Protein AF-A0A087TVG8-F1 (afdb_monomer)

Sequence (631 aa):
MSLPWILTDHILNTKDSSMMECVLYPLDLYNDSAYYALTKFKKQFLYDEVEAEVNLCFDQFVYQLSEQIFTYYKHLAGSILLDKRFRAECASYGTCFHYPPANRYETLLKQRHVQLLGRSIDLNRLIAQRVNAALQKSLDLAISRFEAGDITGVCELEGLISVSKLTHKLLGKYITLDDFDAMFREANHNVLAPYGRICLHVFWELNFDFLPNYCYNAATNRFVKIKDITFTQPVARDKPPAAQPHFFWGTKALNVANSTIYGMYSGFVGAPHFRSICRLLGYQGIAVVMEELLKIVKSLIQGTLLQYTTTLMNVMPKLCKLPLYEYGSPGVLHYYQAQLTDIVQYSDVKTEMFQGFREVGNAILFCLLIEQNLSQEEVCDLLHAAPFQNILPRPYCKDGEKPETKLKRLEAKYAPLQVVQNVERLGTPKQAAIAREGDLLTKERLCCGLSIFEIILTRIKSYLDEPVWSGTPPMNGVMNVDECTEFHRLWSALQFVYCIPVGENEFTVEQLFGEGLNWAGCTMIMLLGQQRRFEALDFCYHILRVQRIDGKDEVVKGIPLKRMVDRIRRFQVLNSQIFAILNKYLKSSDTDNLPVEHVRCFQPPVHQSLAAVSGPQSATTIYMRPDGISK

pLDDT: mean 91.21, std 12.1, range [29.89, 98.38]

InterPro domains:
  IPR008081 Cytoplasmic FMR1-interacting [PF05994] (1-585)
  IPR008081 Cytoplasmic FMR1-interacting [PIRSF008153] (1-611)
  IPR008081 Cytoplasmic FMR1-interacting [PR01698] (43-65)
  IPR008081 Cytoplasmic FMR1-interacting [PR01698] (103-133)
  IPR008081 Cytoplasmic FMR1-interacting [PR01698] (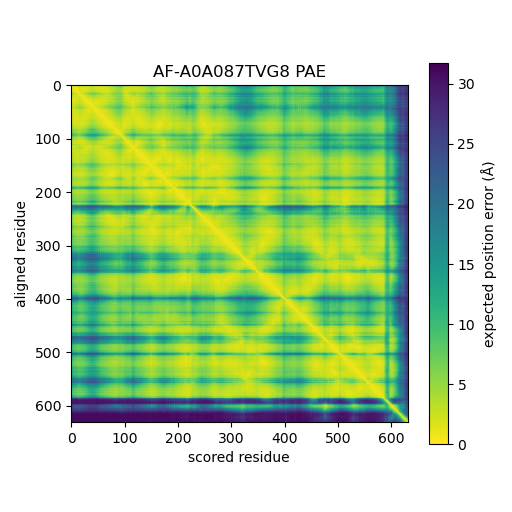440-464)
  IPR008081 Cytoplasmic FMR1-interacting [PR01698] (486-502)
  IPR008081 Cytoplasmic FMR1-interacting [PR01698] (561-575)
  IPR008081 Cytoplasmic FMR1-interacting [PTHR12195] (1-611)

Nearest PDB structures (foldseek):
  3p8c-assembly1_A  TM=9.925E-01  e=2.277E-63  Homo sapiens
  4n78-assembly1_A  TM=9.918E-01  e=7.871E-63  Homo sapiens
  7usc-assembly1_A  TM=9.877E-01  e=1.172E-60  Homo sapiens
  7use-assembly1_A  TM=9.854E-01  e=8.531E-60  Homo sapiens
  7usd-assembly1_A  TM=9.865E-01  e=1.542E-58  Homo sapiens

Organism: Stegodyphus mimosarum (NCBI:txid407821)

Structure (mmCIF, N/CA/C/O backbone):
data_AF-A0A087TVG8-F1
#
_entry.id   AF-A0A087TVG8-F1
#
loop_
_atom_site.group_PDB
_atom_site.id
_atom_site.type_symbol
_atom_site.label_atom_id
_atom_site.label_alt_id
_atom_site.label_comp_id
_atom_site.label_asym_id
_atom_site.label_entity_id
_atom_site.label_seq_id
_atom_site.pdbx_PDB_ins_code
_atom_site.Cartn_x
_atom_site.Cartn_y
_atom_site.Cartn_z
_atom_site.occupancy
_atom_site.B_iso_or_equiv
_atom_site.auth_seq_id
_atom_site.auth_comp_id
_atom_site.auth_asym_id
_atom_site.auth_atom_id
_atom_site.pdbx_PDB_model_num
ATOM 1 N N . MET A 1 1 ? -5.980 -6.421 57.410 1.00 74.69 1 MET A N 1
ATOM 2 C CA . MET A 1 1 ? -6.602 -7.153 56.286 1.00 74.69 1 MET A CA 1
ATOM 3 C C . MET A 1 1 ? -8.067 -6.764 56.256 1.00 74.69 1 MET A C 1
ATOM 5 O O . MET A 1 1 ? -8.724 -6.952 57.271 1.00 74.69 1 MET A O 1
ATOM 9 N N . SER A 1 2 ? -8.538 -6.169 55.161 1.00 91.88 2 SER A N 1
ATOM 10 C CA . SER A 1 2 ? -9.896 -5.628 55.050 1.00 91.88 2 SER A CA 1
ATOM 11 C C . SER A 1 2 ? -10.831 -6.609 54.351 1.00 91.88 2 SER A C 1
ATOM 13 O O . SER A 1 2 ? -10.563 -7.021 53.223 1.00 91.88 2 SER A O 1
ATOM 15 N N . LEU A 1 3 ? -11.918 -6.997 55.019 1.00 94.50 3 LEU A N 1
ATOM 16 C CA . LEU A 1 3 ? -12.878 -7.960 54.480 1.00 94.50 3 LEU A CA 1
ATOM 17 C C . LEU A 1 3 ? -13.617 -7.439 53.227 1.00 94.50 3 LEU A C 1
ATOM 19 O O . LEU A 1 3 ? -13.661 -8.194 52.254 1.00 94.50 3 LEU A O 1
ATOM 23 N N . PRO A 1 4 ? -14.142 -6.192 53.187 1.00 94.81 4 PRO A N 1
ATOM 24 C CA . PRO A 1 4 ? -14.751 -5.640 51.973 1.00 94.81 4 PRO A CA 1
ATOM 25 C C . PRO A 1 4 ? -13.838 -5.723 50.743 1.00 94.81 4 PRO A C 1
ATOM 27 O O . PRO A 1 4 ? -14.268 -6.167 49.673 1.00 94.81 4 PRO A O 1
ATOM 30 N N . TRP A 1 5 ? -12.555 -5.379 50.902 1.00 96.50 5 TRP A N 1
ATOM 31 C CA . TRP A 1 5 ? -11.596 -5.467 49.804 1.00 96.50 5 TRP A CA 1
ATOM 32 C C . TRP A 1 5 ? -11.280 -6.908 49.411 1.00 96.50 5 TRP A C 1
ATOM 34 O O . TRP A 1 5 ? -11.304 -7.214 48.227 1.00 96.50 5 TRP A O 1
ATOM 44 N N . ILE A 1 6 ? -11.062 -7.816 50.373 1.00 96.50 6 ILE A N 1
ATOM 45 C CA . ILE A 1 6 ? -10.788 -9.237 50.086 1.00 96.50 6 ILE A CA 1
ATOM 46 C C . ILE A 1 6 ? -11.886 -9.847 49.205 1.00 96.50 6 ILE A C 1
ATOM 48 O O . ILE A 1 6 ? -11.586 -10.559 48.250 1.00 96.50 6 ILE A O 1
ATOM 52 N N . LEU A 1 7 ? -13.155 -9.560 49.507 1.00 96.06 7 LEU A N 1
ATOM 53 C CA . LEU A 1 7 ? -14.290 -10.067 48.734 1.00 96.06 7 LEU A CA 1
ATOM 54 C C . LEU A 1 7 ? -14.361 -9.442 47.332 1.00 96.06 7 LEU A C 1
ATOM 56 O O . LEU A 1 7 ? -14.601 -10.150 46.355 1.00 96.06 7 LEU A O 1
ATOM 60 N N . THR A 1 8 ? -14.127 -8.131 47.231 1.00 95.19 8 THR A N 1
ATOM 61 C CA . THR A 1 8 ? -14.138 -7.396 45.955 1.00 95.19 8 THR A CA 1
ATOM 62 C C . THR A 1 8 ? -13.003 -7.859 45.037 1.00 95.19 8 THR A C 1
ATOM 64 O O . THR A 1 8 ? -13.235 -8.252 43.893 1.00 95.19 8 THR A O 1
ATOM 67 N N . ASP A 1 9 ? -11.777 -7.866 45.555 1.00 95.31 9 ASP A N 1
ATOM 68 C CA . ASP A 1 9 ? -10.554 -8.248 44.847 1.00 95.31 9 ASP A CA 1
ATOM 69 C C . ASP A 1 9 ? -10.583 -9.723 44.424 1.00 95.31 9 ASP A C 1
ATOM 71 O O . ASP A 1 9 ? -10.122 -10.069 43.338 1.00 95.31 9 ASP A O 1
ATOM 75 N N . HIS A 1 10 ? -11.221 -10.603 45.205 1.00 95.56 10 HIS A N 1
ATOM 76 C CA . HIS A 1 10 ? -11.425 -11.992 44.795 1.00 95.56 10 HIS A CA 1
ATOM 77 C C . HIS A 1 10 ? -12.229 -12.105 43.489 1.00 95.56 10 HIS A C 1
ATOM 79 O O . HIS A 1 10 ? -11.856 -12.883 42.607 1.00 95.56 10 HIS A O 1
ATOM 85 N N . ILE A 1 11 ? -13.297 -11.316 43.321 1.00 94.94 11 ILE A N 1
ATOM 86 C CA . ILE A 1 11 ? -14.113 -11.323 42.093 1.00 94.94 11 ILE A CA 1
ATOM 87 C C . ILE A 1 11 ? -13.312 -10.767 40.905 1.00 94.94 11 ILE A C 1
ATOM 89 O O . ILE A 1 11 ? -13.358 -11.334 39.809 1.00 94.94 11 ILE A O 1
ATOM 93 N N . LEU A 1 12 ? -12.538 -9.697 41.116 1.00 94.00 12 LEU A N 1
ATOM 94 C CA . LEU A 1 12 ? -11.691 -9.100 40.076 1.00 94.00 12 LEU A CA 1
ATOM 95 C C . LEU A 1 12 ? -10.558 -10.042 39.634 1.00 94.00 12 LEU A C 1
ATOM 97 O O . LEU A 1 12 ? -10.314 -10.207 38.439 1.00 94.00 12 LEU A O 1
ATOM 101 N N . ASN A 1 13 ? -9.910 -10.725 40.579 1.00 94.25 13 ASN A N 1
ATOM 102 C CA . ASN A 1 13 ? -8.807 -11.641 40.289 1.00 94.25 13 ASN A CA 1
ATOM 103 C C . ASN A 1 13 ? -9.271 -12.939 39.623 1.00 94.25 13 ASN A C 1
ATOM 105 O O . ASN A 1 13 ? -8.642 -13.406 38.670 1.00 94.25 13 ASN A O 1
ATOM 109 N N . THR A 1 14 ? -10.376 -13.524 40.096 1.00 92.81 14 THR A N 1
ATOM 110 C CA . THR A 1 14 ? -10.932 -14.762 39.521 1.00 92.81 14 THR A CA 1
ATOM 111 C C . THR A 1 14 ? -11.630 -14.530 38.187 1.00 92.81 14 THR A C 1
ATOM 113 O O . 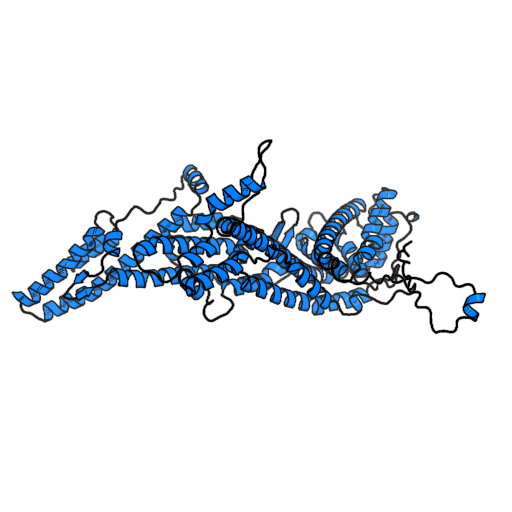THR A 1 14 ? -11.685 -15.441 37.361 1.00 92.81 14 THR A O 1
ATOM 116 N N . LYS A 1 15 ? -12.128 -13.308 37.948 1.00 93.69 15 LYS A N 1
ATOM 117 C CA . LYS A 1 15 ? -12.858 -12.921 36.732 1.00 93.69 15 LYS A CA 1
ATOM 118 C C . LYS A 1 15 ? -14.119 -13.756 36.510 1.00 93.69 15 LYS A C 1
ATOM 120 O O . LYS A 1 15 ? -14.550 -13.924 35.367 1.00 93.69 15 LYS A O 1
ATOM 125 N N . ASP A 1 16 ? -14.708 -14.275 37.586 1.00 91.31 16 ASP A N 1
ATOM 126 C CA . ASP A 1 16 ? -15.861 -15.163 37.510 1.00 91.31 16 ASP A CA 1
ATOM 127 C C . ASP A 1 16 ? -17.088 -14.436 36.933 1.00 91.31 16 ASP A C 1
ATOM 129 O O . ASP A 1 16 ? -17.601 -13.463 37.490 1.00 91.31 16 ASP A O 1
ATOM 133 N N . SER A 1 17 ? -17.575 -14.942 35.800 1.00 91.44 17 SER A N 1
ATOM 134 C CA . SER A 1 17 ? -18.757 -14.436 35.096 1.00 91.44 17 SER A CA 1
ATOM 135 C C . SER A 1 17 ? -20.045 -14.471 35.925 1.00 91.44 17 SER A C 1
ATOM 137 O O . SER A 1 17 ? -20.947 -13.654 35.702 1.00 91.44 17 SER A O 1
ATOM 139 N N . SER A 1 18 ? -20.145 -15.408 36.874 1.00 92.75 18 SER A N 1
ATOM 140 C CA . SER A 1 18 ? -21.318 -15.550 37.732 1.00 92.75 18 SER A CA 1
ATOM 141 C C . SER A 1 18 ? -21.384 -14.421 38.763 1.00 92.75 18 SER A C 1
ATOM 143 O O . SER A 1 18 ? -22.464 -13.868 38.979 1.00 92.75 18 SER A O 1
ATOM 145 N N . MET A 1 19 ? -20.222 -14.007 39.281 1.00 93.31 19 MET A N 1
ATOM 146 C CA . MET A 1 19 ? -20.064 -13.016 40.350 1.00 93.31 19 MET A CA 1
ATOM 147 C C . MET A 1 19 ? -19.805 -11.588 39.860 1.00 93.31 19 MET A C 1
ATOM 149 O O . MET A 1 19 ? -19.923 -10.653 40.647 1.00 93.31 19 MET A O 1
ATOM 153 N N . MET A 1 20 ? -19.472 -11.385 38.580 1.00 94.50 20 MET A N 1
ATOM 154 C CA . MET A 1 20 ? -19.102 -10.063 38.052 1.00 94.50 20 MET A CA 1
ATOM 155 C C . MET A 1 20 ? -20.188 -8.995 38.262 1.00 94.50 20 MET A C 1
ATOM 157 O O . MET A 1 20 ? -19.880 -7.856 38.598 1.00 94.50 20 MET A O 1
ATOM 161 N N . GLU A 1 21 ? -21.467 -9.356 38.135 1.00 93.75 21 GLU A N 1
ATOM 162 C CA . GLU A 1 21 ? -22.579 -8.424 38.395 1.00 93.75 21 GLU A CA 1
ATOM 163 C C . GLU A 1 21 ? -22.693 -8.037 39.874 1.00 93.75 21 GLU A C 1
ATOM 165 O O . GLU A 1 21 ? -23.246 -6.989 40.199 1.00 93.75 21 GLU A O 1
ATOM 170 N N . CYS A 1 22 ? -22.153 -8.869 40.764 1.00 93.44 22 CYS A N 1
ATOM 171 C CA . CYS A 1 22 ? -22.250 -8.701 42.203 1.00 93.44 22 CYS A CA 1
ATOM 172 C C . CYS A 1 22 ? -21.092 -7.896 42.800 1.00 93.44 22 CYS A C 1
ATOM 174 O O . CYS A 1 22 ? -21.135 -7.597 43.988 1.00 93.44 22 CYS A O 1
ATOM 176 N N . VAL A 1 23 ? -20.065 -7.534 42.023 1.00 94.50 23 VAL A N 1
ATOM 177 C CA . VAL A 1 23 ? -18.818 -6.941 42.549 1.00 94.50 23 VAL A CA 1
ATOM 178 C C . VAL A 1 23 ? -19.016 -5.605 43.281 1.00 94.50 23 VAL A C 1
ATOM 180 O O . VAL A 1 23 ? -18.202 -5.233 44.120 1.00 94.50 23 VAL A O 1
ATOM 183 N N . LEU A 1 24 ? -20.115 -4.894 43.010 1.00 94.94 24 LEU A N 1
ATOM 184 C CA . LEU A 1 24 ? -20.446 -3.643 43.696 1.00 94.94 24 LEU A CA 1
ATOM 185 C C . LEU A 1 24 ? -21.068 -3.864 45.084 1.00 94.94 24 LEU A C 1
ATOM 187 O O . LEU A 1 24 ? -20.985 -2.966 45.914 1.00 94.94 24 LEU A O 1
ATOM 191 N N . TYR A 1 25 ? -21.644 -5.039 45.372 1.00 95.19 25 TYR A N 1
ATOM 192 C CA . TYR A 1 25 ? -22.240 -5.309 46.687 1.00 95.19 25 TYR A CA 1
ATOM 193 C C . TYR A 1 25 ? -21.190 -5.439 47.803 1.00 95.19 25 TYR A C 1
ATOM 195 O O . TYR A 1 25 ? -21.382 -4.835 48.853 1.00 95.19 25 TYR A O 1
ATOM 203 N N . PRO A 1 26 ? -20.053 -6.144 47.620 1.00 94.88 26 PRO A N 1
ATOM 204 C CA . PRO A 1 26 ? -18.975 -6.116 48.607 1.00 94.88 26 PRO A CA 1
ATOM 205 C C . PRO A 1 26 ? -18.378 -4.720 48.830 1.00 94.88 26 PRO A C 1
ATOM 207 O O . PRO A 1 26 ? -17.987 -4.406 49.950 1.00 94.88 26 PRO A O 1
ATOM 210 N N . LEU A 1 27 ? -18.342 -3.870 47.796 1.00 93.44 27 LEU A N 1
ATOM 211 C CA . LEU A 1 27 ? -17.919 -2.470 47.924 1.00 93.44 27 LEU A CA 1
ATOM 212 C C . LEU A 1 27 ? -18.901 -1.636 48.759 1.00 93.44 27 LEU A C 1
ATOM 214 O O . LEU A 1 27 ? -18.479 -0.727 49.470 1.00 93.44 27 LEU A O 1
ATOM 218 N N . ASP A 1 28 ? -20.192 -1.959 48.722 1.00 96.19 28 ASP A N 1
ATOM 219 C CA . ASP A 1 28 ? -21.224 -1.276 49.507 1.00 96.19 28 ASP A CA 1
ATOM 220 C C . ASP A 1 28 ? -21.044 -1.476 51.027 1.00 96.19 28 ASP A C 1
ATOM 222 O O . ASP A 1 28 ? -21.447 -0.631 51.818 1.00 96.19 28 ASP A O 1
ATOM 226 N N . LEU A 1 29 ? -20.318 -2.517 51.463 1.00 96.88 29 LEU A N 1
ATOM 227 C CA . LEU A 1 29 ? -19.981 -2.736 52.882 1.00 96.88 29 LEU A CA 1
ATOM 228 C C . LEU A 1 29 ? -19.174 -1.579 53.499 1.00 96.88 29 LEU A C 1
ATOM 230 O O . LEU A 1 29 ? -19.169 -1.390 54.722 1.00 96.88 29 LEU A O 1
ATOM 234 N N . TYR A 1 30 ? -18.497 -0.782 52.669 1.00 97.06 30 TYR A N 1
ATOM 235 C CA . TYR A 1 30 ? -17.857 0.446 53.123 1.00 97.06 30 TYR A CA 1
ATOM 236 C C . TYR A 1 30 ? -18.874 1.526 53.509 1.00 97.06 30 TYR A C 1
ATOM 238 O O . TYR A 1 30 ? -18.627 2.257 54.469 1.00 97.06 30 TYR A O 1
ATOM 246 N N . ASN A 1 31 ? -20.027 1.603 52.832 1.00 96.88 31 ASN A N 1
ATOM 247 C CA . ASN A 1 31 ? -21.111 2.512 53.210 1.00 96.88 31 ASN A CA 1
ATOM 248 C C . ASN A 1 31 ? -21.665 2.159 54.589 1.00 96.88 31 ASN A C 1
ATOM 250 O O . ASN A 1 31 ? -21.802 3.047 55.432 1.00 96.88 31 ASN A O 1
ATOM 254 N N . ASP A 1 32 ? -21.898 0.872 54.846 1.00 97.12 32 ASP A N 1
ATOM 255 C CA . ASP A 1 32 ? -22.352 0.382 56.151 1.00 97.12 32 ASP A CA 1
ATOM 256 C C . ASP A 1 32 ? -21.350 0.731 57.257 1.00 97.12 32 ASP A C 1
ATOM 258 O O . ASP A 1 32 ? -21.716 1.289 58.296 1.00 97.12 32 ASP A O 1
ATOM 262 N N . SER A 1 33 ? -20.065 0.458 57.008 1.00 96.50 33 SER A N 1
ATOM 263 C CA . SER A 1 33 ? -18.980 0.730 57.956 1.00 96.50 33 SER A CA 1
ATOM 264 C C . SER A 1 33 ? -18.858 2.224 58.268 1.00 96.50 33 SER A C 1
ATOM 266 O O . SER A 1 33 ? -18.779 2.613 59.436 1.00 96.50 33 SER A O 1
ATOM 268 N N . ALA A 1 34 ? -18.915 3.077 57.243 1.00 96.56 34 ALA A N 1
ATOM 269 C CA . ALA A 1 34 ? -18.854 4.524 57.401 1.00 96.56 34 ALA A CA 1
ATOM 270 C C . ALA A 1 34 ? -20.084 5.087 58.126 1.00 96.56 34 ALA A C 1
ATOM 272 O O . ALA A 1 34 ? -19.950 5.895 59.049 1.00 96.56 34 ALA A O 1
ATOM 273 N N . TYR A 1 35 ? -21.286 4.629 57.763 1.00 97.06 35 TYR A N 1
ATOM 274 C CA . TYR A 1 35 ? -22.519 5.024 58.438 1.00 97.06 35 TYR A CA 1
ATOM 275 C C . TYR A 1 35 ? -22.479 4.651 59.923 1.00 97.06 35 TYR A C 1
ATOM 277 O O . TYR A 1 35 ? -22.846 5.459 60.784 1.00 97.06 35 TYR A O 1
ATOM 285 N N . TYR A 1 36 ? -21.988 3.454 60.249 1.00 97.38 36 TYR A N 1
ATOM 286 C CA . TYR A 1 36 ? -21.857 2.991 61.627 1.00 97.38 36 TYR A CA 1
ATOM 287 C C . TYR A 1 36 ? -20.805 3.796 62.407 1.00 97.38 36 TYR A C 1
ATOM 289 O O . TYR A 1 36 ? -21.060 4.208 63.545 1.00 97.38 36 TYR A O 1
ATOM 297 N N . ALA A 1 37 ? -19.654 4.088 61.789 1.00 96.88 37 ALA A N 1
ATOM 298 C CA . ALA A 1 37 ? -18.605 4.923 62.374 1.00 96.88 37 ALA A CA 1
ATOM 299 C C . ALA A 1 37 ? -19.121 6.324 62.748 1.00 96.88 37 ALA A C 1
ATOM 301 O O . ALA A 1 37 ? -18.869 6.801 63.860 1.00 96.88 37 ALA A O 1
ATOM 302 N N . LEU A 1 38 ? -19.913 6.946 61.868 1.00 96.19 38 LEU A N 1
ATOM 303 C CA . LEU A 1 38 ? -20.462 8.288 62.072 1.00 96.19 38 LEU A CA 1
ATOM 304 C C . LEU A 1 38 ? -21.645 8.318 63.051 1.00 96.19 38 LEU A C 1
ATOM 306 O O . LEU A 1 38 ? -21.705 9.190 63.917 1.00 96.19 38 LEU A O 1
ATOM 310 N N . THR A 1 39 ? -22.592 7.382 62.943 1.00 96.62 39 THR A N 1
ATOM 311 C CA . THR A 1 39 ? -23.867 7.463 63.683 1.00 96.62 39 THR A CA 1
ATOM 312 C C . THR A 1 39 ? -23.876 6.692 65.001 1.00 96.62 39 THR A C 1
ATOM 314 O O . THR A 1 39 ? -24.495 7.146 65.969 1.00 96.62 39 THR A O 1
ATOM 317 N N . LYS A 1 40 ? -23.196 5.538 65.062 1.00 96.81 40 LYS A N 1
ATOM 318 C CA . LYS A 1 40 ? -23.171 4.660 66.242 1.00 96.81 40 LYS A CA 1
ATOM 319 C C . LYS A 1 40 ? -21.918 4.876 67.076 1.00 96.81 40 LYS A C 1
ATOM 321 O O . LYS A 1 40 ? -22.041 5.203 68.253 1.00 96.81 40 LYS A O 1
ATOM 326 N N . PHE A 1 41 ? -20.732 4.743 66.479 1.00 97.06 41 PHE A N 1
ATOM 327 C CA . PHE A 1 41 ? -19.478 4.964 67.206 1.00 97.06 41 PHE A CA 1
ATOM 328 C C . PHE A 1 41 ? -19.198 6.447 67.461 1.00 97.06 41 PHE A C 1
ATOM 330 O O . PHE A 1 41 ? -18.612 6.783 68.492 1.00 97.06 41 PHE A O 1
ATOM 337 N N . LYS A 1 42 ? -19.645 7.330 66.555 1.00 95.44 42 LYS A N 1
ATOM 338 C CA . LYS A 1 42 ? -19.420 8.783 66.605 1.00 95.44 42 LYS A CA 1
ATOM 339 C C . LYS A 1 42 ? -17.931 9.122 66.747 1.00 95.44 42 LYS A C 1
ATOM 341 O O . LYS A 1 42 ? -17.547 9.953 67.572 1.00 95.44 42 LYS A O 1
ATOM 346 N N . LYS A 1 43 ? -17.080 8.429 65.983 1.00 96.50 43 LYS A N 1
ATOM 347 C CA . LYS A 1 43 ? -15.621 8.624 65.972 1.00 96.50 43 LYS A CA 1
ATOM 348 C C . LYS A 1 43 ? -15.167 9.049 64.584 1.00 96.50 43 LYS A C 1
ATOM 350 O O . LYS A 1 43 ? -15.344 8.301 63.631 1.00 96.50 43 LYS A O 1
ATOM 355 N N . GLN A 1 44 ? -14.553 10.227 64.505 1.00 95.25 44 GLN A N 1
ATOM 356 C CA . GLN A 1 44 ? -14.062 10.783 63.247 1.00 95.25 44 GLN A CA 1
ATOM 357 C C . GLN A 1 44 ? -12.920 9.945 62.662 1.00 95.25 44 GLN A C 1
ATOM 359 O O . GLN A 1 44 ? -13.026 9.520 61.523 1.00 95.25 44 GLN A O 1
ATOM 364 N N . PHE A 1 45 ? -11.913 9.591 63.470 1.00 96.56 45 PHE A N 1
ATOM 365 C CA . PHE A 1 45 ? -10.755 8.826 62.988 1.00 96.56 45 PHE A CA 1
ATOM 366 C C . PHE A 1 45 ? -11.129 7.473 62.348 1.00 96.56 45 PHE A C 1
ATOM 368 O O . PHE A 1 45 ? -10.467 7.042 61.415 1.00 96.56 45 PHE A O 1
ATOM 375 N N . LEU A 1 46 ? -12.213 6.821 62.800 1.00 96.38 46 LEU A N 1
ATOM 376 C CA . LEU A 1 46 ? -12.706 5.583 62.178 1.00 96.38 46 LEU A CA 1
ATOM 377 C C . LEU A 1 46 ? -13.275 5.835 60.778 1.00 96.38 46 LEU A C 1
ATOM 379 O O . LEU A 1 46 ? -13.093 5.016 59.885 1.00 96.38 46 LEU A O 1
ATOM 383 N N . TYR A 1 47 ? -13.981 6.952 60.588 1.00 97.12 47 TYR A N 1
ATOM 384 C CA . TYR A 1 47 ? -14.449 7.349 59.264 1.00 97.12 47 TYR A CA 1
ATOM 385 C C . TYR A 1 47 ? -13.270 7.749 58.367 1.00 97.12 47 TYR A C 1
ATOM 387 O O . TYR A 1 47 ? -13.240 7.334 57.213 1.00 97.12 47 TYR A O 1
ATOM 395 N N . ASP A 1 48 ? -12.286 8.479 58.903 1.00 96.88 48 ASP A N 1
ATOM 396 C CA . ASP A 1 48 ? -11.089 8.889 58.160 1.00 96.88 48 ASP A CA 1
ATOM 397 C C . ASP A 1 48 ? -10.303 7.665 57.642 1.00 96.88 48 ASP A C 1
ATOM 399 O O . ASP A 1 48 ? -9.876 7.643 56.488 1.00 96.88 48 ASP A O 1
ATOM 403 N N . GLU A 1 49 ? -10.167 6.610 58.456 1.00 96.81 49 GLU A N 1
ATOM 404 C CA . GLU A 1 49 ? -9.555 5.338 58.043 1.00 96.81 49 GLU A CA 1
ATOM 405 C C . GLU A 1 49 ? -10.368 4.620 56.952 1.00 96.81 49 GLU A C 1
ATOM 407 O O . GLU A 1 49 ? -9.795 4.187 55.950 1.00 96.81 49 GLU A O 1
ATOM 412 N N . VAL A 1 50 ? -11.698 4.531 57.100 1.00 96.38 50 VAL A N 1
ATOM 413 C CA . VAL A 1 50 ? -12.584 3.921 56.087 1.00 96.38 50 VAL A CA 1
ATOM 414 C C . VAL A 1 50 ? -12.513 4.683 54.763 1.00 96.38 50 VAL A C 1
ATOM 416 O O . VAL A 1 50 ? -12.420 4.073 53.699 1.00 96.38 50 VAL A O 1
ATOM 419 N N . GLU A 1 51 ? -12.537 6.012 54.808 1.00 96.50 51 GLU A N 1
ATOM 420 C CA . GLU A 1 51 ? -12.451 6.864 53.625 1.00 96.50 51 GLU A CA 1
ATOM 421 C C . GLU A 1 51 ? -11.101 6.728 52.911 1.00 96.50 51 GLU A C 1
ATOM 423 O O . GLU A 1 51 ? -11.062 6.590 51.684 1.00 96.50 51 GLU A O 1
ATOM 428 N N . ALA A 1 52 ? -10.000 6.715 53.666 1.00 96.50 52 ALA A N 1
ATOM 429 C CA . ALA A 1 52 ? -8.668 6.492 53.116 1.00 96.50 52 ALA A CA 1
ATOM 430 C C . ALA A 1 52 ? -8.553 5.114 52.442 1.00 96.50 52 ALA A C 1
ATOM 432 O O . ALA A 1 52 ? -7.980 5.000 51.355 1.00 96.50 52 ALA A O 1
ATOM 433 N N . GLU A 1 53 ? -9.133 4.078 53.049 1.00 96.69 53 GLU A N 1
ATOM 434 C CA . GLU A 1 53 ? -9.127 2.729 52.490 1.00 96.69 53 GLU A CA 1
ATOM 435 C C . GLU A 1 53 ? -9.967 2.628 51.209 1.00 96.69 53 GLU A C 1
ATOM 437 O O . GLU A 1 53 ? -9.501 2.065 50.215 1.00 96.69 53 GLU A O 1
ATOM 442 N N . VAL A 1 54 ? -11.168 3.219 51.197 1.00 96.25 54 VAL A N 1
ATOM 443 C CA . VAL A 1 54 ? -12.033 3.261 50.009 1.00 96.25 54 VAL A CA 1
ATOM 444 C C . VAL A 1 54 ? -11.349 3.967 48.851 1.00 96.25 54 VAL A C 1
ATOM 446 O O . VAL A 1 54 ? -11.420 3.460 47.737 1.00 96.25 54 VAL A O 1
ATOM 449 N N . ASN A 1 55 ? -10.664 5.089 49.083 1.00 95.44 55 ASN A N 1
ATOM 450 C CA . ASN A 1 55 ? -9.950 5.790 48.013 1.00 95.44 55 ASN A CA 1
ATOM 451 C C . ASN A 1 55 ? -8.924 4.874 47.327 1.00 95.44 55 ASN A C 1
ATOM 453 O O . ASN A 1 55 ? -8.927 4.753 46.102 1.00 95.44 55 ASN A O 1
ATOM 457 N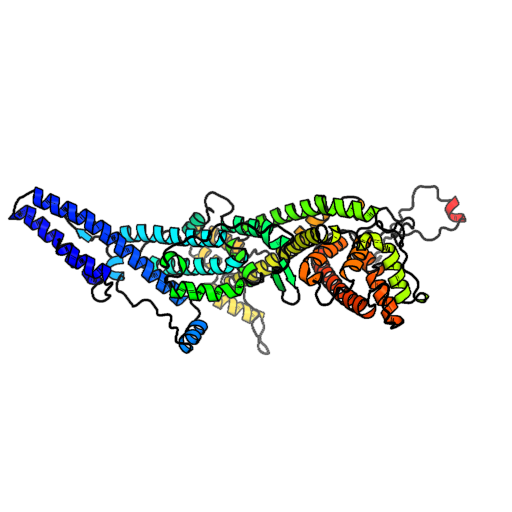 N . LEU A 1 56 ? -8.101 4.164 48.106 1.00 96.06 56 LEU A N 1
ATOM 458 C CA . LEU A 1 56 ? -7.106 3.238 47.561 1.00 96.06 56 LEU A CA 1
ATOM 459 C C . LEU A 1 56 ? -7.755 2.048 46.835 1.00 96.06 56 LEU A C 1
ATOM 461 O O . LEU A 1 56 ? -7.359 1.699 45.721 1.00 96.06 56 LEU A O 1
ATOM 465 N N . CYS A 1 57 ? -8.747 1.418 47.466 1.00 95.88 57 CYS A N 1
ATOM 466 C CA . CYS A 1 57 ? -9.412 0.230 46.933 1.00 95.88 57 CYS A CA 1
ATOM 467 C C . CYS A 1 57 ? -10.226 0.549 45.675 1.00 95.88 57 CYS A C 1
ATOM 469 O O . CYS A 1 57 ? -10.225 -0.221 44.717 1.00 95.88 57 CYS A O 1
ATOM 471 N N . PHE A 1 58 ? -10.895 1.701 45.640 1.00 95.94 58 PHE A N 1
ATOM 472 C CA . PHE A 1 58 ? -11.687 2.121 44.492 1.00 95.94 58 PHE A CA 1
ATOM 473 C C . PHE A 1 58 ? -10.803 2.445 43.282 1.00 95.94 58 PHE A C 1
ATOM 475 O O . PHE A 1 58 ? -11.121 2.032 42.166 1.00 95.94 58 PHE A O 1
ATOM 482 N N . ASP A 1 59 ? -9.648 3.086 43.484 1.00 95.38 59 ASP A N 1
ATOM 483 C CA . ASP A 1 59 ? -8.680 3.309 42.404 1.00 95.38 59 ASP A CA 1
ATOM 484 C C . ASP A 1 59 ? -8.174 1.990 41.800 1.00 95.38 59 ASP A C 1
ATOM 486 O O . ASP A 1 59 ? -8.104 1.849 40.571 1.00 95.38 59 ASP A O 1
ATOM 490 N N . GLN A 1 60 ? -7.873 1.002 42.650 1.00 95.25 60 GLN A N 1
ATOM 491 C CA . GLN A 1 60 ? -7.485 -0.344 42.216 1.00 95.25 60 GLN A CA 1
ATOM 492 C C . GLN A 1 60 ? -8.632 -1.070 41.504 1.00 95.25 60 GLN A C 1
ATOM 494 O O . GLN A 1 60 ? -8.410 -1.657 40.443 1.00 95.25 60 GLN A O 1
ATOM 499 N N . PHE A 1 61 ? -9.857 -0.978 42.028 1.00 96.56 61 PHE A N 1
ATOM 500 C CA . PHE A 1 61 ? -11.062 -1.541 41.420 1.00 96.56 61 PHE A CA 1
ATOM 501 C C . PHE A 1 61 ? -11.254 -1.022 39.993 1.00 96.56 61 PHE A C 1
ATOM 503 O O . PHE A 1 61 ? -11.361 -1.810 39.051 1.00 96.56 61 PHE A O 1
ATOM 510 N N . VAL A 1 62 ? -11.231 0.301 39.803 1.00 96.50 62 VAL A N 1
ATOM 511 C CA . VAL A 1 62 ? -11.412 0.916 38.482 1.00 96.50 62 VAL A CA 1
ATOM 512 C C . VAL A 1 62 ? -10.265 0.535 37.540 1.00 96.50 62 VAL A C 1
ATOM 514 O O . VAL A 1 62 ? -10.518 0.271 36.361 1.00 96.50 62 VAL A O 1
ATOM 517 N N . TYR A 1 63 ? -9.018 0.477 38.027 1.00 96.00 63 TYR A N 1
ATOM 518 C CA . TYR A 1 63 ? -7.862 0.037 37.236 1.00 96.00 63 TYR A CA 1
ATOM 519 C C . TYR A 1 63 ? -8.042 -1.403 36.728 1.00 96.00 63 TYR A C 1
ATOM 521 O O . TYR A 1 63 ? -8.052 -1.624 35.513 1.00 96.00 63 TYR A O 1
ATOM 529 N N . GLN A 1 64 ? -8.235 -2.362 37.639 1.00 95.88 64 GLN A N 1
ATOM 530 C CA . GLN A 1 64 ? -8.309 -3.786 37.306 1.00 95.88 64 GLN A CA 1
ATOM 531 C C . GLN A 1 64 ? -9.525 -4.093 36.424 1.00 95.88 64 GLN A C 1
ATOM 533 O O . GLN A 1 64 ? -9.395 -4.778 35.407 1.00 95.88 64 GLN A O 1
ATOM 538 N N . LEU A 1 65 ? -10.691 -3.529 36.761 1.00 96.44 65 LEU A N 1
ATOM 539 C CA . LEU A 1 65 ? -11.918 -3.726 35.993 1.00 96.44 65 LEU A CA 1
ATOM 540 C C . LEU A 1 65 ? -11.772 -3.195 34.560 1.00 96.44 65 LEU A C 1
ATOM 542 O O . LEU A 1 65 ? -12.145 -3.880 33.607 1.00 96.44 65 LEU A O 1
ATOM 546 N N . SER A 1 66 ? -11.197 -2.002 34.384 1.00 96.81 66 SER A N 1
ATOM 547 C CA . SER A 1 66 ? -11.016 -1.408 33.051 1.00 96.81 66 SER A CA 1
ATOM 548 C C . SER A 1 66 ? -10.031 -2.205 32.193 1.00 96.81 66 SER A C 1
ATOM 550 O O . SER A 1 66 ? -10.306 -2.455 31.017 1.00 96.81 66 SER A O 1
ATOM 552 N N . GLU A 1 67 ? -8.908 -2.650 32.770 1.00 95.56 67 GLU A N 1
ATOM 553 C CA . GLU A 1 67 ? -7.921 -3.488 32.074 1.00 95.56 67 GLU A CA 1
ATOM 554 C C . GLU A 1 67 ? -8.531 -4.831 31.647 1.00 95.56 67 GLU A C 1
ATOM 556 O O . GLU A 1 67 ? -8.345 -5.289 30.513 1.00 95.56 67 GLU A O 1
ATOM 561 N N . GLN A 1 68 ? -9.309 -5.450 32.535 1.00 95.38 68 GLN A N 1
ATOM 562 C CA . GLN A 1 68 ? -10.006 -6.703 32.282 1.00 95.38 68 GLN A CA 1
ATOM 563 C C . GLN A 1 68 ? -11.064 -6.566 31.179 1.00 95.38 68 GLN A C 1
ATOM 565 O O . GLN A 1 68 ? -11.119 -7.415 30.284 1.00 95.38 68 GLN A O 1
ATOM 570 N N . ILE A 1 69 ? -11.862 -5.494 31.199 1.00 96.94 69 ILE A N 1
ATOM 571 C CA . ILE A 1 69 ? -12.855 -5.186 30.160 1.00 96.94 69 ILE A CA 1
ATOM 572 C C . ILE A 1 69 ? -12.165 -4.989 28.808 1.00 96.94 69 ILE A C 1
ATOM 574 O O . ILE A 1 69 ? -12.545 -5.631 27.825 1.00 96.94 69 ILE A O 1
ATOM 578 N N . PHE A 1 70 ? -11.126 -4.151 28.747 1.00 97.50 70 PHE A N 1
ATOM 579 C CA . PHE A 1 70 ? -10.384 -3.912 27.508 1.00 97.50 70 PHE A CA 1
ATOM 580 C C . PHE A 1 70 ? -9.777 -5.209 26.956 1.00 97.50 70 PHE A C 1
ATOM 582 O O . PHE A 1 70 ? -9.967 -5.539 25.784 1.00 97.50 70 PHE A O 1
ATOM 589 N N . THR A 1 71 ? -9.124 -5.995 27.817 1.00 97.12 71 THR A N 1
ATOM 590 C CA . THR A 1 71 ? -8.529 -7.289 27.454 1.00 97.12 71 THR A CA 1
ATOM 591 C C . THR A 1 71 ? -9.572 -8.261 26.901 1.00 97.12 71 THR A C 1
ATOM 593 O O . THR A 1 71 ? -9.329 -8.904 25.877 1.00 97.12 71 THR A O 1
ATOM 596 N N . TYR A 1 72 ? -10.744 -8.348 27.536 1.00 97.19 72 TYR A N 1
ATOM 597 C CA . TYR A 1 72 ? -11.841 -9.208 27.094 1.00 97.19 72 TYR A CA 1
ATOM 598 C C . TYR A 1 72 ? -12.330 -8.836 25.689 1.00 97.19 72 TYR A C 1
ATOM 600 O O . TYR A 1 72 ? -12.374 -9.692 24.803 1.00 97.19 72 TYR A O 1
ATOM 608 N N . TYR A 1 73 ? -12.647 -7.558 25.453 1.00 97.75 73 TYR A N 1
ATOM 609 C CA . TYR A 1 73 ? -13.161 -7.116 24.154 1.00 97.75 73 TYR A CA 1
ATOM 610 C C . TYR A 1 73 ? -12.098 -7.150 23.051 1.00 97.75 73 TYR A C 1
ATOM 612 O O . TYR A 1 73 ? -12.433 -7.458 21.905 1.00 97.75 73 TYR A O 1
ATOM 620 N N . LYS A 1 74 ? -10.817 -6.937 23.382 1.00 97.69 74 LYS A N 1
ATOM 621 C CA . LYS A 1 74 ? -9.713 -7.122 22.432 1.00 97.69 74 LYS A CA 1
ATOM 622 C C . LYS A 1 74 ? -9.538 -8.591 22.041 1.00 97.69 74 LYS A C 1
ATOM 624 O O . LYS A 1 74 ? -9.428 -8.897 20.854 1.00 97.69 74 LYS A O 1
ATOM 629 N N . HIS A 1 75 ? -9.546 -9.515 23.009 1.00 97.50 75 HIS A N 1
ATOM 630 C CA . HIS A 1 75 ? -9.507 -10.961 22.739 1.00 97.50 75 HIS A CA 1
ATOM 631 C C . HIS A 1 75 ? -10.723 -11.390 21.909 1.00 97.50 75 HIS A C 1
ATOM 633 O O . HIS A 1 75 ? -10.575 -12.158 20.956 1.00 97.50 75 HIS A O 1
ATOM 639 N N . LEU A 1 76 ? -11.910 -10.852 22.197 1.00 97.50 76 LEU A N 1
ATOM 640 C CA . LEU A 1 76 ? -13.112 -11.114 21.410 1.00 97.50 76 LEU A CA 1
ATOM 641 C C . LEU A 1 76 ? -12.955 -10.635 19.960 1.00 97.50 76 LEU A C 1
ATOM 643 O O . LEU A 1 76 ? -13.188 -11.418 19.040 1.00 97.50 76 LEU A O 1
ATOM 647 N N . ALA A 1 77 ? -12.502 -9.397 19.744 1.00 97.81 77 ALA A N 1
ATOM 648 C CA . ALA A 1 77 ? -12.279 -8.836 18.412 1.00 97.81 77 ALA A CA 1
ATOM 649 C C . ALA A 1 77 ? -11.240 -9.637 17.609 1.00 97.81 77 ALA A C 1
ATOM 651 O O . ALA A 1 77 ? -11.521 -10.057 16.485 1.00 97.81 77 ALA A O 1
ATOM 652 N N . GLY A 1 78 ? -10.079 -9.926 18.207 1.00 97.06 78 GLY A N 1
ATOM 653 C CA . GLY A 1 78 ? -9.053 -10.770 17.588 1.00 97.06 78 GLY A CA 1
ATOM 654 C C . GLY A 1 78 ? -9.567 -12.181 17.295 1.00 97.06 78 GLY A C 1
ATOM 655 O O . GLY A 1 78 ? -9.212 -12.787 16.286 1.00 97.06 78 GLY A O 1
ATOM 656 N N . SER A 1 79 ? -10.483 -12.692 18.124 1.00 96.69 79 SER A N 1
ATOM 657 C CA . SER A 1 79 ? -11.088 -13.998 17.887 1.00 96.69 79 SER A CA 1
ATOM 658 C C . SER A 1 79 ? -12.111 -14.001 16.750 1.00 96.69 79 SER A C 1
ATOM 660 O O . SER A 1 79 ? -12.204 -14.988 16.019 1.00 96.69 79 SER A O 1
ATOM 662 N N . ILE A 1 80 ? -12.886 -12.926 16.593 1.00 97.00 80 ILE A N 1
ATOM 663 C CA . ILE A 1 80 ? -13.859 -12.767 15.504 1.00 97.00 80 ILE A CA 1
ATOM 664 C C . ILE A 1 80 ? -13.147 -12.686 14.151 1.00 97.00 80 ILE A C 1
ATOM 666 O O . ILE A 1 80 ? -13.598 -13.331 13.208 1.00 97.00 80 ILE A O 1
ATOM 670 N N . LEU A 1 81 ? -12.048 -11.928 14.080 1.00 96.56 81 LEU A N 1
ATOM 671 C CA . LEU A 1 81 ? -11.329 -11.657 12.831 1.00 96.56 81 LEU A CA 1
ATOM 672 C C . LEU A 1 81 ? -10.338 -12.751 12.421 1.00 96.56 81 LEU A C 1
ATOM 674 O O . LEU A 1 81 ? -9.941 -12.789 11.261 1.00 96.56 81 LEU A O 1
ATOM 678 N N . LEU A 1 82 ? -9.944 -13.651 13.329 1.00 96.00 82 LEU A N 1
ATOM 679 C CA . LEU A 1 82 ? -9.095 -14.782 12.955 1.00 96.00 82 LEU A CA 1
ATOM 680 C C . LEU A 1 82 ? -9.844 -15.729 12.005 1.00 96.00 82 LEU A C 1
ATOM 682 O O . LEU A 1 82 ? -10.939 -16.203 12.334 1.00 96.00 82 LEU A O 1
ATOM 686 N N . ASP A 1 83 ? -9.202 -16.042 10.877 1.00 94.94 83 ASP A N 1
ATOM 687 C CA . ASP A 1 83 ? -9.768 -16.846 9.797 1.00 94.94 83 ASP A CA 1
ATOM 688 C C . ASP A 1 83 ? -10.344 -18.189 10.282 1.00 94.94 83 ASP A C 1
ATOM 690 O O . ASP A 1 83 ? -9.748 -18.926 11.075 1.00 94.94 83 ASP A O 1
ATOM 694 N N . LYS A 1 84 ? -11.548 -18.506 9.799 1.00 94.62 84 LYS A N 1
ATOM 695 C CA . LYS A 1 84 ? -12.312 -19.677 10.245 1.00 94.62 84 LYS A CA 1
ATOM 696 C C . LYS A 1 84 ? -11.711 -20.980 9.729 1.00 94.62 84 LYS A C 1
ATOM 698 O O . LYS A 1 84 ? -11.753 -21.976 10.451 1.00 94.62 84 LYS A O 1
ATOM 703 N N . ARG A 1 85 ? -11.145 -20.976 8.518 1.00 95.06 85 ARG A N 1
ATOM 704 C CA . ARG A 1 85 ? -10.509 -22.158 7.932 1.00 95.06 85 ARG A CA 1
ATOM 705 C C . ARG A 1 85 ? -9.206 -22.474 8.658 1.00 95.06 85 ARG A C 1
ATOM 707 O O . ARG A 1 85 ? -9.034 -23.609 9.087 1.00 95.06 85 ARG A O 1
ATOM 714 N N . PHE A 1 86 ? -8.371 -21.466 8.898 1.00 94.25 86 PHE A N 1
ATOM 715 C CA . PHE A 1 86 ? -7.156 -21.582 9.703 1.00 94.25 86 PHE A CA 1
ATOM 716 C C . PHE A 1 86 ? -7.453 -22.161 11.093 1.00 94.25 86 PHE A C 1
ATOM 718 O O . PHE A 1 86 ? -6.798 -23.098 11.539 1.00 94.25 86 PHE A O 1
ATOM 725 N N . ARG A 1 87 ? -8.505 -21.670 11.765 1.00 94.06 87 ARG A N 1
ATOM 726 C CA . ARG A 1 87 ? -8.949 -22.222 13.057 1.00 94.06 87 ARG A CA 1
ATOM 727 C C . ARG A 1 87 ? -9.309 -23.705 12.982 1.00 94.06 87 ARG A C 1
ATOM 729 O O . ARG A 1 87 ? -8.926 -24.453 13.876 1.00 94.06 87 ARG A O 1
ATOM 736 N N . ALA A 1 88 ? -10.066 -24.111 11.963 1.00 94.50 88 ALA A N 1
ATOM 737 C CA . ALA A 1 88 ? -10.477 -25.502 11.784 1.00 94.50 88 ALA A CA 1
ATOM 738 C C . ALA A 1 88 ? -9.275 -26.418 11.501 1.00 94.50 88 ALA A C 1
ATOM 740 O O . ALA A 1 88 ? -9.183 -27.512 12.053 1.00 94.50 88 ALA A O 1
ATOM 741 N N . GLU A 1 89 ? -8.329 -25.944 10.694 1.00 94.81 89 GLU A N 1
ATOM 742 C CA . GLU A 1 89 ? -7.106 -26.668 10.363 1.00 94.81 89 GLU A CA 1
ATOM 743 C C . GLU A 1 89 ? -6.204 -26.835 11.591 1.00 94.81 89 GLU A C 1
ATOM 745 O O . GLU A 1 89 ? -5.849 -27.958 11.938 1.00 94.81 89 GLU A O 1
ATOM 750 N N . CYS A 1 90 ? -5.928 -25.767 12.344 1.00 93.19 90 CYS A N 1
ATOM 751 C CA . CYS A 1 90 ? -5.159 -25.869 13.587 1.00 93.19 90 CYS A CA 1
ATOM 752 C C . CYS A 1 90 ? -5.818 -26.797 14.617 1.00 93.19 90 CYS A C 1
ATOM 754 O O . CYS A 1 90 ? -5.111 -27.552 15.286 1.00 93.19 90 CYS A O 1
ATOM 756 N N . ALA A 1 91 ? -7.153 -26.796 14.713 1.00 93.31 91 ALA A N 1
ATOM 757 C CA . ALA A 1 91 ? -7.875 -27.708 15.597 1.00 93.31 91 ALA A CA 1
ATOM 758 C C . ALA A 1 91 ? -7.661 -29.180 15.204 1.00 93.31 91 ALA A C 1
ATOM 760 O O . ALA A 1 91 ? -7.523 -30.026 16.087 1.00 93.31 91 ALA A O 1
ATOM 761 N N . SER A 1 92 ? -7.548 -29.486 13.905 1.00 94.50 92 SER A N 1
ATOM 762 C CA . SER A 1 92 ? -7.213 -30.839 13.429 1.00 94.50 92 SER A CA 1
ATOM 763 C C . SER A 1 92 ? -5.802 -31.291 13.833 1.00 94.50 92 SER A C 1
ATOM 765 O O . SER A 1 92 ? -5.576 -32.479 14.046 1.00 94.50 92 SER A O 1
ATOM 767 N N . TYR A 1 93 ? -4.885 -30.339 14.040 1.00 92.00 93 TYR A N 1
ATOM 768 C CA . TYR A 1 93 ? -3.537 -30.561 14.578 1.00 92.00 93 TYR A CA 1
ATOM 769 C C . TYR A 1 93 ? -3.456 -30.412 16.111 1.00 92.00 93 TYR A C 1
ATOM 771 O O . TYR A 1 93 ? -2.364 -30.332 16.672 1.00 92.00 93 TYR A O 1
ATOM 779 N N . GLY A 1 94 ? -4.594 -30.343 16.811 1.00 90.31 94 GLY A N 1
ATOM 780 C CA . GLY A 1 94 ? -4.653 -30.251 18.275 1.00 90.31 94 GLY A CA 1
ATOM 781 C C . GLY A 1 94 ? -4.420 -28.852 18.860 1.00 90.31 94 GLY A C 1
ATOM 782 O O . GLY A 1 94 ? -4.339 -28.711 20.078 1.00 90.31 94 GLY A O 1
ATOM 783 N N . THR A 1 95 ? -4.337 -27.804 18.033 1.00 90.81 95 THR A N 1
ATOM 784 C CA . THR A 1 95 ? -4.197 -26.409 18.487 1.00 90.81 95 THR A CA 1
ATOM 785 C C . THR A 1 95 ? -5.524 -25.661 18.364 1.00 90.81 95 THR A C 1
ATOM 787 O O . THR A 1 95 ? -5.936 -25.263 17.276 1.00 90.81 95 THR A O 1
ATOM 790 N N . CYS A 1 96 ? -6.191 -25.420 19.495 1.00 89.12 96 CYS A N 1
ATOM 791 C CA . CYS A 1 96 ? -7.480 -24.727 19.541 1.00 89.12 96 CYS A CA 1
ATOM 792 C C . CYS A 1 96 ? -7.345 -23.273 20.012 1.00 89.12 96 CYS A C 1
ATOM 794 O O . CYS A 1 96 ? -6.825 -22.983 21.089 1.00 89.12 96 CYS A O 1
ATOM 796 N N . PHE A 1 97 ? -7.895 -22.341 19.232 1.00 91.94 97 PHE A N 1
ATOM 797 C CA . PHE A 1 97 ? -7.968 -20.924 19.595 1.00 91.94 97 PHE A CA 1
ATOM 798 C C . PHE A 1 97 ? -9.330 -20.602 20.214 1.00 91.94 97 PHE A C 1
ATOM 800 O O . PHE A 1 97 ? -10.291 -20.307 19.501 1.00 91.94 97 PHE A O 1
ATOM 807 N N . HIS A 1 98 ? -9.432 -20.642 21.538 1.00 90.75 98 HIS A N 1
ATOM 808 C CA . HIS A 1 98 ? -10.700 -20.387 22.220 1.00 90.75 98 HIS A CA 1
ATOM 809 C C . HIS A 1 98 ? -11.114 -18.910 22.168 1.00 90.75 98 HIS A C 1
ATOM 811 O O . HIS A 1 98 ? -10.287 -17.996 22.270 1.00 90.75 98 HIS A O 1
ATOM 817 N N . TYR A 1 99 ? -12.422 -18.691 22.024 1.00 94.19 99 TYR A N 1
ATOM 818 C CA . TYR A 1 99 ? -13.040 -17.398 22.305 1.00 94.19 99 TYR A CA 1
ATOM 819 C C . TYR A 1 99 ? -12.892 -17.070 23.798 1.00 94.19 99 TYR A C 1
ATOM 821 O O . TYR A 1 99 ? -12.792 -17.998 24.608 1.00 94.19 99 TYR A O 1
ATOM 829 N N . PRO A 1 100 ? -12.875 -15.781 24.184 1.00 93.75 100 PRO A N 1
ATOM 830 C CA . PRO A 1 100 ? -12.940 -15.437 25.598 1.00 93.75 100 PRO A CA 1
ATOM 831 C C . PRO A 1 100 ? -14.222 -16.025 26.216 1.00 93.75 100 PRO A C 1
ATOM 833 O O . PRO A 1 100 ? -15.281 -15.930 25.586 1.00 93.75 100 PRO A O 1
ATOM 836 N N . PRO A 1 101 ? -14.158 -16.621 27.423 1.00 92.56 101 PRO A N 1
ATOM 837 C CA . PRO A 1 101 ? -15.349 -17.070 28.139 1.00 92.56 101 PRO A CA 1
ATOM 838 C C . PRO A 1 101 ? -16.324 -15.910 28.325 1.00 92.56 101 PRO A C 1
ATOM 840 O O . PRO A 1 101 ? -15.903 -14.828 28.733 1.00 92.56 101 PRO A O 1
ATOM 843 N N . ALA A 1 102 ? -17.606 -16.127 28.026 1.00 92.00 102 ALA A N 1
ATOM 844 C CA . ALA A 1 102 ? -18.623 -15.089 28.158 1.00 92.00 102 ALA A CA 1
ATOM 845 C C . ALA A 1 102 ? -18.626 -14.515 29.584 1.00 92.00 102 ALA A C 1
ATOM 847 O O . ALA A 1 102 ? -18.597 -15.260 30.562 1.00 92.00 102 ALA A O 1
ATOM 848 N N . ASN A 1 103 ? -18.650 -13.189 29.698 1.00 92.69 103 ASN A N 1
ATOM 849 C CA . ASN A 1 103 ? -18.616 -12.496 30.981 1.00 92.69 103 ASN A CA 1
ATOM 850 C C . ASN A 1 103 ? -19.639 -11.351 31.007 1.00 92.69 103 ASN A C 1
ATOM 852 O O . ASN A 1 103 ? -20.060 -10.861 29.958 1.00 92.69 103 ASN A O 1
ATOM 856 N N . ARG A 1 104 ? -20.052 -10.933 32.205 1.00 93.38 104 ARG A N 1
ATOM 857 C CA . ARG A 1 104 ? -21.195 -10.041 32.441 1.00 93.38 104 ARG A CA 1
ATOM 858 C C . ARG A 1 104 ? -20.762 -8.636 32.866 1.00 93.38 104 ARG A C 1
ATOM 860 O O . ARG A 1 104 ? -21.227 -8.102 33.863 1.00 93.38 104 ARG A O 1
ATOM 867 N N . TYR A 1 105 ? -19.882 -8.007 32.081 1.00 95.19 105 TYR A N 1
ATOM 868 C CA . TYR A 1 105 ? -19.445 -6.621 32.333 1.00 95.19 105 TYR A CA 1
ATOM 869 C C . TYR A 1 105 ? -20.502 -5.565 31.989 1.00 95.19 105 TYR A C 1
ATOM 871 O O . TYR A 1 105 ? -20.341 -4.399 32.340 1.00 95.19 105 TYR A O 1
ATOM 879 N N . GLU A 1 106 ? -21.563 -5.928 31.265 1.00 93.94 106 GLU A N 1
ATOM 880 C CA . GLU A 1 106 ? -22.530 -4.958 30.741 1.00 93.94 106 GLU A CA 1
ATOM 881 C C . GLU A 1 106 ? -23.247 -4.165 31.837 1.00 93.94 106 GLU A C 1
ATOM 883 O O . GLU A 1 106 ? -23.490 -2.971 31.672 1.00 93.94 106 GLU A O 1
ATOM 888 N N . THR A 1 107 ? -23.595 -4.812 32.951 1.00 94.25 107 THR A N 1
ATOM 889 C CA . THR A 1 107 ? -24.266 -4.165 34.088 1.00 94.25 107 THR A CA 1
ATOM 890 C C . THR A 1 107 ? -23.359 -3.137 34.755 1.00 94.25 107 THR A C 1
ATOM 892 O O . THR A 1 107 ? -23.828 -2.047 35.075 1.00 94.25 107 THR A O 1
ATOM 895 N N . LEU A 1 108 ? -22.062 -3.440 34.884 1.00 94.75 108 LEU A N 1
ATOM 896 C CA . LEU A 1 108 ? -21.040 -2.532 35.413 1.00 94.75 108 LEU A CA 1
ATOM 897 C C . LEU A 1 108 ? -20.795 -1.355 34.471 1.00 94.75 108 LEU A C 1
ATOM 899 O O . LEU A 1 108 ? -20.784 -0.205 34.902 1.00 94.75 108 LEU A O 1
ATOM 903 N N . LEU A 1 109 ? -20.696 -1.625 33.168 1.00 95.12 109 LEU A N 1
ATOM 904 C CA . LEU A 1 109 ? -20.558 -0.590 32.146 1.00 95.12 109 LEU A CA 1
ATOM 905 C C . LEU A 1 109 ? -21.782 0.333 32.091 1.00 95.12 109 LEU A C 1
ATOM 907 O O . LEU A 1 109 ? -21.660 1.472 31.664 1.00 95.12 109 LEU A O 1
ATOM 911 N N . LYS A 1 110 ? -22.968 -0.100 32.525 1.00 95.00 110 LYS A N 1
ATOM 912 C CA . LYS A 1 110 ? -24.162 0.759 32.557 1.00 95.00 110 LYS A CA 1
ATOM 913 C C . LYS A 1 110 ? -24.215 1.689 33.774 1.00 95.00 110 LYS A C 1
ATOM 915 O O . LYS A 1 110 ? -24.967 2.660 33.722 1.00 95.00 110 LYS A O 1
ATOM 920 N N . GLN A 1 111 ? -23.416 1.462 34.818 1.00 95.12 111 GLN A N 1
ATOM 921 C CA . GLN A 1 111 ? -23.481 2.246 36.056 1.00 95.12 111 GLN A CA 1
ATOM 922 C C . GLN A 1 111 ? -23.048 3.703 35.848 1.00 95.12 111 GLN A C 1
ATOM 924 O O . GLN A 1 111 ? -21.901 3.972 35.498 1.00 95.12 111 GLN A O 1
ATOM 929 N N . ARG A 1 112 ? -23.972 4.640 36.093 1.00 95.25 112 ARG A N 1
ATOM 930 C CA . ARG A 1 112 ? -23.742 6.097 35.997 1.00 95.25 112 ARG A CA 1
ATOM 931 C C . ARG A 1 112 ? -23.660 6.805 37.353 1.00 95.25 112 ARG A C 1
ATOM 933 O O . ARG A 1 112 ? -23.248 7.957 37.406 1.00 95.25 112 ARG A O 1
ATOM 940 N N . HIS A 1 113 ? -24.099 6.153 38.431 1.00 95.62 113 HIS A N 1
ATOM 941 C CA . HIS A 1 113 ? -24.245 6.774 39.752 1.00 95.62 113 HIS A CA 1
ATOM 942 C C . HIS A 1 113 ? -24.097 5.748 40.893 1.00 95.62 113 HIS A C 1
ATOM 944 O O . HIS A 1 113 ? -25.040 5.450 41.628 1.00 95.62 113 HIS A O 1
ATOM 950 N N . VAL A 1 114 ? -22.901 5.179 41.042 1.00 95.88 114 VAL A N 1
ATOM 951 C CA . VAL A 1 114 ? -22.570 4.311 42.181 1.00 95.88 114 VAL A CA 1
ATOM 952 C C . VAL A 1 114 ? -22.504 5.168 43.445 1.00 95.88 114 VAL A C 1
ATOM 954 O O . VAL A 1 114 ? -21.734 6.124 43.496 1.00 95.88 114 VAL A O 1
ATOM 957 N N . GLN A 1 115 ? -23.322 4.848 44.448 1.00 96.75 115 GLN A N 1
ATOM 958 C CA . GLN A 1 115 ? -23.332 5.562 45.724 1.00 96.75 115 GLN A CA 1
ATOM 959 C C . GLN A 1 115 ? -22.258 4.979 46.641 1.00 96.75 115 GLN A C 1
ATOM 961 O O . GLN A 1 115 ? -22.345 3.818 47.029 1.00 96.75 115 GLN A O 1
ATOM 966 N N . LEU A 1 116 ? -21.237 5.767 46.977 1.00 95.81 116 LEU A N 1
ATOM 967 C CA . LEU A 1 116 ? -20.144 5.319 47.838 1.00 95.81 116 LEU A CA 1
ATOM 968 C C . LEU A 1 116 ? -19.642 6.464 48.718 1.00 95.81 116 LEU A C 1
ATOM 970 O O . LEU A 1 116 ? -19.247 7.518 48.227 1.00 95.81 116 LEU A O 1
ATOM 974 N N . LEU A 1 117 ? -19.690 6.264 50.031 1.00 94.88 117 LEU A N 1
ATOM 975 C CA . LEU A 1 117 ? -19.363 7.219 51.087 1.00 94.88 117 LEU A CA 1
ATOM 976 C C . LEU A 1 117 ? -20.002 8.603 50.880 1.00 94.88 117 LEU A C 1
ATOM 978 O O . LEU A 1 117 ? -19.346 9.630 51.046 1.00 94.88 117 LEU A O 1
ATOM 982 N N . GLY A 1 118 ? -21.268 8.626 50.449 1.00 92.62 118 GLY A N 1
ATOM 983 C CA . GLY A 1 118 ? -22.018 9.850 50.143 1.00 92.62 118 GLY A CA 1
ATOM 984 C C . GLY A 1 118 ? -21.688 10.504 48.793 1.00 92.62 118 GLY A C 1
ATOM 985 O O . GLY A 1 118 ? -22.319 11.498 48.438 1.00 92.62 118 GLY A O 1
ATOM 986 N N . ARG A 1 119 ? -20.735 9.964 48.018 1.00 96.31 119 ARG A N 1
ATOM 987 C CA . ARG A 1 119 ? -20.468 10.388 46.636 1.00 96.31 119 ARG A CA 1
ATOM 988 C C . ARG A 1 119 ? -21.357 9.627 45.658 1.00 96.31 119 ARG A C 1
ATOM 990 O O . ARG A 1 119 ? -21.600 8.439 45.834 1.00 96.31 119 ARG A O 1
ATOM 997 N N . SER A 1 120 ? -21.735 10.293 44.568 1.00 96.81 120 SER A N 1
ATOM 998 C CA . SER A 1 120 ? -22.312 9.660 43.379 1.00 96.81 120 SER A CA 1
ATOM 999 C C . SER A 1 120 ? -21.237 9.542 42.300 1.00 96.81 120 SER A C 1
ATOM 1001 O O . SER A 1 120 ? -20.863 10.544 41.690 1.00 96.81 120 SER A O 1
ATOM 1003 N N . ILE A 1 121 ? -20.733 8.332 42.068 1.00 95.81 121 ILE A N 1
ATOM 1004 C CA . ILE A 1 121 ? -19.609 8.067 41.166 1.00 95.81 121 ILE A CA 1
ATOM 1005 C C . ILE A 1 121 ? -20.107 7.543 39.814 1.00 95.81 121 ILE A C 1
ATOM 1007 O O . ILE A 1 121 ? -20.820 6.541 39.741 1.00 95.81 121 ILE A O 1
ATOM 1011 N N . ASP A 1 122 ? -19.681 8.183 38.726 1.00 96.38 122 ASP A N 1
ATOM 1012 C CA . ASP A 1 122 ? -19.936 7.708 37.363 1.00 96.38 122 ASP A CA 1
ATOM 1013 C C . ASP A 1 122 ? -18.874 6.684 36.935 1.00 96.38 122 ASP A C 1
ATOM 1015 O O . ASP A 1 122 ? -17.817 7.025 36.396 1.00 96.38 122 ASP A O 1
ATOM 1019 N N . LEU A 1 123 ? -19.154 5.406 37.199 1.00 95.56 123 LEU A N 1
ATOM 1020 C CA . LEU A 1 123 ? -18.250 4.306 36.866 1.00 95.56 123 LEU A CA 1
ATOM 1021 C C . LEU A 1 123 ? -18.060 4.153 35.348 1.00 95.56 123 LEU A C 1
ATOM 1023 O O . LEU A 1 123 ? -16.945 3.886 34.902 1.00 95.56 123 LEU A O 1
ATOM 1027 N N . ASN A 1 124 ? -19.111 4.367 34.546 1.00 96.25 124 ASN A N 1
ATOM 1028 C CA . ASN A 1 124 ? -19.028 4.337 33.083 1.00 96.25 124 ASN A CA 1
ATOM 1029 C C . ASN A 1 124 ? -17.984 5.334 32.573 1.00 96.25 124 ASN A C 1
ATOM 1031 O O . ASN A 1 124 ? -17.129 4.959 31.771 1.00 96.25 124 ASN A O 1
ATOM 1035 N N . ARG A 1 125 ? -18.014 6.572 33.080 1.00 95.81 125 ARG A N 1
ATOM 1036 C CA . ARG A 1 125 ? -17.053 7.614 32.702 1.00 95.81 125 ARG A CA 1
ATOM 1037 C C . ARG A 1 125 ? -15.618 7.235 33.065 1.00 95.81 125 ARG A C 1
ATOM 1039 O O . ARG A 1 125 ? -14.722 7.419 32.243 1.00 95.81 125 ARG A O 1
ATOM 1046 N N . LEU A 1 126 ? -15.392 6.700 34.264 1.00 96.50 126 LEU A N 1
ATOM 1047 C CA . LEU A 1 126 ? -14.052 6.301 34.712 1.00 96.50 126 LEU A CA 1
ATOM 1048 C C . LEU A 1 126 ? -13.486 5.140 33.881 1.00 96.50 126 LEU A C 1
ATOM 1050 O O . LEU A 1 126 ? -12.312 5.161 33.504 1.00 96.50 126 LEU A O 1
ATOM 1054 N N . ILE A 1 127 ? -14.325 4.154 33.547 1.00 96.31 127 ILE A N 1
ATOM 1055 C CA . ILE A 1 127 ? -13.940 3.054 32.656 1.00 96.31 127 ILE A CA 1
ATOM 1056 C C . ILE A 1 127 ? -13.646 3.593 31.252 1.00 96.31 127 ILE A C 1
ATOM 1058 O O . ILE A 1 127 ? -12.612 3.256 30.677 1.00 96.31 127 ILE A O 1
ATOM 1062 N N . ALA A 1 128 ? -14.509 4.458 30.710 1.00 96.19 128 ALA A N 1
ATOM 1063 C CA . ALA A 1 128 ? -14.336 5.037 29.379 1.00 96.19 128 ALA A CA 1
ATOM 1064 C C . ALA A 1 128 ? -12.998 5.778 29.237 1.00 96.19 128 ALA A C 1
ATOM 1066 O O . ALA A 1 128 ? -12.281 5.550 28.266 1.00 96.19 128 ALA A O 1
ATOM 1067 N N . GLN A 1 129 ? -12.606 6.573 30.238 1.00 96.19 129 GLN A N 1
ATOM 1068 C CA . GLN A 1 129 ? -11.313 7.270 30.255 1.00 96.19 129 GLN A CA 1
ATOM 1069 C C . GLN A 1 129 ? -10.124 6.305 30.136 1.00 96.19 129 GLN A C 1
ATOM 1071 O O . GLN A 1 129 ? -9.222 6.516 29.323 1.00 96.19 129 GLN A O 1
ATOM 1076 N N . ARG A 1 130 ? -10.125 5.215 30.913 1.00 96.44 130 ARG A N 1
ATOM 1077 C CA . ARG A 1 130 ? -9.041 4.218 30.884 1.00 96.44 130 ARG A CA 1
ATOM 1078 C C . ARG A 1 130 ? -9.043 3.401 29.595 1.00 96.44 130 ARG A C 1
ATOM 1080 O O . ARG A 1 130 ? -7.977 3.091 29.067 1.00 96.44 130 ARG A O 1
ATOM 1087 N N . VAL A 1 131 ? -10.222 3.069 29.076 1.00 96.88 131 VAL A N 1
ATOM 1088 C CA . VAL A 1 131 ? -10.366 2.329 27.819 1.00 96.88 131 VAL A CA 1
ATOM 1089 C C . VAL A 1 131 ? -9.938 3.175 26.615 1.00 96.88 131 VAL A C 1
ATOM 1091 O O . VAL A 1 131 ? -9.240 2.644 25.754 1.00 96.88 131 VAL A O 1
ATOM 1094 N N . ASN A 1 132 ? -10.261 4.475 26.574 1.00 96.44 132 ASN A N 1
ATOM 1095 C CA . ASN A 1 132 ? -9.742 5.403 25.558 1.00 96.44 132 ASN A CA 1
ATOM 1096 C C . ASN A 1 132 ? -8.207 5.419 25.577 1.00 96.44 132 ASN A C 1
ATOM 1098 O O . ASN A 1 132 ? -7.580 5.188 24.545 1.00 96.44 132 ASN A O 1
ATOM 1102 N N . ALA A 1 133 ? -7.588 5.578 26.753 1.00 97.31 133 ALA A N 1
ATOM 1103 C CA . ALA A 1 133 ? -6.129 5.549 26.879 1.00 97.31 133 ALA A CA 1
ATOM 1104 C C . ALA A 1 133 ? -5.517 4.206 26.427 1.00 97.31 133 ALA A C 1
ATOM 1106 O O . ALA A 1 133 ? -4.476 4.179 25.767 1.00 97.31 133 ALA A O 1
ATOM 1107 N N . ALA A 1 134 ? -6.166 3.079 26.738 1.00 97.50 134 ALA A N 1
ATOM 1108 C CA . ALA A 1 134 ? -5.713 1.754 26.317 1.00 97.50 134 ALA A CA 1
ATOM 1109 C C . ALA A 1 134 ? -5.834 1.535 24.797 1.00 97.50 134 ALA A C 1
ATOM 1111 O O . ALA A 1 134 ? -4.930 0.958 24.187 1.00 97.50 134 ALA A O 1
ATOM 1112 N N . LEU A 1 135 ? -6.918 2.014 24.177 1.00 97.31 135 LEU A N 1
ATOM 1113 C CA . LEU A 1 135 ? -7.105 2.001 22.724 1.00 97.31 135 LEU A CA 1
ATOM 1114 C C . LEU A 1 135 ? -6.066 2.880 22.024 1.00 97.31 135 LEU A C 1
ATOM 1116 O O . LEU A 1 135 ? -5.432 2.410 21.080 1.00 97.31 135 LEU A O 1
ATOM 1120 N N . GLN A 1 136 ? -5.833 4.094 22.528 1.00 97.88 136 GLN A N 1
ATOM 1121 C CA . GLN A 1 136 ? -4.820 5.005 21.996 1.00 97.88 136 GLN A CA 1
ATOM 1122 C C . GLN A 1 136 ? -3.430 4.364 22.038 1.00 97.88 136 GLN A C 1
ATOM 1124 O O . GLN A 1 136 ? -2.734 4.300 21.026 1.00 97.88 136 GLN A O 1
ATOM 1129 N N . LYS A 1 137 ? -3.069 3.769 23.182 1.00 97.81 137 LYS A N 1
ATOM 1130 C CA . LYS A 1 137 ? -1.821 3.013 23.345 1.00 97.81 137 LYS A CA 1
ATOM 1131 C C . LYS A 1 137 ? -1.731 1.805 22.406 1.00 97.81 137 LYS A C 1
ATOM 1133 O O . LYS A 1 137 ? -0.655 1.503 21.905 1.00 97.81 137 LYS A O 1
ATOM 1138 N N . SER A 1 138 ? -2.835 1.096 22.159 1.00 97.88 138 SER A N 1
ATOM 1139 C CA . SER A 1 138 ? -2.864 -0.035 21.219 1.00 97.88 138 SER A CA 1
ATOM 1140 C C . SER A 1 138 ? -2.593 0.407 19.777 1.00 97.88 138 SER A C 1
ATOM 1142 O O . SER A 1 138 ? -1.879 -0.292 19.060 1.00 97.88 138 SER A O 1
ATOM 1144 N N . LEU A 1 139 ? -3.132 1.556 19.357 1.00 98.19 139 LEU A N 1
ATOM 1145 C CA . LEU A 1 139 ? -2.881 2.130 18.031 1.00 98.19 139 LEU A CA 1
ATOM 1146 C C . LEU A 1 139 ? -1.437 2.624 17.897 1.00 98.19 139 LEU A C 1
ATOM 1148 O O . LEU A 1 139 ? -0.774 2.281 16.921 1.00 98.19 139 LEU A O 1
ATOM 1152 N N . ASP A 1 140 ? -0.929 3.341 18.899 1.00 97.94 140 ASP A N 1
ATOM 1153 C CA . ASP A 1 140 ? 0.462 3.799 18.934 1.00 97.94 140 ASP A CA 1
ATOM 1154 C C . ASP A 1 140 ? 1.455 2.627 18.839 1.00 97.94 140 ASP A C 1
ATOM 1156 O O . ASP A 1 140 ? 2.357 2.631 18.004 1.00 97.94 140 ASP A O 1
ATOM 1160 N N . LEU A 1 141 ? 1.239 1.560 19.617 1.00 97.69 141 LEU A N 1
ATOM 1161 C CA . LEU A 1 141 ? 2.075 0.357 19.570 1.00 97.69 141 LEU A CA 1
ATOM 1162 C C . LEU A 1 141 ? 2.000 -0.380 18.228 1.00 97.69 141 LEU A C 1
ATOM 1164 O O . LEU A 1 141 ? 2.990 -0.987 17.821 1.00 97.69 141 LEU A O 1
ATOM 1168 N N . ALA A 1 142 ? 0.851 -0.354 17.545 1.00 97.69 142 ALA A N 1
ATOM 1169 C CA . ALA A 1 142 ? 0.718 -0.953 16.220 1.00 97.69 142 ALA A CA 1
ATOM 1170 C C . ALA A 1 142 ? 1.568 -0.200 15.184 1.00 97.69 142 ALA A C 1
ATOM 1172 O O . ALA A 1 142 ? 2.282 -0.838 14.413 1.00 97.69 142 ALA A O 1
ATOM 1173 N N . ILE A 1 143 ? 1.547 1.137 15.213 1.00 97.94 143 ILE A N 1
ATOM 1174 C CA . ILE A 1 143 ? 2.349 1.982 14.316 1.00 97.94 143 ILE A CA 1
ATOM 1175 C C . ILE A 1 143 ? 3.841 1.852 14.647 1.00 97.94 143 ILE A C 1
ATOM 1177 O O . ILE A 1 143 ? 4.632 1.564 13.756 1.00 97.94 143 ILE A O 1
ATOM 1181 N N . SER A 1 144 ? 4.213 1.928 15.927 1.00 97.38 144 SER A N 1
ATOM 1182 C CA . SER A 1 144 ? 5.597 1.734 16.390 1.00 97.38 144 SER A CA 1
ATOM 1183 C C . SER A 1 144 ? 6.162 0.358 16.006 1.00 97.38 144 SER A C 1
ATOM 1185 O O . SER A 1 144 ? 7.352 0.203 15.747 1.00 97.38 144 SER A O 1
ATOM 1187 N N . ARG A 1 145 ? 5.315 -0.678 15.951 1.00 96.19 145 ARG A N 1
ATOM 1188 C CA . ARG A 1 145 ? 5.714 -2.012 15.477 1.00 96.19 145 ARG A CA 1
ATOM 1189 C C . ARG A 1 145 ? 5.976 -2.040 13.971 1.00 96.19 145 ARG A C 1
ATOM 1191 O O . ARG A 1 145 ? 6.873 -2.766 13.556 1.00 96.19 145 ARG A O 1
ATOM 1198 N N . PHE A 1 146 ? 5.222 -1.279 13.177 1.00 97.38 146 PHE A N 1
ATOM 1199 C CA . PHE A 1 146 ? 5.473 -1.135 11.742 1.00 97.38 146 PHE A CA 1
ATOM 1200 C C . PHE A 1 146 ? 6.772 -0.369 11.473 1.00 97.38 146 PHE A C 1
ATOM 1202 O O . PHE A 1 146 ? 7.566 -0.824 10.660 1.00 97.38 146 PHE A O 1
ATOM 1209 N N . GLU A 1 147 ? 7.032 0.710 12.216 1.00 96.69 147 GLU A N 1
ATOM 1210 C CA . GLU A 1 147 ? 8.277 1.496 12.125 1.00 96.69 147 GLU A CA 1
ATOM 1211 C C . GLU A 1 147 ? 9.540 0.672 12.449 1.00 96.69 147 GLU A C 1
ATOM 1213 O O . GLU A 1 147 ? 10.623 0.942 11.939 1.00 96.69 147 GLU A O 1
ATOM 1218 N N . ALA A 1 148 ? 9.406 -0.380 13.261 1.00 95.50 148 ALA A N 1
ATOM 1219 C CA . ALA A 1 148 ? 10.488 -1.318 13.567 1.00 95.50 148 ALA A CA 1
ATOM 1220 C C . ALA A 1 148 ? 10.703 -2.411 12.493 1.00 95.50 148 ALA A C 1
ATOM 1222 O O . ALA A 1 148 ? 11.643 -3.203 12.593 1.00 95.50 148 ALA A O 1
ATOM 1223 N N . GLY A 1 149 ? 9.816 -2.510 11.499 1.00 93.88 149 GLY A N 1
ATOM 1224 C CA . GLY A 1 149 ? 9.834 -3.523 10.442 1.00 93.88 149 GLY A CA 1
ATOM 1225 C C . GLY A 1 149 ? 10.077 -2.937 9.052 1.00 93.88 149 GLY A C 1
ATOM 1226 O O . GLY A 1 149 ? 10.183 -1.726 8.885 1.00 93.88 149 GLY A O 1
ATOM 1227 N N . ASP A 1 150 ? 10.160 -3.813 8.049 1.00 94.56 150 ASP A N 1
ATOM 1228 C CA . ASP A 1 150 ? 10.246 -3.396 6.648 1.00 94.56 150 ASP A CA 1
ATOM 1229 C C . ASP A 1 150 ? 8.863 -3.089 6.040 1.00 94.56 150 ASP A C 1
ATOM 1231 O O . ASP A 1 150 ? 7.813 -3.290 6.664 1.00 94.56 150 ASP A O 1
ATOM 1235 N N . ILE A 1 151 ? 8.850 -2.636 4.781 1.00 96.25 151 ILE A N 1
ATOM 1236 C CA . ILE A 1 151 ? 7.613 -2.299 4.057 1.00 96.25 151 ILE A CA 1
ATOM 1237 C C . ILE A 1 151 ? 6.589 -3.448 3.996 1.00 96.25 151 ILE A C 1
ATOM 1239 O O . ILE A 1 151 ? 5.390 -3.194 3.857 1.00 96.25 151 ILE A O 1
ATOM 1243 N N . THR A 1 152 ? 7.009 -4.713 4.126 1.00 96.88 152 THR A N 1
ATOM 1244 C CA . THR A 1 152 ? 6.087 -5.859 4.075 1.00 96.88 152 THR A CA 1
ATOM 1245 C C . THR A 1 152 ? 5.167 -5.925 5.297 1.00 96.88 152 THR A C 1
ATOM 1247 O O . THR A 1 152 ? 4.051 -6.446 5.204 1.00 96.88 152 THR A O 1
ATOM 1250 N N . GLY A 1 153 ? 5.584 -5.317 6.415 1.00 96.31 153 GLY A N 1
ATOM 1251 C CA . GLY A 1 153 ? 4.819 -5.228 7.659 1.00 96.31 153 GLY A CA 1
ATOM 1252 C C . GLY A 1 153 ? 3.522 -4.418 7.551 1.00 96.31 153 GLY A C 1
ATOM 1253 O O . GLY A 1 153 ? 2.675 -4.505 8.442 1.00 96.31 153 GLY A O 1
ATOM 1254 N N . VAL A 1 154 ? 3.310 -3.681 6.452 1.00 97.75 154 VAL A N 1
ATOM 1255 C CA . VAL A 1 154 ? 2.096 -2.876 6.222 1.00 97.75 154 VAL A CA 1
ATOM 1256 C C . VAL A 1 154 ? 0.811 -3.719 6.261 1.00 97.75 154 VAL A C 1
ATOM 1258 O O . VAL A 1 154 ? -0.219 -3.262 6.757 1.00 97.75 154 VAL A O 1
ATOM 1261 N N . CYS A 1 155 ? 0.880 -4.979 5.818 1.00 97.50 155 CYS A N 1
ATOM 1262 C CA . CYS A 1 155 ? -0.244 -5.916 5.873 1.00 97.50 155 CYS A CA 1
ATOM 1263 C C . CYS A 1 155 ? -0.593 -6.302 7.323 1.00 97.50 155 CYS A C 1
ATOM 1265 O O . CYS A 1 155 ? -1.769 -6.376 7.684 1.00 97.50 155 CYS A O 1
ATOM 1267 N N . GLU A 1 156 ? 0.419 -6.532 8.171 1.00 97.19 156 GLU A N 1
ATOM 1268 C CA . GLU A 1 156 ? 0.217 -6.832 9.598 1.00 97.19 156 GLU A CA 1
ATOM 1269 C C . GLU A 1 156 ? -0.372 -5.616 10.327 1.00 97.19 156 GLU A C 1
ATOM 1271 O O . GLU A 1 156 ? -1.291 -5.761 11.138 1.00 97.19 156 GLU A O 1
ATOM 1276 N N . LEU A 1 157 ? 0.114 -4.414 9.997 1.00 97.88 157 LEU A N 1
ATOM 1277 C CA . LEU A 1 157 ? -0.390 -3.150 10.531 1.00 97.88 157 LEU A CA 1
ATOM 1278 C C . LEU A 1 157 ? -1.884 -2.956 10.230 1.00 97.88 157 LEU A C 1
ATOM 1280 O O . LEU A 1 157 ? -2.654 -2.666 11.148 1.00 97.88 157 LEU A O 1
ATOM 1284 N N . GLU A 1 158 ? -2.316 -3.153 8.980 1.00 96.75 158 GLU A N 1
ATOM 1285 C CA . GLU A 1 158 ? -3.734 -3.047 8.596 1.00 96.75 158 GLU A CA 1
ATOM 1286 C C . GLU A 1 158 ? -4.606 -4.030 9.398 1.00 96.75 158 GLU A C 1
ATOM 1288 O O . GLU A 1 158 ? -5.691 -3.679 9.882 1.00 96.75 158 GLU A O 1
ATOM 1293 N N . GLY A 1 159 ? -4.107 -5.249 9.617 1.00 96.81 159 GLY A N 1
ATOM 1294 C CA . GLY A 1 159 ? -4.765 -6.242 10.460 1.00 96.81 159 GLY A CA 1
ATOM 1295 C C . GLY A 1 159 ? -4.889 -5.806 11.926 1.00 96.81 159 GLY A C 1
ATOM 1296 O O . GLY A 1 159 ? -5.968 -5.926 12.516 1.00 96.81 159 GLY A O 1
ATOM 1297 N N . LEU A 1 160 ? -3.825 -5.250 12.515 1.00 97.38 160 LEU A N 1
ATOM 1298 C CA . LEU A 1 160 ? -3.836 -4.732 13.891 1.00 97.38 160 LEU A CA 1
ATOM 1299 C C . LEU A 1 160 ? -4.831 -3.576 14.056 1.00 97.38 160 LEU A C 1
ATOM 1301 O O . LEU A 1 160 ? -5.620 -3.576 15.008 1.00 97.38 160 LEU A O 1
ATOM 1305 N N . ILE A 1 161 ? -4.838 -2.631 13.110 1.00 98.06 161 ILE A N 1
ATOM 1306 C CA . ILE A 1 161 ? -5.788 -1.511 13.071 1.00 98.06 161 ILE A CA 1
ATOM 1307 C C . ILE A 1 161 ? -7.220 -2.043 12.972 1.00 98.06 161 ILE A C 1
ATOM 1309 O O . ILE A 1 161 ? -8.092 -1.587 13.711 1.00 98.06 161 ILE A O 1
ATOM 1313 N N . SER A 1 162 ? -7.464 -3.058 12.139 1.00 97.62 162 SER A N 1
ATOM 1314 C CA . SER A 1 162 ? -8.786 -3.682 11.986 1.00 97.62 162 SER A CA 1
ATOM 1315 C C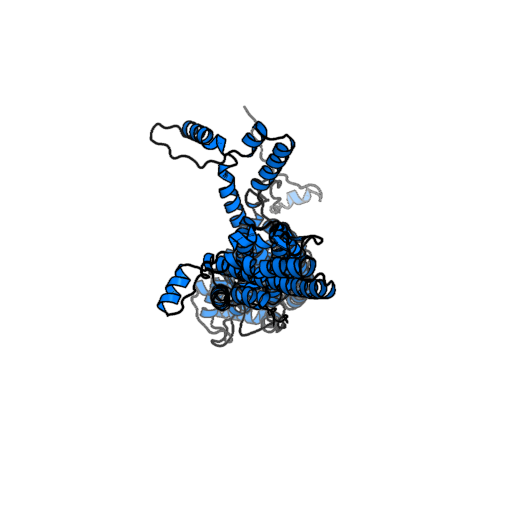 . SER A 1 162 ? -9.291 -4.317 13.287 1.00 97.62 162 SER A C 1
ATOM 1317 O O . SER A 1 162 ? -10.456 -4.143 13.656 1.00 97.62 162 SER A O 1
ATOM 1319 N N . VAL A 1 163 ? -8.416 -4.996 14.039 1.00 97.94 163 VAL A N 1
ATOM 1320 C CA . VAL A 1 163 ? -8.761 -5.536 15.365 1.00 97.94 163 VAL A CA 1
ATOM 1321 C C . VAL A 1 163 ? -9.061 -4.415 16.353 1.00 97.94 163 VAL A C 1
ATOM 1323 O O . VAL A 1 163 ? -10.033 -4.513 17.105 1.00 97.94 163 VAL A O 1
ATOM 1326 N N . SER A 1 164 ? -8.266 -3.346 16.369 1.00 98.00 164 SER A N 1
ATOM 1327 C CA . SER A 1 164 ? -8.516 -2.192 17.241 1.00 98.00 164 SER A CA 1
ATOM 1328 C C . SER A 1 164 ? -9.818 -1.468 16.880 1.00 98.00 164 SER A C 1
ATOM 1330 O O . SER A 1 164 ? -10.592 -1.147 17.779 1.00 98.00 164 SER A O 1
ATOM 1332 N N . LYS A 1 165 ? -10.140 -1.327 15.589 1.00 98.25 165 LYS A N 1
ATOM 1333 C CA . LYS A 1 165 ? -11.405 -0.754 15.100 1.00 98.25 165 LYS A CA 1
ATOM 1334 C C . LYS A 1 165 ? -12.613 -1.589 15.512 1.00 98.25 165 LYS A C 1
ATOM 1336 O O . LYS A 1 165 ? -13.621 -1.050 15.964 1.00 98.25 165 LYS A O 1
ATOM 1341 N N . LEU A 1 166 ? -12.519 -2.918 15.420 1.00 98.25 166 LEU A N 1
ATOM 1342 C CA . LEU A 1 166 ? -13.579 -3.799 15.910 1.00 98.25 166 LEU A CA 1
ATOM 1343 C C . LEU A 1 166 ? -13.698 -3.747 17.441 1.00 98.25 166 LEU A C 1
ATOM 1345 O O . LEU A 1 166 ? -14.811 -3.752 17.960 1.00 98.25 166 LEU A O 1
ATOM 1349 N N . THR A 1 167 ? -12.577 -3.654 18.160 1.00 98.12 167 THR A N 1
ATOM 1350 C CA . THR A 1 167 ? -12.563 -3.505 19.626 1.00 98.12 167 THR A CA 1
ATOM 1351 C C . THR A 1 167 ? -13.282 -2.222 20.044 1.00 98.12 167 THR A C 1
ATOM 1353 O O . THR A 1 167 ? -14.189 -2.281 20.874 1.00 98.12 167 THR A O 1
ATOM 1356 N N . HIS A 1 168 ? -12.959 -1.094 19.401 1.00 98.19 168 HIS A N 1
ATOM 1357 C CA . HIS A 1 168 ? -13.656 0.187 19.561 1.00 98.19 168 HIS A CA 1
ATOM 1358 C C . HIS A 1 168 ? -15.159 0.049 19.288 1.00 98.19 168 HIS A C 1
ATOM 1360 O O . HIS A 1 168 ? -15.966 0.392 20.147 1.00 98.19 168 HIS A O 1
ATOM 1366 N N . LYS A 1 169 ? -15.554 -0.576 18.170 1.00 97.81 169 LYS A N 1
ATOM 1367 C CA . LYS A 1 169 ? -16.970 -0.798 17.824 1.00 97.81 169 LYS A CA 1
ATOM 1368 C C . LYS A 1 169 ? -17.728 -1.656 18.845 1.00 97.81 169 LYS A C 1
ATOM 1370 O O . LYS A 1 169 ? -18.920 -1.441 19.059 1.00 97.81 169 LYS A O 1
ATOM 1375 N N . LEU A 1 170 ? -17.083 -2.662 19.440 1.00 96.94 170 LEU A N 1
ATOM 1376 C CA . LEU A 1 170 ? -17.704 -3.515 20.460 1.00 96.94 170 LEU A CA 1
ATOM 1377 C C . LEU A 1 170 ? -17.904 -2.759 21.779 1.00 96.94 170 LEU A C 1
ATOM 1379 O O . LEU A 1 170 ? -18.976 -2.852 22.372 1.00 96.94 170 LEU A O 1
ATOM 1383 N N . LEU A 1 171 ? -16.900 -1.990 22.202 1.00 96.12 171 LEU A N 1
ATOM 1384 C CA . LEU A 1 171 ? -16.931 -1.188 23.427 1.00 96.12 171 LEU A CA 1
ATOM 1385 C C . LEU A 1 171 ? -17.865 0.026 23.311 1.00 96.12 171 LEU A C 1
ATOM 1387 O O . LEU A 1 171 ? -18.603 0.320 24.252 1.00 96.12 171 LEU A O 1
ATOM 1391 N N . GLY A 1 172 ? -17.907 0.663 22.138 1.00 95.81 172 GLY A N 1
ATOM 1392 C CA . GLY A 1 172 ? -18.744 1.828 21.834 1.00 95.81 172 GLY A CA 1
ATOM 1393 C C . GLY A 1 172 ? -20.253 1.585 21.967 1.00 95.81 172 GLY A C 1
ATOM 1394 O O . GLY A 1 172 ? -21.037 2.527 21.961 1.00 95.81 172 GLY A O 1
ATOM 1395 N N . LYS A 1 173 ? -20.683 0.326 22.128 1.00 94.81 173 LYS A N 1
ATOM 1396 C CA . LYS A 1 173 ? -22.072 -0.024 22.463 1.00 94.81 173 LYS A CA 1
ATOM 1397 C C . LYS A 1 173 ? -22.451 0.311 23.908 1.00 94.81 173 LYS A C 1
ATOM 1399 O O . LYS A 1 173 ? -23.638 0.432 24.201 1.00 94.81 173 LYS A O 1
ATOM 1404 N N . TYR A 1 174 ? -21.473 0.399 24.810 1.00 94.31 174 TYR A N 1
ATOM 1405 C CA . TYR A 1 174 ? -21.703 0.509 26.255 1.00 94.31 174 TYR A CA 1
ATOM 1406 C C . TYR A 1 174 ? -21.108 1.786 26.858 1.00 94.31 174 TYR A C 1
ATOM 1408 O O . TYR A 1 174 ? -21.673 2.344 27.801 1.00 94.31 174 TYR A O 1
ATOM 1416 N N . ILE A 1 175 ? -19.977 2.246 26.323 1.00 94.31 175 ILE A N 1
ATOM 1417 C CA . ILE A 1 175 ? -19.255 3.446 26.762 1.00 94.31 175 ILE A CA 1
ATOM 1418 C C . ILE A 1 175 ? -19.104 4.424 25.603 1.00 94.31 175 ILE A C 1
ATOM 1420 O O . ILE A 1 175 ? -18.977 4.017 24.450 1.00 94.31 175 ILE A O 1
ATOM 1424 N N . THR A 1 176 ? -19.100 5.715 25.920 1.00 93.12 176 THR A N 1
ATOM 1425 C CA . THR A 1 176 ? -18.791 6.760 24.944 1.00 93.12 176 THR A CA 1
ATOM 1426 C C . THR A 1 176 ? -17.277 6.841 24.794 1.00 93.12 176 THR A C 1
ATOM 1428 O O . THR A 1 176 ? -16.585 7.222 25.735 1.00 93.12 176 THR A O 1
ATOM 1431 N N . LEU A 1 177 ? -16.780 6.442 23.627 1.00 94.12 177 LEU A N 1
ATOM 1432 C CA . LEU A 1 177 ? -15.374 6.545 23.247 1.00 94.12 177 LEU A CA 1
ATOM 1433 C C . LEU A 1 177 ? -15.175 7.743 22.323 1.00 94.12 177 LEU A C 1
ATOM 1435 O O . LEU A 1 177 ? -16.130 8.205 21.691 1.00 94.12 177 LEU A O 1
ATOM 1439 N N . ASP A 1 178 ? -13.931 8.195 22.216 1.00 95.06 178 ASP A N 1
ATOM 1440 C CA . ASP A 1 178 ? -13.565 9.181 21.203 1.00 95.06 178 ASP A CA 1
ATOM 1441 C C . ASP A 1 178 ? -13.721 8.568 19.801 1.00 95.06 178 ASP A C 1
ATOM 1443 O O . ASP A 1 178 ? -13.753 7.342 19.634 1.00 95.06 178 ASP A O 1
ATOM 1447 N N . ASP A 1 179 ? -13.874 9.411 18.780 1.00 96.69 179 ASP A N 1
ATOM 1448 C CA . ASP A 1 179 ? -14.004 8.927 17.406 1.00 96.69 179 ASP A CA 1
ATOM 1449 C C . ASP A 1 179 ? -12.760 8.124 16.992 1.00 96.69 179 ASP A C 1
ATOM 1451 O O . ASP A 1 179 ? -11.626 8.554 17.209 1.00 96.69 179 ASP A O 1
ATOM 1455 N N . PHE A 1 180 ? -12.964 6.948 16.391 1.00 97.56 180 PHE A N 1
ATOM 1456 C CA . PHE A 1 180 ? -11.855 6.050 16.065 1.00 97.56 180 PHE A CA 1
ATOM 1457 C C . PHE A 1 180 ? -10.874 6.685 15.077 1.00 97.56 180 PHE A C 1
ATOM 1459 O O . PHE A 1 180 ? -9.664 6.506 15.220 1.00 97.56 180 PHE A O 1
ATOM 1466 N N . ASP A 1 181 ? -11.377 7.422 14.083 1.00 96.31 181 ASP A N 1
ATOM 1467 C CA . ASP A 1 181 ? -10.523 8.041 13.075 1.00 96.31 181 ASP A CA 1
ATOM 1468 C C . ASP A 1 181 ? -9.733 9.208 13.689 1.00 96.31 181 ASP A C 1
ATOM 1470 O O . ASP A 1 181 ? -8.568 9.402 13.338 1.00 96.31 181 ASP A O 1
ATOM 1474 N N . ALA A 1 182 ? -10.305 9.932 14.660 1.00 96.81 182 ALA A N 1
ATOM 1475 C CA . ALA A 1 182 ? -9.576 10.922 15.456 1.00 96.81 182 ALA A CA 1
ATOM 1476 C C . ALA A 1 182 ? -8.450 10.282 16.291 1.00 96.81 182 ALA A C 1
ATOM 1478 O O . ALA A 1 182 ? -7.302 10.717 16.188 1.00 96.81 182 ALA A O 1
ATOM 1479 N N . MET A 1 183 ? -8.746 9.207 17.032 1.00 97.56 183 MET A N 1
ATOM 1480 C CA . MET A 1 183 ? -7.750 8.456 17.816 1.00 97.56 183 MET A CA 1
ATOM 1481 C C . MET A 1 183 ? -6.613 7.923 16.932 1.00 97.56 183 MET A C 1
ATOM 1483 O O . MET A 1 183 ? -5.430 8.055 17.253 1.00 97.56 183 MET A O 1
ATOM 1487 N N . PHE A 1 184 ? -6.961 7.351 15.775 1.00 97.62 184 PHE A N 1
ATOM 1488 C CA . PHE A 1 184 ? -5.989 6.841 14.812 1.00 97.62 184 PHE A CA 1
ATOM 1489 C C . PHE A 1 184 ? -5.120 7.951 14.222 1.00 97.62 184 PHE A C 1
ATOM 1491 O O . PHE A 1 184 ? -3.901 7.792 14.147 1.00 97.62 184 PHE A O 1
ATOM 1498 N N . ARG A 1 185 ? -5.710 9.090 13.836 1.00 96.25 185 ARG A N 1
ATOM 1499 C CA . ARG A 1 185 ? -4.944 10.249 13.356 1.00 96.25 185 ARG A CA 1
ATOM 1500 C C . ARG A 1 185 ? -4.010 10.779 14.431 1.00 96.25 185 ARG A C 1
ATOM 1502 O O . ARG A 1 185 ? -2.875 11.105 14.104 1.00 96.25 185 ARG A O 1
ATOM 1509 N N . GLU A 1 186 ? -4.445 10.828 15.685 1.00 97.19 186 GLU A N 1
ATOM 1510 C CA . GLU A 1 186 ? -3.592 11.232 16.800 1.00 97.19 186 GLU A CA 1
ATOM 1511 C C . GLU A 1 186 ? -2.415 10.266 16.975 1.00 97.19 186 GLU A C 1
ATOM 1513 O O . GLU A 1 186 ? -1.277 10.719 16.974 1.00 97.19 186 GLU A O 1
ATOM 1518 N N . ALA A 1 187 ? -2.645 8.948 17.011 1.00 97.19 187 ALA A N 1
ATOM 1519 C CA . ALA A 1 187 ? -1.571 7.952 17.136 1.00 97.19 187 ALA A CA 1
ATOM 1520 C C . ALA A 1 187 ? -0.594 7.988 15.944 1.00 97.19 187 ALA A C 1
ATOM 1522 O O . ALA A 1 187 ? 0.611 7.786 16.094 1.00 97.19 187 ALA A O 1
ATOM 1523 N N . ASN A 1 188 ? -1.113 8.284 14.751 1.00 97.25 188 ASN A N 1
ATOM 1524 C CA . ASN A 1 188 ? -0.338 8.448 13.525 1.00 97.25 188 ASN A CA 1
ATOM 1525 C C . ASN A 1 188 ? 0.323 9.836 13.411 1.00 97.25 188 ASN A C 1
ATOM 1527 O O . ASN A 1 188 ? 0.954 10.115 12.398 1.00 97.25 188 ASN A O 1
ATOM 1531 N N . HIS A 1 189 ? 0.173 10.720 14.403 1.00 96.81 189 HIS A N 1
ATOM 1532 C CA . HIS A 1 189 ? 0.627 12.120 14.374 1.00 96.81 189 HIS A CA 1
ATOM 1533 C C . HIS A 1 189 ? 0.108 12.926 13.161 1.00 96.81 189 HIS A C 1
ATOM 1535 O O . HIS A 1 189 ? 0.719 13.901 12.738 1.00 96.81 189 HIS A O 1
ATOM 1541 N N . ASN A 1 190 ? -1.054 12.557 12.622 1.00 94.31 190 ASN A N 1
ATOM 1542 C CA . ASN A 1 190 ? -1.671 13.129 11.422 1.00 94.31 190 ASN A CA 1
ATOM 1543 C C . ASN A 1 190 ? -2.838 14.084 11.750 1.00 94.31 190 ASN A C 1
ATOM 1545 O O . ASN A 1 190 ? -3.880 14.068 11.092 1.00 94.31 190 ASN A O 1
ATOM 1549 N N . VAL A 1 191 ? -2.702 14.848 12.839 1.00 92.31 191 VAL A N 1
ATOM 1550 C CA . VAL A 1 191 ? -3.668 15.883 13.262 1.00 92.31 191 VAL A CA 1
ATOM 1551 C C . VAL A 1 191 ? -3.101 17.276 13.004 1.00 92.31 191 VAL A C 1
ATOM 1553 O O . VAL A 1 191 ? -3.752 18.102 12.374 1.00 92.31 191 VAL A O 1
ATOM 1556 N N . LEU A 1 192 ? -1.879 17.524 13.485 1.00 87.69 192 LEU A N 1
ATOM 1557 C CA . LEU A 1 192 ? -1.170 18.798 13.316 1.00 87.69 192 LEU A CA 1
ATOM 1558 C C . LEU A 1 192 ? -0.186 18.776 12.140 1.00 87.69 192 LEU A C 1
ATOM 1560 O O . LEU A 1 192 ? 0.235 19.834 11.680 1.00 87.69 192 LEU A O 1
ATOM 1564 N N . ALA A 1 193 ? 0.187 17.584 11.669 1.00 89.69 193 ALA A N 1
ATOM 1565 C CA . ALA A 1 193 ? 1.066 17.394 10.526 1.00 89.69 193 ALA A CA 1
ATOM 1566 C C . ALA A 1 193 ? 0.268 16.889 9.313 1.00 89.69 193 ALA A C 1
ATOM 1568 O O . ALA A 1 193 ? -0.699 16.147 9.492 1.00 89.69 193 ALA A O 1
ATOM 1569 N N . PRO A 1 194 ? 0.675 17.259 8.084 1.00 88.69 194 PRO A N 1
ATOM 1570 C CA . PRO A 1 194 ? 0.011 16.818 6.857 1.00 88.69 194 PRO A CA 1
ATOM 1571 C C . PRO A 1 194 ? 0.270 15.343 6.523 1.00 88.69 194 PRO A C 1
ATOM 1573 O O . PRO A 1 194 ? -0.477 14.759 5.741 1.00 88.69 194 PRO A O 1
ATOM 1576 N N . TYR A 1 195 ? 1.339 14.760 7.075 1.00 92.62 195 TYR A N 1
ATOM 1577 C CA . TYR A 1 195 ? 1.747 13.386 6.815 1.00 92.62 195 TYR A CA 1
ATOM 1578 C C . TYR A 1 195 ? 1.993 12.669 8.134 1.00 92.62 195 TYR A C 1
ATOM 1580 O O . TYR A 1 195 ? 2.818 13.096 8.944 1.00 92.62 195 TYR A O 1
ATOM 1588 N N . GLY A 1 196 ? 1.275 11.568 8.332 1.00 94.94 196 GLY A N 1
ATOM 1589 C CA . GLY A 1 196 ? 1.440 10.734 9.508 1.00 94.94 196 GLY A CA 1
ATOM 1590 C C . GLY A 1 196 ? 2.679 9.842 9.453 1.00 94.94 196 GLY A C 1
ATOM 1591 O O . GLY A 1 196 ? 3.265 9.605 8.394 1.00 94.94 196 GLY A O 1
ATOM 1592 N N . ARG A 1 197 ? 3.008 9.273 10.607 1.00 97.31 197 ARG A N 1
ATOM 1593 C CA . ARG A 1 197 ? 4.079 8.296 10.843 1.00 97.31 197 ARG A CA 1
ATOM 1594 C C . ARG A 1 197 ? 4.120 7.165 9.816 1.00 97.31 197 ARG A C 1
ATOM 1596 O O . ARG A 1 197 ? 5.173 6.887 9.254 1.00 97.31 197 ARG A O 1
ATOM 1603 N N . ILE A 1 198 ? 2.968 6.575 9.489 1.00 98.00 198 ILE A N 1
ATOM 1604 C CA . ILE A 1 198 ? 2.872 5.480 8.507 1.00 98.00 198 ILE A CA 1
ATOM 1605 C C . ILE A 1 198 ? 3.351 5.932 7.121 1.00 98.00 198 ILE A C 1
ATOM 1607 O O . ILE A 1 198 ? 4.086 5.206 6.459 1.00 98.00 198 ILE A O 1
ATOM 1611 N N . CYS A 1 199 ? 2.957 7.132 6.680 1.00 97.44 199 CYS A N 1
ATOM 1612 C CA . CYS A 1 199 ? 3.355 7.667 5.376 1.00 97.44 199 CYS A CA 1
ATOM 1613 C C . CYS A 1 199 ? 4.867 7.917 5.322 1.00 97.44 199 CYS A C 1
ATOM 1615 O O . CYS A 1 199 ? 5.517 7.572 4.336 1.00 97.44 199 CYS A O 1
ATOM 1617 N N . LEU A 1 200 ? 5.420 8.486 6.396 1.00 96.75 200 LEU A N 1
ATOM 1618 C CA . LEU A 1 200 ? 6.851 8.751 6.516 1.00 96.75 200 LEU A CA 1
ATOM 1619 C C . LEU A 1 200 ? 7.660 7.450 6.524 1.00 96.75 200 LEU A C 1
ATOM 1621 O O . LEU A 1 200 ? 8.656 7.363 5.811 1.00 96.75 200 LEU A O 1
ATOM 1625 N N . HIS A 1 201 ? 7.205 6.426 7.255 1.00 97.38 201 HIS A N 1
ATOM 1626 C CA . HIS A 1 201 ? 7.875 5.124 7.287 1.00 97.38 201 HIS A CA 1
ATOM 1627 C C . HIS A 1 201 ? 7.804 4.397 5.944 1.00 97.38 201 HIS A C 1
ATOM 1629 O O . HIS A 1 201 ? 8.806 3.856 5.493 1.00 97.38 201 HIS A O 1
ATOM 1635 N N . VAL A 1 202 ? 6.659 4.439 5.248 1.00 98.00 202 VAL A N 1
ATOM 1636 C CA . VAL A 1 202 ? 6.554 3.887 3.885 1.00 98.00 202 VAL A CA 1
ATOM 1637 C C . VAL A 1 202 ? 7.566 4.555 2.958 1.00 98.00 202 VAL A C 1
ATOM 1639 O O . VAL A 1 202 ? 8.285 3.855 2.255 1.00 98.00 202 VAL A O 1
ATOM 1642 N N . PHE A 1 203 ? 7.670 5.886 2.968 1.00 97.44 203 PHE A N 1
ATOM 1643 C CA . PHE A 1 203 ? 8.668 6.582 2.156 1.00 97.44 203 PHE A CA 1
ATOM 1644 C C . PHE A 1 203 ? 10.109 6.220 2.553 1.00 97.44 203 PHE A C 1
ATOM 1646 O O . PHE A 1 203 ? 10.943 5.973 1.682 1.00 97.44 203 PHE A O 1
ATOM 1653 N N . TRP A 1 204 ? 10.395 6.148 3.854 1.00 96.50 204 TRP A N 1
ATOM 1654 C CA . TRP A 1 204 ? 11.710 5.776 4.372 1.00 96.50 204 TRP A CA 1
ATOM 1655 C C . TRP A 1 204 ? 12.124 4.375 3.907 1.00 96.50 204 TRP A C 1
ATOM 1657 O O . TRP A 1 204 ? 13.195 4.201 3.328 1.00 96.50 204 TRP A O 1
ATOM 1667 N N . GLU A 1 205 ? 11.237 3.393 4.060 1.00 96.50 205 GLU A N 1
ATOM 1668 C CA . GLU A 1 205 ? 11.450 2.028 3.582 1.00 96.50 205 GLU A CA 1
ATOM 1669 C C . GLU A 1 205 ? 11.564 1.956 2.058 1.00 96.50 205 GLU A C 1
ATOM 1671 O O . GLU A 1 205 ? 12.359 1.169 1.541 1.00 96.50 205 GLU A O 1
ATOM 1676 N N . LEU A 1 206 ? 10.818 2.790 1.323 1.00 97.00 206 LEU A N 1
ATOM 1677 C CA . LEU A 1 206 ? 10.959 2.866 -0.126 1.00 97.00 206 LEU A CA 1
ATOM 1678 C C . LEU A 1 206 ? 12.373 3.293 -0.519 1.00 97.00 206 LEU A C 1
ATOM 1680 O O . LEU A 1 206 ? 13.031 2.600 -1.292 1.00 97.00 206 LEU A O 1
ATOM 1684 N N . ASN A 1 207 ? 12.840 4.399 0.055 1.00 95.50 207 ASN A N 1
ATOM 1685 C CA . ASN A 1 207 ? 14.132 4.991 -0.257 1.00 95.50 207 ASN A CA 1
ATOM 1686 C C . ASN A 1 207 ? 15.313 4.097 0.156 1.00 95.50 207 ASN A C 1
ATOM 1688 O O . ASN A 1 207 ? 16.248 3.920 -0.618 1.00 95.50 207 ASN A O 1
ATOM 1692 N N . PHE A 1 208 ? 15.276 3.528 1.364 1.00 93.44 208 PHE A N 1
ATOM 1693 C CA . PHE A 1 208 ? 16.438 2.846 1.941 1.00 93.44 208 PHE A CA 1
ATOM 1694 C C . PHE A 1 208 ? 16.449 1.322 1.758 1.00 93.44 208 PHE A C 1
ATOM 1696 O O . PHE A 1 208 ? 17.531 0.737 1.795 1.00 93.44 208 PHE A O 1
ATOM 1703 N N . ASP A 1 209 ? 15.300 0.662 1.552 1.00 94.44 209 ASP A N 1
ATOM 1704 C CA . ASP A 1 209 ? 15.243 -0.802 1.388 1.00 94.44 209 ASP A CA 1
ATOM 1705 C C . ASP A 1 209 ? 14.602 -1.241 0.066 1.00 94.44 209 ASP A C 1
ATOM 1707 O O . ASP A 1 209 ? 15.189 -2.038 -0.662 1.00 94.44 209 ASP A O 1
ATOM 1711 N N . PHE A 1 210 ? 13.415 -0.741 -0.283 1.00 96.00 210 PHE A N 1
ATOM 1712 C CA . PHE A 1 210 ? 12.655 -1.248 -1.429 1.00 96.00 210 PHE A CA 1
ATOM 1713 C C . PHE A 1 210 ? 13.348 -0.994 -2.771 1.00 96.00 210 PHE A C 1
ATOM 1715 O O . PHE A 1 210 ? 13.652 -1.939 -3.501 1.00 96.00 210 PHE A O 1
ATOM 1722 N N . LEU A 1 211 ? 13.598 0.280 -3.095 1.00 95.81 211 LEU A N 1
ATOM 1723 C CA . LEU A 1 211 ? 14.241 0.673 -4.346 1.00 95.81 211 LEU A CA 1
ATOM 1724 C C . LEU A 1 211 ? 15.599 -0.013 -4.516 1.00 95.81 211 LEU A C 1
ATOM 1726 O O . LEU A 1 211 ? 15.800 -0.622 -5.576 1.00 95.81 211 LEU A O 1
ATOM 1730 N N . PRO A 1 212 ? 16.497 0.003 -3.506 1.00 93.69 212 PRO A N 1
ATOM 1731 C CA . PRO A 1 212 ? 17.786 -0.625 -3.660 1.00 93.69 212 PRO A CA 1
ATOM 1732 C C . PRO A 1 212 ? 17.716 -2.144 -3.604 1.00 93.69 212 PRO A C 1
ATOM 1734 O O . PRO A 1 212 ? 18.451 -2.723 -4.370 1.00 93.69 212 PRO A O 1
ATOM 1737 N N . ASN A 1 213 ? 16.899 -2.836 -2.803 1.00 93.38 213 ASN A N 1
ATOM 1738 C CA . ASN A 1 213 ? 17.123 -4.276 -2.533 1.00 93.38 213 ASN A CA 1
ATOM 1739 C C . ASN A 1 213 ? 16.138 -5.257 -3.181 1.00 93.38 213 ASN A C 1
ATOM 1741 O O . ASN A 1 213 ? 16.302 -6.474 -3.030 1.00 93.38 213 ASN A O 1
ATOM 1745 N N . TYR A 1 214 ? 15.113 -4.770 -3.881 1.00 95.38 214 TYR A N 1
ATOM 1746 C CA . TYR A 1 214 ? 14.075 -5.631 -4.444 1.00 95.38 214 TYR A CA 1
ATOM 1747 C C . TYR A 1 214 ? 14.208 -5.829 -5.957 1.00 95.38 214 TYR A C 1
ATOM 1749 O O . TYR A 1 214 ? 14.588 -4.934 -6.711 1.00 95.38 214 TYR A O 1
ATOM 1757 N N . CYS A 1 215 ? 13.829 -7.022 -6.408 1.00 95.88 215 CYS A N 1
ATOM 1758 C CA . CYS A 1 215 ? 13.801 -7.429 -7.805 1.00 95.88 215 CYS A CA 1
ATOM 1759 C C . CYS A 1 215 ? 12.361 -7.674 -8.246 1.00 95.88 215 CYS A C 1
ATOM 1761 O O . CYS A 1 215 ? 11.689 -8.558 -7.708 1.00 95.88 215 CYS A O 1
ATOM 1763 N N . TYR A 1 216 ? 11.891 -6.913 -9.234 1.00 97.94 216 TYR A N 1
ATOM 1764 C CA . TYR A 1 216 ? 10.572 -7.126 -9.827 1.00 97.94 216 TYR A CA 1
ATOM 1765 C C . TYR A 1 216 ? 10.555 -8.330 -10.771 1.00 97.94 216 TYR A C 1
ATOM 1767 O O . TYR A 1 216 ? 11.481 -8.516 -11.561 1.00 97.94 216 TYR A O 1
ATOM 1775 N N . ASN A 1 217 ? 9.472 -9.103 -10.718 1.00 96.38 217 ASN A N 1
ATOM 1776 C CA . ASN A 1 217 ? 9.168 -10.197 -11.632 1.00 96.38 217 ASN A CA 1
ATOM 1777 C C . ASN A 1 217 ? 7.742 -10.014 -12.176 1.00 96.38 217 ASN A C 1
ATOM 1779 O O . ASN A 1 217 ? 6.763 -10.225 -11.446 1.00 96.38 217 ASN A O 1
ATOM 1783 N N . ALA A 1 218 ? 7.615 -9.658 -13.457 1.00 93.50 218 ALA A N 1
ATOM 1784 C CA . ALA A 1 218 ? 6.328 -9.370 -14.086 1.00 93.50 218 ALA A CA 1
ATOM 1785 C C . ALA A 1 218 ? 5.445 -10.613 -14.226 1.00 93.50 218 ALA A C 1
ATOM 1787 O O . ALA A 1 218 ? 4.224 -10.509 -14.119 1.00 93.50 218 ALA A O 1
ATOM 1788 N N . ALA A 1 219 ? 6.035 -11.802 -14.397 1.00 94.12 219 ALA A N 1
ATOM 1789 C CA . ALA A 1 219 ? 5.273 -13.046 -14.525 1.00 94.12 219 ALA A CA 1
ATOM 1790 C C . ALA A 1 219 ? 4.466 -13.371 -13.256 1.00 94.12 219 ALA A C 1
ATOM 1792 O O . ALA A 1 219 ? 3.380 -13.942 -13.335 1.00 94.12 219 ALA A O 1
ATOM 1793 N N . THR A 1 220 ? 4.983 -12.989 -12.085 1.00 95.75 220 THR A N 1
ATOM 1794 C CA . THR A 1 220 ? 4.289 -13.156 -10.795 1.00 95.75 220 THR A CA 1
ATOM 1795 C C . THR A 1 220 ? 3.639 -11.873 -10.280 1.00 95.75 220 THR A C 1
ATOM 1797 O O . THR A 1 220 ? 2.866 -11.929 -9.323 1.00 95.75 220 THR A O 1
ATOM 1800 N N . ASN A 1 221 ? 3.945 -10.732 -10.906 1.00 96.38 221 ASN A N 1
ATOM 1801 C CA . ASN A 1 221 ? 3.621 -9.386 -10.445 1.00 96.38 221 ASN A CA 1
ATOM 1802 C C . ASN A 1 221 ? 4.025 -9.144 -8.977 1.00 96.38 221 ASN A C 1
ATOM 1804 O O . ASN A 1 221 ? 3.230 -8.680 -8.152 1.00 96.38 221 ASN A O 1
ATOM 1808 N N . ARG A 1 222 ? 5.256 -9.539 -8.632 1.00 97.75 222 ARG A N 1
ATOM 1809 C CA . ARG A 1 222 ? 5.812 -9.435 -7.277 1.00 97.75 222 ARG A CA 1
ATOM 1810 C C . ARG A 1 222 ? 7.249 -8.949 -7.316 1.00 97.75 222 ARG A C 1
ATOM 1812 O O . ARG A 1 222 ? 8.005 -9.270 -8.229 1.00 97.75 222 ARG A O 1
ATOM 1819 N N . PHE A 1 223 ? 7.619 -8.234 -6.268 1.00 98.06 223 PHE A N 1
ATOM 1820 C CA . PHE A 1 223 ? 8.995 -7.944 -5.922 1.00 98.06 223 PHE A CA 1
ATOM 1821 C C . PHE A 1 223 ? 9.492 -8.952 -4.896 1.00 98.06 223 PHE A C 1
ATOM 1823 O O . PHE A 1 223 ? 8.781 -9.270 -3.941 1.00 98.06 223 PHE A O 1
ATOM 1830 N N . VAL A 1 224 ? 10.725 -9.415 -5.060 1.00 95.50 224 VAL A N 1
ATOM 1831 C CA . VAL A 1 224 ? 11.405 -10.296 -4.107 1.00 95.50 224 VAL A CA 1
ATOM 1832 C C . VAL A 1 224 ? 12.735 -9.686 -3.699 1.00 95.50 224 VAL A C 1
ATOM 1834 O O . VAL A 1 224 ? 13.412 -9.068 -4.517 1.00 95.50 224 VAL A O 1
ATOM 1837 N N . LYS A 1 225 ? 13.099 -9.842 -2.429 1.00 90.00 225 LYS A N 1
ATOM 1838 C CA . LYS A 1 225 ? 14.366 -9.332 -1.907 1.00 90.00 225 LYS A CA 1
ATOM 1839 C C . LYS A 1 225 ? 15.514 -10.261 -2.291 1.00 90.00 225 LYS A C 1
ATOM 1841 O O . LYS A 1 225 ? 15.366 -11.485 -2.225 1.00 90.00 225 LYS A O 1
ATOM 1846 N N . ILE A 1 226 ? 16.655 -9.684 -2.646 1.00 82.38 226 ILE A N 1
ATOM 1847 C CA . ILE A 1 226 ? 17.892 -10.441 -2.866 1.00 82.38 226 ILE A CA 1
ATOM 1848 C C . ILE A 1 226 ? 18.386 -10.929 -1.498 1.00 82.38 226 ILE A C 1
ATOM 1850 O O . ILE A 1 226 ? 18.533 -10.130 -0.576 1.00 82.38 226 ILE A O 1
ATOM 1854 N N . LYS A 1 227 ? 18.583 -12.242 -1.333 1.00 68.94 227 LYS A N 1
ATOM 1855 C CA . LYS A 1 227 ? 18.940 -12.833 -0.028 1.00 68.94 227 LYS A CA 1
ATOM 1856 C C . LYS A 1 227 ? 20.441 -13.011 0.181 1.00 68.94 227 LYS A C 1
ATOM 1858 O O . LYS A 1 227 ? 20.898 -12.905 1.312 1.00 68.94 227 LYS A O 1
ATOM 1863 N N . ASP A 1 228 ? 21.182 -13.261 -0.895 1.00 67.75 228 ASP A N 1
ATOM 1864 C CA . ASP A 1 228 ? 22.562 -13.754 -0.799 1.00 67.75 228 ASP A CA 1
ATOM 1865 C C . ASP A 1 228 ? 23.618 -12.680 -1.105 1.00 67.75 228 ASP A C 1
ATOM 1867 O O . ASP A 1 228 ? 24.781 -12.836 -0.741 1.00 67.75 228 ASP A O 1
ATOM 1871 N N . ILE A 1 229 ? 23.226 -11.584 -1.766 1.00 72.00 229 ILE A N 1
ATOM 1872 C CA . ILE A 1 229 ? 24.118 -10.489 -2.162 1.00 72.00 229 ILE A CA 1
ATOM 1873 C C . ILE A 1 229 ? 23.439 -9.158 -1.858 1.00 72.00 229 ILE A C 1
ATOM 1875 O O . ILE A 1 229 ? 22.358 -8.874 -2.374 1.00 72.00 229 ILE A O 1
ATOM 1879 N N . THR A 1 230 ? 24.104 -8.320 -1.066 1.00 70.31 230 THR A N 1
ATOM 1880 C CA . THR A 1 230 ? 23.646 -6.961 -0.767 1.00 70.31 230 THR A CA 1
ATOM 1881 C C . THR A 1 230 ? 24.587 -5.963 -1.426 1.00 70.31 230 THR A C 1
ATOM 1883 O O . THR A 1 230 ? 25.789 -5.980 -1.171 1.00 70.31 230 THR A O 1
ATOM 1886 N N . PHE A 1 231 ? 24.035 -5.095 -2.272 1.00 73.50 231 PHE A N 1
ATOM 1887 C CA . PHE A 1 231 ? 24.784 -4.014 -2.924 1.00 73.50 231 PHE A CA 1
ATOM 1888 C C . PHE A 1 231 ? 24.826 -2.739 -2.073 1.00 73.50 231 PHE A C 1
ATOM 1890 O O . PHE A 1 231 ? 25.644 -1.860 -2.316 1.00 73.50 231 PHE A O 1
ATOM 1897 N N . THR A 1 232 ? 23.965 -2.645 -1.058 1.00 79.00 232 THR A N 1
ATOM 1898 C CA . THR A 1 232 ? 23.864 -1.496 -0.154 1.00 79.00 232 THR A CA 1
ATOM 1899 C C . THR A 1 232 ? 24.076 -1.910 1.299 1.00 79.00 232 THR A C 1
ATOM 1901 O O . THR A 1 232 ? 24.038 -3.090 1.652 1.00 79.00 232 THR A O 1
ATOM 1904 N N . GLN A 1 233 ? 24.298 -0.931 2.177 1.00 78.00 233 GLN A N 1
ATOM 1905 C CA . GLN A 1 233 ? 24.386 -1.202 3.611 1.00 78.00 233 GLN A CA 1
ATOM 1906 C C . GLN A 1 233 ? 23.042 -1.713 4.156 1.00 78.00 233 GLN A C 1
ATOM 1908 O O . GLN A 1 233 ? 21.985 -1.272 3.694 1.00 78.00 233 GLN A O 1
ATOM 1913 N N . PRO A 1 234 ? 23.059 -2.639 5.133 1.00 81.38 234 PRO A N 1
ATOM 1914 C CA . PRO A 1 234 ? 21.838 -3.113 5.757 1.00 81.38 234 PRO A CA 1
ATOM 1915 C C . PRO A 1 234 ? 21.164 -1.970 6.514 1.00 81.38 234 PRO A C 1
ATOM 1917 O O . PRO A 1 234 ? 21.797 -1.251 7.287 1.00 81.38 234 PRO A O 1
ATOM 1920 N N . VAL A 1 235 ? 19.858 -1.835 6.309 1.00 86.06 235 VAL A N 1
ATOM 1921 C CA . VAL A 1 235 ? 19.039 -0.836 6.990 1.00 86.06 235 VAL A CA 1
ATOM 1922 C C . VAL A 1 235 ? 18.950 -1.183 8.478 1.00 86.06 235 VAL A C 1
ATOM 1924 O O . VAL A 1 235 ? 18.401 -2.225 8.850 1.00 86.06 235 VAL A O 1
ATOM 1927 N N . ALA A 1 236 ? 19.508 -0.323 9.331 1.00 86.31 236 ALA A N 1
ATOM 1928 C CA . ALA A 1 236 ? 19.394 -0.453 10.778 1.00 86.31 236 ALA A CA 1
ATOM 1929 C C . ALA A 1 236 ? 17.974 -0.071 11.214 1.00 86.31 236 ALA A C 1
ATOM 1931 O O . ALA A 1 236 ? 17.521 1.038 10.941 1.00 86.31 236 ALA A O 1
ATOM 1932 N N . ARG A 1 237 ? 17.281 -0.996 11.885 1.00 89.88 237 ARG A N 1
ATOM 1933 C CA . ARG A 1 237 ? 15.927 -0.789 12.410 1.00 89.88 237 ARG A CA 1
ATOM 1934 C C . ARG A 1 237 ? 15.918 -0.915 13.923 1.00 89.88 237 ARG A C 1
ATOM 1936 O O . ARG A 1 237 ? 16.651 -1.733 14.490 1.00 89.88 237 ARG A O 1
ATOM 1943 N N . ASP A 1 238 ? 15.061 -0.128 14.557 1.00 89.00 238 ASP A N 1
ATOM 1944 C CA . ASP A 1 238 ? 14.834 -0.226 15.990 1.00 89.00 238 ASP A CA 1
ATOM 1945 C C . ASP A 1 238 ? 14.151 -1.545 16.354 1.00 89.00 238 ASP A C 1
ATOM 1947 O O . ASP A 1 238 ? 13.501 -2.206 15.543 1.00 89.00 238 ASP A O 1
ATOM 1951 N N . LYS A 1 239 ? 14.315 -1.962 17.612 1.00 90.50 239 LYS A N 1
ATOM 1952 C CA . LYS A 1 239 ? 13.663 -3.180 18.093 1.00 90.50 239 LYS A CA 1
ATOM 1953 C C . LYS A 1 239 ? 12.152 -2.959 18.201 1.00 90.50 239 LYS A C 1
ATOM 1955 O O . LYS A 1 239 ? 11.732 -1.919 18.708 1.00 90.50 239 LYS A O 1
ATOM 1960 N N . PRO A 1 240 ? 11.332 -3.961 17.831 1.00 89.00 240 PRO A N 1
ATOM 1961 C CA . PRO A 1 240 ? 9.888 -3.846 17.948 1.00 89.00 240 PRO A CA 1
ATOM 1962 C C . PRO A 1 240 ? 9.478 -3.636 19.413 1.00 89.00 240 PRO A C 1
ATOM 1964 O O . PRO A 1 240 ? 10.068 -4.247 20.314 1.00 89.00 240 PRO A O 1
ATOM 1967 N N . PRO A 1 241 ? 8.450 -2.809 19.673 1.00 91.12 241 PRO A N 1
ATOM 1968 C CA . PRO A 1 241 ? 8.027 -2.486 21.026 1.00 91.12 241 PRO A CA 1
ATOM 1969 C C . PRO A 1 241 ? 7.491 -3.727 21.749 1.00 91.12 241 PRO A C 1
ATOM 1971 O O . PRO A 1 241 ? 6.689 -4.497 21.213 1.00 91.12 241 PRO A O 1
ATOM 1974 N N . ALA A 1 242 ? 7.909 -3.907 23.004 1.00 90.56 242 ALA A N 1
ATOM 1975 C CA . ALA A 1 242 ? 7.413 -4.970 23.870 1.00 90.56 242 ALA A CA 1
ATOM 1976 C C . ALA A 1 242 ? 6.228 -4.467 24.707 1.00 90.56 242 ALA A C 1
ATOM 1978 O O . ALA A 1 242 ? 6.357 -3.528 25.490 1.00 90.56 242 ALA A O 1
ATOM 1979 N N . ALA A 1 243 ? 5.070 -5.112 24.565 1.00 94.44 243 ALA A N 1
ATOM 1980 C CA . ALA A 1 243 ? 3.871 -4.793 25.336 1.00 94.44 243 ALA A CA 1
ATOM 1981 C C . ALA A 1 243 ? 3.040 -6.047 25.637 1.00 94.44 243 ALA A C 1
ATOM 1983 O O . ALA A 1 243 ? 3.258 -7.119 25.063 1.00 94.44 243 ALA A O 1
ATOM 1984 N N . GLN A 1 244 ? 2.073 -5.910 26.548 1.00 95.62 244 GLN A N 1
ATOM 1985 C CA . GLN A 1 244 ? 1.154 -6.996 26.881 1.00 95.62 244 GLN A CA 1
ATOM 1986 C C . GLN A 1 244 ? 0.331 -7.429 25.652 1.00 95.62 244 GLN A C 1
ATOM 1988 O O . GLN A 1 244 ? -0.022 -6.587 24.822 1.00 95.62 244 GLN A O 1
ATOM 1993 N N . PRO A 1 245 ? -0.037 -8.720 25.525 1.00 95.62 245 PRO A N 1
ATOM 1994 C CA . PRO A 1 245 ? -0.724 -9.237 24.337 1.00 95.62 245 PRO A CA 1
ATOM 1995 C C . PRO A 1 245 ? -2.041 -8.528 23.991 1.00 95.62 245 PRO A C 1
ATOM 1997 O O . PRO A 1 245 ? -2.400 -8.447 22.815 1.00 95.62 245 PRO A O 1
ATOM 2000 N N . HIS A 1 246 ? -2.738 -7.983 24.991 1.00 94.56 246 HIS A N 1
ATOM 2001 C CA . HIS A 1 246 ? -3.987 -7.245 24.804 1.00 94.56 246 HIS A CA 1
ATOM 2002 C C . HIS A 1 246 ? -3.808 -5.891 24.101 1.00 94.56 246 HIS A C 1
ATOM 2004 O O . HIS A 1 246 ? -4.786 -5.317 23.640 1.00 94.56 246 HIS A O 1
ATOM 2010 N N . PHE A 1 247 ? -2.585 -5.378 23.953 1.00 97.00 247 PHE A N 1
ATOM 2011 C CA . PHE A 1 247 ? -2.341 -4.205 23.109 1.00 97.00 247 PHE A CA 1
ATOM 2012 C C . PHE A 1 247 ? -2.151 -4.561 21.625 1.00 97.00 247 PHE A C 1
ATOM 2014 O O . PHE A 1 247 ? -2.260 -3.674 20.784 1.00 97.00 247 PHE A O 1
ATOM 2021 N N . PHE A 1 248 ? -1.941 -5.840 21.288 1.00 96.25 248 PHE A N 1
ATOM 2022 C CA . PHE A 1 248 ? -1.750 -6.320 19.912 1.00 96.25 248 PHE A CA 1
ATOM 2023 C C . PHE A 1 248 ? -2.969 -7.106 19.407 1.00 96.25 248 PHE A C 1
ATOM 2025 O O . PHE A 1 248 ? -3.954 -6.500 18.991 1.00 96.25 248 PHE A O 1
ATOM 2032 N N . TRP A 1 249 ? -2.945 -8.443 19.466 1.00 96.25 249 TRP A N 1
ATOM 2033 C CA . TRP A 1 249 ? -4.017 -9.304 18.943 1.00 96.25 249 TRP A CA 1
ATOM 2034 C C . TRP A 1 249 ? -4.978 -9.824 20.024 1.00 96.25 249 TRP A C 1
ATOM 2036 O O . TRP A 1 249 ? -5.955 -10.498 19.704 1.00 96.25 249 TRP A O 1
ATOM 2046 N N . GLY A 1 250 ? -4.725 -9.526 21.303 1.00 94.69 250 GLY A N 1
ATOM 2047 C CA . GLY A 1 250 ? -5.564 -9.927 22.437 1.00 94.69 250 GLY A CA 1
ATOM 2048 C C . GLY A 1 250 ? -4.861 -10.906 23.378 1.00 94.69 250 GLY A C 1
ATOM 2049 O O . GLY A 1 250 ? -4.718 -10.629 24.565 1.00 94.69 250 GLY A O 1
ATOM 2050 N N . THR A 1 251 ? -4.380 -12.039 22.859 1.00 95.81 251 THR A N 1
ATOM 2051 C CA . THR A 1 251 ? -3.726 -13.099 23.651 1.00 95.81 251 THR A CA 1
ATOM 2052 C C . THR A 1 251 ? -2.419 -13.558 23.012 1.00 95.81 251 THR A C 1
ATOM 2054 O O . THR A 1 251 ? -2.188 -13.340 21.825 1.00 95.81 251 THR A O 1
ATOM 2057 N N . LYS A 1 252 ? -1.559 -14.245 23.778 1.00 95.56 252 LYS A N 1
ATOM 2058 C CA . LYS A 1 252 ? -0.310 -14.819 23.242 1.00 95.56 252 LYS A CA 1
ATOM 2059 C C . LYS A 1 252 ? -0.577 -15.792 22.086 1.00 95.56 252 LYS A C 1
ATOM 2061 O O . LYS A 1 252 ? 0.114 -15.732 21.077 1.00 95.56 252 LYS A O 1
ATOM 2066 N N . ALA A 1 253 ? -1.609 -16.630 22.205 1.00 94.38 253 ALA A N 1
ATOM 2067 C CA . ALA A 1 253 ? -1.999 -17.567 21.153 1.00 94.38 253 ALA A CA 1
ATOM 2068 C C . ALA A 1 253 ? -2.437 -16.841 19.870 1.00 94.38 253 ALA A C 1
ATOM 2070 O O . ALA A 1 253 ? -2.005 -17.205 18.780 1.00 94.38 253 ALA A O 1
ATOM 2071 N N . LEU A 1 254 ? -3.234 -15.772 19.996 1.00 95.69 254 LEU A N 1
ATOM 2072 C CA . LEU A 1 254 ? -3.633 -14.957 18.847 1.00 95.69 254 LEU A CA 1
ATOM 2073 C C . LEU A 1 254 ? -2.458 -14.185 18.236 1.00 95.69 254 LEU A C 1
ATOM 2075 O O . LEU A 1 254 ? -2.423 -14.031 17.018 1.00 95.69 254 LEU A O 1
ATOM 2079 N N . ASN A 1 255 ? -1.490 -13.739 19.042 1.00 95.44 255 ASN A N 1
ATOM 2080 C CA . ASN A 1 255 ? -0.271 -13.117 18.525 1.00 95.44 255 ASN A CA 1
ATOM 2081 C C . ASN A 1 255 ? 0.517 -14.096 17.643 1.00 95.44 255 ASN A C 1
ATOM 2083 O O . ASN A 1 255 ? 0.912 -13.731 16.542 1.00 95.44 255 ASN A O 1
ATOM 2087 N N . VAL A 1 256 ? 0.708 -15.340 18.095 1.00 94.62 256 VAL A N 1
ATOM 2088 C CA . VAL A 1 256 ? 1.420 -16.374 17.322 1.00 94.62 256 VAL A CA 1
ATOM 2089 C C . VAL A 1 256 ? 0.658 -16.734 16.044 1.00 94.62 256 VAL A C 1
ATOM 2091 O O . VAL A 1 256 ? 1.258 -16.799 14.972 1.00 94.62 256 VAL A O 1
ATOM 2094 N N . ALA A 1 257 ? -0.664 -16.908 16.135 1.00 95.44 257 ALA A N 1
ATOM 2095 C CA . ALA A 1 257 ? -1.509 -17.202 14.979 1.00 95.44 257 ALA A CA 1
ATOM 2096 C C . ALA A 1 257 ? -1.389 -16.122 13.898 1.00 95.44 257 ALA A C 1
ATOM 2098 O O . ALA A 1 257 ? -1.052 -16.420 12.755 1.00 95.44 257 ALA A O 1
ATOM 2099 N N . ASN A 1 258 ? -1.602 -14.857 14.269 1.00 95.00 258 ASN A N 1
ATOM 2100 C CA . ASN A 1 258 ? -1.527 -13.754 13.316 1.00 95.00 258 ASN A CA 1
ATOM 2101 C C . ASN A 1 258 ? -0.097 -13.534 12.814 1.00 95.00 258 ASN A C 1
ATOM 2103 O O . ASN A 1 258 ? 0.080 -13.328 11.622 1.00 95.00 258 ASN A O 1
ATOM 2107 N N . SER A 1 259 ? 0.931 -13.678 13.658 1.00 94.12 259 SER A N 1
ATOM 2108 C CA . SER A 1 259 ? 2.327 -13.628 13.199 1.00 94.12 259 SER A CA 1
ATOM 2109 C C . SER A 1 259 ? 2.631 -14.697 12.146 1.00 94.12 259 SER A C 1
ATOM 2111 O O . SER A 1 259 ? 3.410 -14.444 11.234 1.00 94.12 259 SER A O 1
ATOM 2113 N N . THR A 1 260 ? 2.017 -15.879 12.245 1.00 94.31 260 THR A N 1
ATOM 2114 C CA . THR A 1 260 ? 2.179 -16.952 11.250 1.00 94.31 260 THR A CA 1
ATOM 2115 C C . THR A 1 260 ? 1.457 -16.601 9.950 1.00 94.31 260 THR A C 1
ATOM 2117 O O . THR A 1 260 ? 2.023 -16.744 8.869 1.00 94.31 260 THR A O 1
ATOM 2120 N N . ILE A 1 261 ? 0.228 -16.083 10.050 1.00 95.56 261 ILE A N 1
ATOM 2121 C CA . ILE A 1 261 ? -0.579 -15.676 8.893 1.00 95.56 261 ILE A CA 1
ATOM 2122 C C . ILE A 1 261 ? 0.098 -14.528 8.135 1.00 95.56 261 ILE A C 1
ATOM 2124 O O . ILE A 1 261 ? 0.312 -14.623 6.927 1.00 95.56 261 ILE A O 1
ATOM 2128 N N . TYR A 1 262 ? 0.463 -13.455 8.839 1.00 95.94 262 TYR A N 1
ATOM 2129 C CA . TYR A 1 262 ? 1.108 -12.292 8.234 1.00 95.94 262 TYR A CA 1
ATOM 2130 C C . TYR A 1 262 ? 2.562 -12.568 7.836 1.00 95.94 262 TYR A C 1
ATOM 2132 O O . TYR A 1 262 ? 3.053 -11.973 6.880 1.00 95.94 262 TYR A O 1
ATOM 2140 N N . GLY A 1 263 ? 3.214 -13.557 8.457 1.00 95.19 263 GLY A N 1
ATOM 2141 C CA . GLY A 1 263 ? 4.532 -14.042 8.047 1.00 95.19 263 GLY A CA 1
ATOM 2142 C C . GLY A 1 263 ? 4.584 -14.512 6.588 1.00 95.19 263 GLY A C 1
ATOM 2143 O O . GLY A 1 263 ? 5.624 -14.368 5.946 1.00 95.19 263 GLY A O 1
ATOM 2144 N N . MET A 1 264 ? 3.458 -14.962 6.016 1.00 95.00 264 MET A N 1
ATOM 2145 C CA . MET A 1 264 ? 3.357 -15.328 4.593 1.00 95.00 264 MET A CA 1
ATOM 2146 C C . MET A 1 264 ? 3.537 -14.135 3.638 1.00 95.00 264 MET A C 1
ATOM 2148 O O . MET A 1 264 ? 3.830 -14.336 2.459 1.00 95.00 264 MET A O 1
ATOM 2152 N N . TYR A 1 265 ? 3.380 -12.903 4.130 1.00 95.75 265 TYR A N 1
ATOM 2153 C CA . TYR A 1 265 ? 3.527 -11.670 3.352 1.00 95.75 265 TYR A CA 1
ATOM 2154 C C . TYR A 1 265 ? 4.928 -11.054 3.456 1.00 95.75 265 TYR A C 1
ATOM 2156 O O . TYR A 1 265 ? 5.186 -10.075 2.768 1.00 95.75 265 TYR A O 1
ATOM 2164 N N . SER A 1 266 ? 5.837 -11.621 4.259 1.00 93.06 266 SER A N 1
ATOM 2165 C CA . SER A 1 266 ? 7.193 -11.074 4.449 1.00 93.06 266 SER A CA 1
ATOM 2166 C C . SER A 1 266 ? 8.164 -11.404 3.309 1.00 93.06 266 SER A C 1
ATOM 2168 O O . SER A 1 266 ? 9.164 -10.727 3.103 1.00 93.06 266 SER A O 1
ATOM 2170 N N . GLY A 1 267 ? 7.881 -12.457 2.535 1.00 93.31 267 GLY A N 1
ATOM 2171 C CA . GLY A 1 267 ? 8.790 -12.941 1.491 1.00 93.31 267 GLY A CA 1
ATOM 2172 C C . GLY A 1 267 ? 8.748 -12.169 0.168 1.00 93.31 267 GLY A C 1
ATOM 2173 O O . GLY A 1 267 ? 9.543 -12.474 -0.721 1.00 93.31 267 GLY A O 1
ATOM 2174 N N . PHE A 1 268 ? 7.807 -11.237 -0.008 1.00 96.88 268 PHE A N 1
ATOM 2175 C CA . PHE A 1 268 ? 7.610 -10.496 -1.255 1.00 96.88 268 PHE A CA 1
ATOM 2176 C C . PHE A 1 268 ? 6.847 -9.188 -1.013 1.00 96.88 268 PHE A C 1
ATOM 2178 O O . PHE A 1 268 ? 6.182 -9.045 0.006 1.00 96.88 268 PHE A O 1
ATOM 2185 N N . VAL A 1 269 ? 6.858 -8.285 -1.997 1.00 98.38 269 VAL A N 1
ATOM 2186 C CA . VAL A 1 269 ? 5.932 -7.141 -2.085 1.00 98.38 269 VAL A CA 1
ATOM 2187 C C . VAL A 1 269 ? 5.094 -7.285 -3.353 1.00 98.38 269 VAL A C 1
ATOM 2189 O O . VAL A 1 269 ? 5.624 -7.534 -4.434 1.00 98.38 269 VAL A O 1
ATOM 2192 N N . GLY A 1 270 ? 3.773 -7.182 -3.244 1.00 97.38 270 GLY A N 1
ATOM 2193 C CA . GLY A 1 270 ? 2.857 -7.333 -4.375 1.00 97.38 270 GLY A CA 1
ATOM 2194 C C . GLY A 1 270 ? 1.505 -6.678 -4.117 1.00 97.38 270 GLY A C 1
ATOM 2195 O O . GLY A 1 270 ? 1.376 -5.832 -3.237 1.00 97.38 270 GLY A O 1
ATOM 2196 N N . ALA A 1 271 ? 0.482 -7.074 -4.881 1.00 96.44 271 ALA A N 1
ATOM 2197 C CA . ALA A 1 271 ? -0.848 -6.454 -4.819 1.00 96.44 271 ALA A CA 1
ATOM 2198 C C . ALA A 1 271 ? -1.444 -6.308 -3.396 1.00 96.44 271 ALA A C 1
ATOM 2200 O O . ALA A 1 271 ? -1.986 -5.240 -3.120 1.00 96.44 271 ALA A O 1
ATOM 2201 N N . PRO A 1 272 ? -1.332 -7.290 -2.470 1.00 97.00 272 PRO A N 1
ATOM 2202 C CA . PRO A 1 272 ? -1.825 -7.116 -1.100 1.00 97.00 272 PRO A CA 1
ATOM 2203 C C . PRO A 1 272 ? -1.194 -5.910 -0.396 1.00 97.00 272 PRO A C 1
ATOM 2205 O O . PRO A 1 272 ? -1.911 -5.080 0.149 1.00 97.00 272 PRO A O 1
ATOM 2208 N N . HIS A 1 273 ? 0.130 -5.769 -0.494 1.00 98.19 273 HIS A N 1
ATOM 2209 C CA . HIS A 1 273 ? 0.881 -4.675 0.118 1.00 98.19 273 HIS A CA 1
ATOM 2210 C C . HIS A 1 273 ? 0.529 -3.329 -0.507 1.00 98.19 273 HIS A C 1
ATOM 2212 O O . HIS A 1 273 ? 0.260 -2.377 0.217 1.00 98.19 273 HIS A O 1
ATOM 2218 N N . PHE A 1 274 ? 0.471 -3.253 -1.842 1.00 98.00 274 PHE A N 1
ATOM 2219 C CA . PHE A 1 274 ? 0.089 -2.020 -2.537 1.00 98.00 274 PHE A CA 1
ATOM 2220 C C . PHE A 1 274 ? -1.322 -1.560 -2.150 1.00 98.00 274 PHE A C 1
ATOM 2222 O O . PHE A 1 274 ? -1.515 -0.373 -1.915 1.00 98.00 274 PHE A O 1
ATOM 2229 N N . ARG A 1 275 ? -2.292 -2.475 -2.000 1.00 96.75 275 ARG A N 1
ATOM 2230 C CA . ARG A 1 275 ? -3.645 -2.127 -1.526 1.00 96.75 275 ARG A CA 1
ATOM 2231 C C . ARG A 1 275 ? -3.645 -1.608 -0.088 1.00 96.75 275 ARG A C 1
ATOM 2233 O O . ARG A 1 275 ? -4.282 -0.590 0.176 1.00 96.75 275 ARG A O 1
ATOM 2240 N N . SER A 1 276 ? -2.912 -2.253 0.823 1.00 97.06 276 SER A N 1
ATOM 2241 C CA . SER A 1 276 ? -2.768 -1.768 2.203 1.00 97.06 276 SER A CA 1
ATOM 2242 C C . SER A 1 276 ? -2.132 -0.372 2.239 1.00 97.06 276 SER A C 1
ATOM 2244 O O . SER A 1 276 ? -2.624 0.507 2.945 1.00 97.06 276 SER A O 1
ATOM 2246 N N . ILE A 1 277 ? -1.098 -0.129 1.422 1.00 97.81 277 ILE A N 1
ATOM 2247 C CA . ILE A 1 277 ? -0.478 1.196 1.264 1.00 97.81 277 ILE A CA 1
ATOM 2248 C C . ILE A 1 277 ? -1.508 2.207 0.739 1.00 97.81 277 ILE A C 1
ATOM 2250 O O . ILE A 1 277 ? -1.645 3.273 1.335 1.00 97.81 277 ILE A O 1
ATOM 2254 N N . CYS A 1 278 ? -2.279 1.878 -0.306 1.00 96.75 278 CYS A N 1
ATOM 2255 C CA . CYS A 1 278 ? -3.307 2.772 -0.853 1.00 96.75 278 CYS A CA 1
ATOM 2256 C C . CYS A 1 278 ? -4.326 3.210 0.208 1.00 96.75 278 CYS A C 1
ATOM 2258 O O . CYS A 1 278 ? -4.620 4.400 0.324 1.00 96.75 278 CYS A O 1
ATOM 2260 N N . ARG A 1 279 ? -4.840 2.267 1.008 1.00 95.25 279 ARG A N 1
ATOM 2261 C CA . ARG A 1 279 ? -5.847 2.550 2.044 1.00 95.25 279 ARG A CA 1
ATOM 2262 C C . ARG A 1 279 ? -5.298 3.373 3.203 1.00 95.25 279 ARG A C 1
ATOM 2264 O O . ARG A 1 279 ? -6.004 4.236 3.716 1.00 95.25 279 ARG A O 1
ATOM 2271 N N . LEU A 1 280 ? -4.064 3.098 3.632 1.00 96.25 280 LEU A N 1
ATOM 2272 C CA . LEU A 1 280 ? -3.460 3.769 4.786 1.00 96.25 280 LEU A CA 1
ATOM 2273 C C . LEU A 1 280 ? -2.926 5.167 4.453 1.00 96.25 280 LEU A C 1
ATOM 2275 O O . LEU A 1 280 ? -2.996 6.053 5.304 1.00 96.25 280 LEU A O 1
ATOM 2279 N N . LEU A 1 281 ? -2.395 5.377 3.244 1.00 95.56 281 LEU A N 1
ATOM 2280 C CA . LEU A 1 281 ? -1.855 6.675 2.821 1.00 95.56 281 LEU A CA 1
ATOM 2281 C C . LEU A 1 281 ? -2.937 7.604 2.256 1.00 95.56 281 LEU A C 1
ATOM 2283 O O . LEU A 1 281 ? -2.836 8.824 2.410 1.00 95.56 281 LEU A O 1
ATOM 2287 N N . GLY A 1 282 ? -3.952 7.047 1.587 1.00 93.69 282 GLY A N 1
ATOM 2288 C CA . GLY A 1 282 ? -4.930 7.821 0.824 1.00 93.69 282 GLY A CA 1
ATOM 2289 C C . GLY A 1 282 ? -4.285 8.671 -0.282 1.00 93.69 282 GLY A C 1
ATOM 2290 O O . GLY A 1 282 ? -3.087 8.584 -0.551 1.00 93.69 282 GLY A O 1
ATOM 2291 N N . TYR A 1 283 ? -5.074 9.536 -0.925 1.00 93.88 283 TYR A N 1
ATOM 2292 C CA . TYR A 1 283 ? -4.586 10.352 -2.048 1.00 93.88 283 TYR A CA 1
ATOM 2293 C C . TYR A 1 283 ? -3.417 11.267 -1.670 1.00 93.88 283 TYR A C 1
ATOM 2295 O O . TYR A 1 283 ? -2.444 11.361 -2.413 1.00 93.88 283 TYR A O 1
ATOM 2303 N N . GLN A 1 284 ? -3.490 11.914 -0.503 1.00 93.25 284 GLN A N 1
ATOM 2304 C CA . GLN A 1 284 ? -2.466 12.860 -0.056 1.00 93.25 284 GLN A CA 1
ATOM 2305 C C . GLN A 1 284 ? -1.121 12.168 0.206 1.00 93.25 284 GLN A C 1
ATOM 2307 O O . GLN A 1 284 ? -0.083 12.666 -0.229 1.00 93.25 284 GLN A O 1
ATOM 2312 N N . GLY A 1 285 ? -1.131 11.011 0.879 1.00 94.75 285 GLY A N 1
ATOM 2313 C CA . GLY A 1 285 ? 0.087 10.243 1.130 1.00 94.75 285 GLY A CA 1
ATOM 2314 C C . GLY A 1 285 ? 0.683 9.658 -0.153 1.00 94.75 285 GLY A C 1
ATOM 2315 O O . GLY A 1 285 ? 1.893 9.713 -0.350 1.00 94.75 285 GLY A O 1
ATOM 2316 N N . ILE A 1 286 ? -0.150 9.154 -1.071 1.00 95.81 286 ILE A N 1
ATOM 2317 C CA . ILE A 1 286 ? 0.327 8.650 -2.371 1.00 95.81 286 ILE A CA 1
ATOM 2318 C C . ILE A 1 286 ? 0.976 9.779 -3.183 1.00 95.81 286 ILE A C 1
ATOM 2320 O O . ILE A 1 286 ? 2.053 9.582 -3.743 1.00 95.81 286 ILE A O 1
ATOM 2324 N N . ALA A 1 287 ? 0.359 10.964 -3.215 1.00 95.12 287 ALA A N 1
ATOM 2325 C CA . ALA A 1 287 ? 0.878 12.109 -3.956 1.00 95.12 287 ALA A CA 1
ATOM 2326 C C . ALA A 1 287 ? 2.271 12.538 -3.470 1.00 95.12 287 ALA A C 1
ATOM 2328 O O . ALA A 1 287 ? 3.168 12.713 -4.295 1.00 95.12 287 ALA A O 1
ATOM 2329 N N . VAL A 1 288 ? 2.482 12.651 -2.149 1.00 95.62 288 VAL A N 1
ATOM 2330 C CA . VAL A 1 288 ? 3.800 13.037 -1.614 1.00 95.62 288 VAL A CA 1
ATOM 2331 C C . VAL A 1 288 ? 4.850 11.955 -1.856 1.00 95.62 288 VAL A C 1
ATOM 2333 O O . VAL A 1 288 ? 5.965 12.274 -2.256 1.00 95.62 288 VAL A O 1
ATOM 2336 N N . VAL A 1 289 ? 4.495 10.672 -1.705 1.00 96.62 289 VAL A N 1
ATOM 2337 C CA . VAL A 1 289 ? 5.422 9.567 -1.993 1.00 96.62 289 VAL A CA 1
ATOM 2338 C C . VAL A 1 289 ? 5.851 9.605 -3.459 1.00 96.62 289 VAL A C 1
ATOM 2340 O O . VAL A 1 289 ? 7.040 9.510 -3.744 1.00 96.62 289 VAL A O 1
ATOM 2343 N N . MET A 1 290 ? 4.922 9.807 -4.396 1.00 95.44 290 MET A N 1
ATOM 2344 C CA . MET A 1 290 ? 5.258 9.939 -5.818 1.00 95.44 290 MET A CA 1
ATOM 2345 C C . MET A 1 290 ? 6.140 11.160 -6.111 1.00 95.44 290 MET A C 1
ATOM 2347 O O . MET A 1 290 ? 7.049 11.074 -6.937 1.00 95.44 290 MET A O 1
ATOM 2351 N N . GLU A 1 291 ? 5.893 12.295 -5.452 1.00 95.88 291 GLU A N 1
ATOM 2352 C CA . GLU A 1 291 ? 6.712 13.497 -5.620 1.00 95.88 291 GLU A CA 1
ATOM 2353 C C . GLU A 1 291 ? 8.148 13.286 -5.121 1.00 95.88 291 GLU A C 1
ATOM 2355 O O . GLU A 1 291 ? 9.102 13.640 -5.816 1.00 95.88 291 GLU A O 1
ATOM 2360 N N . GLU A 1 292 ? 8.320 12.675 -3.951 1.00 96.38 292 GLU A N 1
ATOM 2361 C CA . GLU A 1 292 ? 9.645 12.380 -3.407 1.00 96.38 292 GLU A CA 1
ATOM 2362 C C . GLU A 1 292 ? 10.374 11.297 -4.219 1.00 96.38 292 GLU A C 1
ATOM 2364 O O . GLU A 1 292 ? 11.569 11.427 -4.490 1.00 96.38 292 GLU A O 1
ATOM 2369 N N . LEU A 1 293 ? 9.662 10.278 -4.719 1.00 96.56 293 LEU A N 1
ATOM 2370 C CA . LEU A 1 293 ? 10.232 9.296 -5.650 1.00 96.56 293 LEU A CA 1
ATOM 2371 C C . LEU A 1 293 ? 10.739 9.957 -6.938 1.00 96.56 293 LEU A C 1
ATOM 2373 O O . LEU A 1 293 ? 11.813 9.609 -7.425 1.00 96.56 293 LEU A O 1
ATOM 2377 N N . LEU A 1 294 ? 10.023 10.950 -7.474 1.00 97.12 294 LEU A N 1
ATOM 2378 C CA . LEU A 1 294 ? 10.496 11.722 -8.625 1.00 97.12 294 LEU A CA 1
ATOM 2379 C C . LEU A 1 294 ? 11.779 12.507 -8.320 1.00 97.12 294 LEU A C 1
ATOM 2381 O O . LEU A 1 294 ? 12.643 12.605 -9.192 1.00 97.12 294 LEU A O 1
ATOM 2385 N N . LYS A 1 295 ? 11.938 13.043 -7.101 1.00 97.50 295 LYS A N 1
ATOM 2386 C CA . LYS A 1 295 ? 13.180 13.718 -6.678 1.00 97.50 295 LYS A CA 1
ATOM 2387 C C . LYS A 1 295 ? 14.353 12.737 -6.622 1.00 97.50 295 LYS A C 1
ATOM 2389 O O . LYS A 1 295 ? 15.434 13.076 -7.102 1.00 97.50 295 LYS A O 1
ATOM 2394 N N . ILE A 1 296 ? 14.128 11.517 -6.126 1.00 96.56 296 ILE A N 1
ATOM 2395 C CA . ILE A 1 296 ? 15.132 10.439 -6.129 1.00 96.56 296 ILE A CA 1
ATOM 2396 C C . ILE A 1 296 ? 15.516 10.075 -7.568 1.00 96.56 296 ILE A C 1
ATOM 2398 O O . ILE A 1 296 ? 16.696 10.096 -7.915 1.00 96.56 296 ILE A O 1
ATOM 2402 N N . VAL A 1 297 ? 14.530 9.830 -8.439 1.00 97.81 297 VAL A N 1
ATOM 2403 C CA . VAL A 1 297 ? 14.764 9.518 -9.860 1.00 97.81 297 VAL A CA 1
ATOM 2404 C C . VAL A 1 297 ? 15.540 10.641 -10.550 1.00 97.81 297 VAL A C 1
ATOM 2406 O O . VAL A 1 297 ? 16.507 10.367 -11.259 1.00 97.81 297 VAL A O 1
ATOM 2409 N N . LYS A 1 298 ? 15.178 11.906 -10.308 1.00 97.69 298 LYS A N 1
ATOM 2410 C CA . LYS A 1 298 ? 15.910 13.068 -10.824 1.00 97.69 298 LYS A CA 1
ATOM 2411 C C . LYS A 1 298 ? 17.368 13.060 -10.365 1.00 97.69 298 LYS A C 1
ATOM 2413 O O . LYS A 1 298 ? 18.259 13.227 -11.193 1.00 97.69 298 LYS A O 1
ATOM 2418 N N . SER A 1 299 ? 17.608 12.848 -9.070 1.00 97.06 299 SER A N 1
ATOM 2419 C CA . SER A 1 299 ? 18.956 12.805 -8.492 1.00 97.06 299 SER A CA 1
ATOM 2420 C C . SER A 1 299 ? 19.807 11.686 -9.095 1.00 97.06 299 SER A C 1
ATOM 2422 O O . SER A 1 299 ? 20.975 11.906 -9.406 1.00 97.06 299 SER A O 1
ATOM 2424 N N . LEU A 1 300 ? 19.235 10.496 -9.301 1.00 96.44 300 LEU A N 1
ATOM 2425 C CA . LEU A 1 300 ? 19.939 9.363 -9.906 1.00 96.44 300 LEU A CA 1
ATOM 2426 C C . LEU A 1 300 ? 20.251 9.607 -11.386 1.00 96.44 300 LEU A C 1
ATOM 2428 O O . LEU A 1 300 ? 21.382 9.374 -11.814 1.00 96.44 300 LEU A O 1
ATOM 2432 N N . ILE A 1 301 ? 19.277 10.108 -12.155 1.00 96.81 301 ILE A N 1
ATOM 2433 C CA . ILE A 1 301 ? 19.436 10.391 -13.588 1.00 96.81 301 ILE A CA 1
ATOM 2434 C C . ILE A 1 301 ? 20.462 11.501 -13.815 1.00 96.81 301 ILE A C 1
ATOM 2436 O O . ILE A 1 301 ? 21.364 11.320 -14.625 1.00 96.81 301 ILE A O 1
ATOM 2440 N N . GLN A 1 302 ? 20.345 12.628 -13.107 1.00 96.31 302 GLN A N 1
ATOM 2441 C CA . GLN A 1 302 ? 21.194 13.811 -13.310 1.00 96.31 302 GLN A CA 1
ATOM 2442 C C . GLN A 1 302 ? 22.525 13.750 -12.545 1.00 96.31 302 GLN A C 1
ATOM 2444 O O . GLN A 1 302 ? 23.427 14.533 -12.825 1.00 96.31 302 GLN A O 1
ATOM 2449 N N . GLY A 1 303 ? 22.656 12.837 -11.582 1.00 94.81 303 GLY A N 1
ATOM 2450 C CA . GLY A 1 303 ? 23.879 12.604 -10.821 1.00 94.81 303 GLY A CA 1
ATOM 2451 C C . GLY A 1 303 ? 24.636 11.386 -11.339 1.00 94.81 303 GLY A C 1
ATOM 2452 O O . GLY A 1 303 ? 25.336 11.448 -12.351 1.00 94.81 303 GLY A O 1
ATOM 2453 N N . THR A 1 304 ? 24.495 10.270 -10.627 1.00 92.31 304 THR A N 1
ATOM 2454 C CA . THR A 1 304 ? 25.276 9.044 -10.829 1.00 92.31 304 THR A CA 1
ATOM 2455 C C . THR A 1 304 ? 25.159 8.495 -12.253 1.00 92.31 304 THR A C 1
ATOM 2457 O O . THR A 1 304 ? 26.173 8.244 -12.906 1.00 92.31 304 THR A O 1
ATOM 2460 N N . LEU A 1 305 ? 23.940 8.350 -12.787 1.00 95.06 305 LEU A N 1
ATOM 2461 C CA . LEU A 1 305 ? 23.738 7.768 -14.119 1.00 95.06 305 LEU A CA 1
ATOM 2462 C C . LEU A 1 305 ? 24.284 8.664 -15.232 1.00 95.06 305 LEU A C 1
ATOM 2464 O O . LEU A 1 305 ? 24.843 8.142 -16.196 1.00 95.06 305 LEU A O 1
ATOM 2468 N N . LEU A 1 306 ? 24.173 9.989 -15.103 1.00 95.19 306 LEU A N 1
ATOM 2469 C CA . LEU A 1 306 ? 24.748 10.934 -16.061 1.00 95.19 306 LEU A CA 1
ATOM 2470 C C . LEU A 1 306 ? 26.278 10.831 -16.099 1.00 95.19 306 LEU A C 1
ATOM 2472 O O . LEU A 1 306 ? 26.865 10.777 -17.182 1.00 95.19 306 LEU A O 1
ATOM 2476 N N . GLN A 1 307 ? 26.925 10.766 -14.932 1.00 93.88 307 GLN A N 1
ATOM 2477 C CA . GLN A 1 307 ? 28.384 10.654 -14.822 1.00 93.88 307 GLN A CA 1
ATOM 2478 C C . GLN A 1 307 ? 28.905 9.355 -15.449 1.00 93.88 307 GLN A C 1
ATOM 2480 O O . GLN A 1 307 ? 29.823 9.392 -16.277 1.00 93.88 307 GLN A O 1
ATOM 2485 N N . TYR A 1 308 ? 28.286 8.214 -15.126 1.00 92.94 308 TYR A N 1
ATOM 2486 C CA . TYR A 1 308 ? 28.659 6.932 -15.729 1.00 92.94 308 TYR A CA 1
ATOM 2487 C C . TYR A 1 308 ? 28.336 6.878 -17.220 1.00 92.94 308 TYR A C 1
ATOM 2489 O O . TYR A 1 308 ? 29.155 6.396 -17.995 1.00 92.94 308 TYR A O 1
ATOM 2497 N N . THR A 1 309 ? 27.193 7.419 -17.649 1.00 93.31 309 THR A N 1
ATOM 2498 C CA . THR A 1 309 ? 26.841 7.488 -19.076 1.00 93.31 309 THR A CA 1
ATOM 2499 C C . THR A 1 309 ? 27.869 8.311 -19.842 1.00 93.31 309 THR A C 1
ATOM 2501 O O . THR A 1 309 ? 28.367 7.855 -20.863 1.00 93.31 309 THR A O 1
ATOM 2504 N N . THR A 1 310 ? 28.260 9.478 -19.331 1.00 93.69 310 THR A N 1
ATOM 2505 C CA . THR A 1 310 ? 29.283 10.328 -19.960 1.00 93.69 310 THR A CA 1
ATOM 2506 C C . THR A 1 310 ? 30.630 9.611 -20.049 1.00 93.69 310 THR A C 1
ATOM 2508 O O . THR A 1 310 ? 31.285 9.636 -21.089 1.00 93.69 310 THR A O 1
ATOM 2511 N N . THR A 1 311 ? 31.027 8.921 -18.978 1.00 92.88 311 THR A N 1
ATOM 2512 C CA . THR A 1 311 ? 32.278 8.154 -18.934 1.00 92.88 311 THR A CA 1
ATOM 2513 C C . THR A 1 311 ? 32.258 7.003 -19.937 1.00 92.88 311 THR A C 1
ATOM 2515 O O . THR A 1 311 ? 33.165 6.884 -20.757 1.00 92.88 311 THR A O 1
ATOM 2518 N N . LEU A 1 312 ? 31.199 6.191 -19.937 1.00 91.50 312 LEU A N 1
ATOM 2519 C CA . LEU A 1 312 ? 31.073 5.047 -20.835 1.00 91.50 312 LEU A CA 1
ATOM 2520 C C . LEU A 1 312 ? 30.877 5.465 -22.293 1.00 91.50 312 LEU A C 1
ATOM 2522 O O . LEU A 1 312 ? 31.379 4.778 -23.171 1.00 91.50 312 LEU A O 1
ATOM 2526 N N . MET A 1 313 ? 30.235 6.600 -22.576 1.00 92.38 313 MET A N 1
ATOM 2527 C CA . MET A 1 313 ? 30.158 7.144 -23.938 1.00 92.38 313 MET A CA 1
ATOM 2528 C C . MET A 1 313 ? 31.534 7.520 -24.501 1.00 92.38 313 MET A C 1
ATOM 2530 O O . MET A 1 313 ? 31.745 7.394 -25.704 1.00 92.38 313 MET A O 1
ATOM 2534 N N . ASN A 1 314 ? 32.493 7.921 -23.658 1.00 90.88 314 ASN A N 1
ATOM 2535 C CA . ASN A 1 314 ? 33.877 8.147 -24.095 1.00 90.88 314 ASN A CA 1
ATOM 2536 C C . ASN A 1 314 ? 34.639 6.836 -24.356 1.00 90.88 314 ASN A C 1
ATOM 2538 O O . ASN A 1 314 ? 35.575 6.826 -25.154 1.00 90.88 314 ASN A O 1
ATOM 2542 N N . VAL A 1 315 ? 34.245 5.751 -23.682 1.00 90.81 315 VAL A N 1
ATOM 2543 C CA . VAL A 1 315 ? 34.803 4.398 -23.856 1.00 90.81 315 VAL A CA 1
ATOM 2544 C C . VAL A 1 315 ? 34.145 3.662 -25.031 1.00 90.81 315 VAL A C 1
ATOM 2546 O O . VAL A 1 315 ? 34.766 2.801 -25.648 1.00 90.81 315 VAL A O 1
ATOM 2549 N N . MET A 1 316 ? 32.899 4.005 -25.376 1.00 92.62 316 MET A N 1
ATOM 2550 C CA . MET A 1 316 ? 32.180 3.417 -26.505 1.00 92.62 316 MET A CA 1
ATOM 2551 C C . MET A 1 316 ? 32.977 3.574 -27.813 1.00 92.62 316 MET A C 1
ATOM 2553 O O . MET A 1 316 ? 33.533 4.643 -28.093 1.00 92.62 316 MET A O 1
ATOM 2557 N N . PRO A 1 317 ? 32.988 2.547 -28.683 1.00 92.00 317 PRO A N 1
ATOM 2558 C CA . PRO A 1 317 ? 33.613 2.659 -29.993 1.00 92.00 317 PRO A CA 1
ATOM 2559 C C . PRO A 1 317 ? 32.913 3.752 -30.804 1.00 92.00 317 PRO A C 1
ATOM 2561 O O . PRO A 1 317 ? 31.700 3.697 -30.991 1.00 92.00 317 PRO A O 1
ATOM 2564 N N . LYS A 1 318 ? 33.672 4.720 -31.338 1.00 89.94 318 LYS A N 1
ATOM 2565 C CA . LYS A 1 318 ? 33.116 5.850 -32.116 1.00 89.94 318 LYS A CA 1
ATOM 2566 C C . LYS A 1 318 ? 32.182 5.393 -33.241 1.00 89.94 318 LYS A C 1
ATOM 2568 O O . LYS A 1 318 ? 31.158 6.024 -33.488 1.00 89.94 318 LYS A O 1
ATOM 2573 N N . LEU A 1 319 ? 32.560 4.302 -33.909 1.00 89.88 319 LEU A N 1
ATOM 2574 C CA . LEU A 1 319 ? 31.792 3.656 -34.964 1.00 89.88 319 LEU A CA 1
ATOM 2575 C C . LEU A 1 319 ? 31.704 2.159 -34.672 1.00 89.88 319 LEU A C 1
ATOM 2577 O O . LEU A 1 319 ? 32.733 1.502 -34.519 1.00 89.88 319 LEU A O 1
ATOM 2581 N N . CYS A 1 320 ? 30.492 1.612 -34.649 1.00 92.94 320 CYS A N 1
ATOM 2582 C CA . CYS A 1 320 ? 30.251 0.179 -34.521 1.00 92.94 320 CYS A CA 1
ATOM 2583 C C . CYS A 1 320 ? 29.221 -0.259 -35.564 1.00 92.94 320 CYS A C 1
ATOM 2585 O O . CYS A 1 320 ? 28.015 -0.048 -35.411 1.00 92.94 320 CYS A O 1
ATOM 2587 N N . LYS A 1 321 ? 29.717 -0.866 -36.646 1.00 92.62 321 LYS A N 1
ATOM 2588 C CA . LYS A 1 321 ? 28.881 -1.305 -37.767 1.00 92.62 321 LYS A CA 1
ATOM 2589 C C . LYS A 1 321 ? 28.130 -2.582 -37.415 1.00 92.62 321 LYS A C 1
ATOM 2591 O O . LYS A 1 321 ? 28.565 -3.370 -36.579 1.00 92.62 321 LYS A O 1
ATOM 2596 N N . LEU A 1 322 ? 27.024 -2.826 -38.110 1.00 92.75 322 LEU A N 1
ATOM 2597 C CA . LEU A 1 322 ? 26.365 -4.132 -38.126 1.00 92.75 322 LEU A CA 1
ATOM 2598 C C . LEU A 1 322 ? 27.026 -4.994 -39.218 1.00 92.75 322 LEU A C 1
ATOM 2600 O O . LEU A 1 322 ? 26.832 -4.691 -40.398 1.00 92.75 322 LEU A O 1
ATOM 2604 N N . PRO A 1 323 ? 27.824 -6.033 -38.887 1.00 94.25 323 PRO A N 1
ATOM 2605 C CA . PRO A 1 323 ? 28.485 -6.832 -39.915 1.00 94.25 323 PRO A CA 1
ATOM 2606 C C . PRO A 1 323 ? 27.463 -7.581 -40.777 1.00 94.25 323 PRO A C 1
ATOM 2608 O O . PRO A 1 323 ? 26.384 -7.950 -40.303 1.00 94.25 323 PRO A O 1
ATOM 2611 N N . LEU A 1 324 ? 27.812 -7.823 -42.041 1.00 93.19 324 LEU A N 1
ATOM 2612 C CA . LEU A 1 324 ? 26.959 -8.553 -42.980 1.00 93.19 324 LEU A CA 1
ATOM 2613 C C . LEU A 1 324 ? 26.731 -10.002 -42.527 1.00 93.19 324 LEU A C 1
ATOM 2615 O O . LEU A 1 324 ? 27.543 -10.589 -41.812 1.00 93.19 324 LEU A O 1
ATOM 2619 N N . TYR A 1 325 ? 25.644 -10.607 -43.002 1.00 92.00 325 TYR A N 1
ATOM 2620 C CA . TYR A 1 325 ? 25.288 -11.992 -42.670 1.00 92.00 325 TYR A CA 1
ATOM 2621 C C . TYR A 1 325 ? 26.345 -13.009 -43.135 1.00 92.00 325 TYR A C 1
ATOM 2623 O O . TYR A 1 325 ? 26.484 -14.066 -42.527 1.00 92.00 325 TYR A O 1
ATOM 2631 N N . GLU A 1 326 ? 27.135 -12.668 -44.156 1.00 91.62 326 GLU A N 1
ATOM 2632 C CA . GLU A 1 326 ? 28.221 -13.495 -44.703 1.00 91.62 326 GLU A CA 1
ATOM 2633 C C . GLU A 1 326 ? 29.333 -13.796 -43.687 1.00 91.62 326 GLU A C 1
ATOM 2635 O O . GLU A 1 326 ? 29.965 -14.847 -43.761 1.00 91.62 326 GLU A O 1
ATOM 2640 N N . TYR A 1 327 ? 29.541 -12.918 -42.698 1.00 90.56 327 TYR A N 1
ATOM 2641 C CA . TYR A 1 327 ? 30.522 -13.141 -41.630 1.00 90.56 327 TYR A CA 1
ATOM 2642 C C . TYR A 1 327 ? 30.112 -14.269 -40.667 1.00 90.56 327 TYR A C 1
ATOM 2644 O O . TYR A 1 327 ? 30.949 -14.769 -39.912 1.00 90.56 327 TYR A O 1
ATOM 2652 N N . GLY A 1 328 ? 28.839 -14.682 -40.691 1.00 94.12 328 GLY A N 1
ATOM 2653 C CA . GLY A 1 328 ? 28.274 -15.690 -39.799 1.00 94.12 328 GLY A CA 1
ATOM 2654 C C . GLY A 1 328 ? 28.142 -15.224 -38.347 1.00 94.12 328 GLY A C 1
ATOM 2655 O O . GLY A 1 328 ? 28.855 -14.343 -37.864 1.00 94.12 328 GLY A O 1
ATOM 2656 N N . SER A 1 329 ? 27.227 -15.845 -37.614 1.00 94.50 329 SER A N 1
ATOM 2657 C CA . SER A 1 329 ? 26.922 -15.514 -36.222 1.00 94.50 329 SER A CA 1
ATOM 2658 C C . SER A 1 329 ? 28.108 -15.662 -35.254 1.00 94.50 329 SER A C 1
ATOM 2660 O O . SER A 1 329 ? 28.227 -14.795 -34.382 1.00 94.50 329 SER A O 1
ATOM 2662 N N . PRO A 1 330 ? 29.053 -16.621 -35.409 1.00 94.81 330 PRO A N 1
ATOM 2663 C CA . PRO A 1 330 ? 30.259 -16.648 -34.582 1.00 94.81 330 PRO A CA 1
ATOM 2664 C C . PRO A 1 330 ? 31.190 -15.459 -34.860 1.00 94.81 330 PRO A C 1
ATOM 2666 O O . PRO A 1 330 ? 31.724 -14.856 -33.929 1.00 94.81 330 PRO A O 1
ATOM 2669 N N . GLY A 1 331 ? 31.346 -15.072 -36.133 1.00 94.25 331 GLY A N 1
ATOM 2670 C CA . GLY A 1 331 ? 32.163 -13.924 -36.535 1.00 94.25 331 GLY A CA 1
ATOM 2671 C C . GLY A 1 331 ? 31.573 -12.597 -36.055 1.00 94.25 331 GLY A C 1
ATOM 2672 O O . GLY A 1 331 ? 32.295 -11.742 -35.544 1.00 94.25 331 GLY A O 1
ATOM 2673 N N . VAL A 1 332 ? 30.247 -12.453 -36.135 1.00 95.06 332 VAL A N 1
ATOM 2674 C CA . VAL A 1 332 ? 29.512 -11.290 -35.614 1.00 95.06 332 VAL A CA 1
ATOM 2675 C C . VAL A 1 332 ? 29.646 -11.185 -34.091 1.00 95.06 332 VAL A C 1
ATOM 2677 O O . VAL A 1 332 ? 29.927 -10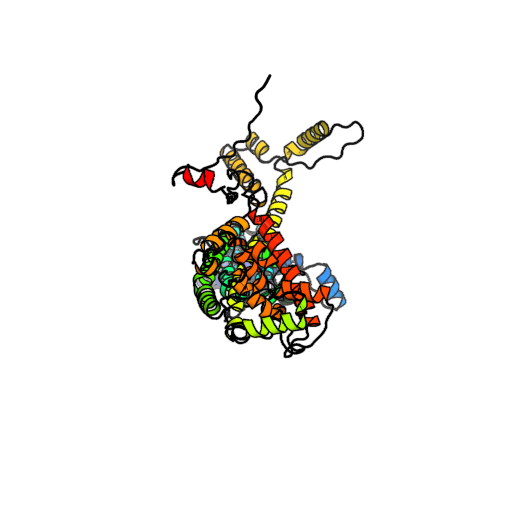.101 -33.578 1.00 95.06 332 VAL A O 1
ATOM 2680 N N . LEU A 1 333 ? 29.504 -12.296 -33.357 1.00 94.69 333 LEU A N 1
ATOM 2681 C CA . LEU A 1 333 ? 29.716 -12.317 -31.905 1.00 94.69 333 LEU A CA 1
ATOM 2682 C C . LEU A 1 333 ? 31.159 -11.934 -31.544 1.00 94.69 333 LEU A C 1
ATOM 2684 O O . LEU A 1 333 ? 31.369 -11.108 -30.655 1.00 94.69 333 LEU A O 1
ATOM 2688 N N . HIS A 1 334 ? 32.148 -12.471 -32.265 1.00 94.12 334 HIS A N 1
ATOM 2689 C CA . HIS A 1 334 ? 33.557 -12.129 -32.063 1.00 94.12 334 HIS A CA 1
ATOM 2690 C C . HIS A 1 334 ? 33.824 -10.636 -32.290 1.00 94.12 334 HIS A C 1
ATOM 2692 O O . HIS A 1 334 ? 34.548 -10.015 -31.508 1.00 94.12 334 HIS A O 1
ATOM 2698 N N . TYR A 1 335 ? 33.224 -10.058 -33.336 1.00 95.12 335 TYR A N 1
ATOM 2699 C CA . TYR A 1 335 ? 33.330 -8.636 -33.648 1.00 95.12 335 TYR A CA 1
ATOM 2700 C C . TYR A 1 335 ? 32.798 -7.769 -32.503 1.00 95.12 335 TYR A C 1
ATOM 2702 O O . TYR A 1 335 ? 33.534 -6.923 -31.999 1.00 95.12 335 TYR A O 1
ATOM 2710 N N . TYR A 1 336 ? 31.566 -8.005 -32.036 1.00 95.19 336 TYR A N 1
ATOM 2711 C CA . TYR A 1 336 ? 31.000 -7.206 -30.944 1.00 95.19 336 TYR A CA 1
ATOM 2712 C C . TYR A 1 336 ? 31.750 -7.384 -29.637 1.00 95.19 336 TYR A C 1
ATOM 2714 O O . TYR A 1 336 ? 31.994 -6.405 -28.942 1.00 95.19 336 TYR A O 1
ATOM 2722 N N . GLN A 1 337 ? 32.184 -8.603 -29.327 1.00 92.50 337 GLN A N 1
ATOM 2723 C CA . GLN A 1 337 ? 32.999 -8.822 -28.146 1.00 92.50 337 GLN A CA 1
ATOM 2724 C C . GLN A 1 337 ? 34.308 -8.034 -28.211 1.00 92.50 337 GLN A C 1
ATOM 2726 O O . GLN A 1 337 ? 34.706 -7.474 -27.202 1.00 92.50 337 GLN A O 1
ATOM 2731 N N . ALA A 1 338 ? 34.968 -7.971 -29.373 1.00 92.75 338 ALA A N 1
ATOM 2732 C CA . ALA A 1 338 ? 36.178 -7.171 -29.537 1.00 92.75 338 ALA A CA 1
ATOM 2733 C C . ALA A 1 338 ? 35.892 -5.669 -29.369 1.00 92.75 338 ALA A C 1
ATOM 2735 O O . ALA A 1 338 ? 36.586 -5.015 -28.596 1.00 92.75 338 ALA A O 1
ATOM 2736 N N . GLN A 1 339 ? 34.847 -5.151 -30.025 1.00 93.06 339 GLN A N 1
ATOM 2737 C CA . GLN A 1 339 ? 34.476 -3.728 -29.987 1.00 93.06 339 GLN A CA 1
ATOM 2738 C C . GLN A 1 339 ? 33.963 -3.253 -28.620 1.00 93.06 339 GLN A C 1
ATOM 2740 O O . GLN A 1 339 ? 34.081 -2.075 -28.304 1.00 93.06 339 GLN A O 1
ATOM 2745 N N . LEU A 1 340 ? 33.376 -4.146 -27.819 1.00 93.12 340 LEU A N 1
ATOM 2746 C CA . LEU A 1 340 ? 32.758 -3.818 -26.530 1.00 93.12 340 LEU A CA 1
ATOM 2747 C C . LEU A 1 340 ? 33.583 -4.309 -25.328 1.00 93.12 340 LEU A C 1
ATOM 2749 O O . LEU A 1 340 ? 33.080 -4.294 -24.206 1.00 93.12 340 LEU A O 1
ATOM 2753 N N . THR A 1 341 ? 34.833 -4.747 -25.543 1.00 90.25 341 THR A N 1
ATOM 2754 C CA . THR A 1 341 ? 35.696 -5.320 -24.487 1.00 90.25 341 THR A CA 1
ATOM 2755 C C . THR A 1 341 ? 35.813 -4.385 -23.284 1.00 90.25 341 THR A C 1
ATOM 2757 O O . THR A 1 341 ? 35.622 -4.826 -22.152 1.00 90.25 341 THR A O 1
ATOM 2760 N N . ASP A 1 342 ? 36.051 -3.097 -23.531 1.00 89.69 342 ASP A N 1
ATOM 2761 C CA . ASP A 1 342 ? 36.282 -2.106 -22.477 1.00 89.69 342 ASP A CA 1
ATOM 2762 C C . ASP A 1 342 ? 35.035 -1.877 -21.608 1.00 89.69 342 ASP A C 1
ATOM 2764 O O . ASP A 1 342 ? 35.147 -1.618 -20.414 1.00 89.69 342 ASP A O 1
ATOM 2768 N N . ILE A 1 343 ? 33.836 -2.055 -22.173 1.00 89.81 343 ILE A N 1
ATOM 2769 C CA . ILE A 1 343 ? 32.562 -1.959 -21.441 1.00 89.81 343 ILE A CA 1
ATOM 2770 C C . ILE A 1 343 ? 32.291 -3.241 -20.659 1.00 89.81 343 ILE A C 1
ATOM 2772 O O . ILE A 1 343 ? 31.835 -3.189 -19.521 1.00 89.81 343 ILE A O 1
ATOM 2776 N N . VAL A 1 344 ? 32.590 -4.400 -21.253 1.00 86.88 344 VAL A N 1
ATOM 2777 C CA . VAL A 1 344 ? 32.448 -5.706 -20.591 1.00 86.88 344 VAL A CA 1
ATOM 2778 C C . VAL A 1 344 ? 33.364 -5.807 -19.366 1.00 86.88 344 VAL A C 1
ATOM 2780 O O . VAL A 1 344 ? 32.984 -6.428 -18.375 1.00 86.88 344 VAL A O 1
ATOM 2783 N N . GLN A 1 345 ? 34.556 -5.207 -19.423 1.00 86.94 345 GLN A N 1
ATOM 2784 C CA . GLN A 1 345 ? 35.548 -5.235 -18.344 1.00 86.94 345 GLN A CA 1
ATOM 2785 C C . GLN A 1 345 ? 35.375 -4.122 -17.303 1.00 86.94 345 GLN A C 1
ATOM 2787 O O . GLN A 1 345 ? 36.056 -4.145 -16.278 1.00 86.94 345 GLN A O 1
ATOM 2792 N N . TYR A 1 346 ? 34.476 -3.164 -17.531 1.00 87.50 346 TYR A N 1
ATOM 2793 C CA . TYR A 1 346 ? 34.269 -2.055 -16.608 1.00 87.50 346 TYR A CA 1
ATOM 2794 C C . TYR A 1 346 ? 33.546 -2.544 -15.341 1.00 87.50 346 TYR A C 1
ATOM 2796 O O . TYR A 1 346 ? 32.361 -2.885 -15.366 1.00 87.50 346 TYR A O 1
ATOM 2804 N N . SER A 1 347 ? 34.280 -2.608 -14.224 1.00 77.38 347 SER A N 1
ATOM 2805 C CA . SER A 1 347 ? 33.826 -3.195 -12.953 1.00 77.38 347 SER A CA 1
ATOM 2806 C C . SER A 1 347 ? 32.556 -2.546 -12.411 1.00 77.38 347 SER A C 1
ATOM 2808 O O . SER A 1 347 ? 31.668 -3.240 -11.911 1.00 77.38 347 SER A O 1
ATOM 2810 N N . ASP A 1 348 ? 32.437 -1.230 -12.583 1.00 83.81 348 ASP A N 1
ATOM 2811 C CA . ASP A 1 348 ? 31.408 -0.433 -11.916 1.00 83.81 348 ASP A CA 1
ATOM 2812 C C . ASP A 1 348 ? 30.062 -0.479 -12.661 1.00 83.81 348 ASP A C 1
ATOM 2814 O O . ASP A 1 348 ? 29.041 -0.017 -12.146 1.00 83.81 348 ASP A O 1
ATOM 2818 N N . VAL A 1 349 ? 30.004 -1.104 -13.853 1.00 80.56 349 VAL A N 1
ATOM 2819 C CA . VAL A 1 349 ? 28.737 -1.299 -14.585 1.00 80.56 349 VAL A CA 1
ATOM 2820 C C . VAL A 1 349 ? 27.739 -2.059 -13.719 1.00 80.56 349 VAL A C 1
ATOM 2822 O O . VAL A 1 349 ? 26.572 -1.683 -13.647 1.00 80.56 349 VAL A O 1
ATOM 2825 N N . LYS A 1 350 ? 28.179 -3.136 -13.058 1.00 76.62 350 LYS A N 1
ATOM 2826 C CA . LYS A 1 350 ? 27.276 -3.984 -12.274 1.00 76.62 350 LYS A CA 1
ATOM 2827 C C . LYS A 1 350 ? 26.971 -3.385 -10.903 1.00 76.62 350 LYS A C 1
ATOM 2829 O O . LYS A 1 350 ? 25.819 -3.418 -10.491 1.00 76.62 350 LYS A O 1
ATOM 2834 N N . THR A 1 351 ? 27.975 -2.875 -10.196 1.00 81.00 351 THR A N 1
ATOM 2835 C CA . THR A 1 351 ? 27.817 -2.426 -8.803 1.00 81.00 351 THR A CA 1
ATOM 2836 C C . THR A 1 351 ? 27.149 -1.064 -8.685 1.00 81.00 351 THR A C 1
ATOM 2838 O O . THR A 1 351 ? 26.378 -0.866 -7.757 1.00 81.00 351 THR A O 1
ATOM 2841 N N . GLU A 1 352 ? 27.385 -0.158 -9.637 1.00 86.25 352 GLU A N 1
ATOM 2842 C CA . GLU A 1 352 ? 26.945 1.238 -9.538 1.00 86.25 352 GLU A CA 1
ATOM 2843 C C . GLU A 1 352 ? 25.908 1.578 -10.614 1.00 86.25 352 GLU A C 1
ATOM 2845 O O . GLU A 1 352 ? 24.819 2.073 -10.318 1.00 86.25 352 GLU A O 1
ATOM 2850 N N . MET A 1 353 ? 26.191 1.263 -11.884 1.00 90.50 353 MET A N 1
ATOM 2851 C CA . MET A 1 353 ? 25.304 1.666 -12.981 1.00 90.50 353 MET A CA 1
ATOM 2852 C C . MET A 1 353 ? 24.005 0.844 -13.018 1.00 90.50 353 MET A C 1
ATOM 2854 O O . MET A 1 353 ? 22.912 1.410 -13.056 1.00 90.50 353 MET A O 1
ATOM 2858 N N . PHE A 1 354 ? 24.092 -0.491 -12.978 1.00 93.81 354 PHE A N 1
ATOM 2859 C CA . PHE A 1 354 ? 22.913 -1.368 -12.931 1.00 93.81 354 PHE A CA 1
ATOM 2860 C C . PHE A 1 354 ? 22.123 -1.193 -11.638 1.00 93.81 354 PHE A C 1
ATOM 2862 O O . PHE A 1 354 ? 20.896 -1.288 -11.665 1.00 93.81 354 PHE A O 1
ATOM 2869 N N . GLN A 1 355 ? 22.807 -0.874 -10.539 1.00 92.81 355 GLN A N 1
ATOM 2870 C CA . GLN A 1 355 ? 22.179 -0.492 -9.282 1.00 92.81 355 GLN A CA 1
ATOM 2871 C C . GLN A 1 355 ? 21.318 0.766 -9.443 1.00 92.81 355 GLN A C 1
ATOM 2873 O O . GLN A 1 355 ? 20.121 0.730 -9.156 1.00 92.81 355 GLN A O 1
ATOM 2878 N N . GLY A 1 356 ? 21.886 1.845 -9.991 1.00 94.88 356 GLY A N 1
ATOM 2879 C CA . GLY A 1 356 ? 21.148 3.086 -10.235 1.00 94.88 356 GLY A CA 1
ATOM 2880 C C . GLY A 1 356 ? 19.957 2.891 -11.178 1.00 94.88 356 GLY A C 1
ATOM 2881 O O . GLY A 1 356 ? 18.869 3.406 -10.923 1.00 94.88 356 GLY A O 1
ATOM 2882 N N . PHE A 1 357 ? 20.112 2.087 -12.237 1.00 97.06 357 PHE A N 1
ATOM 2883 C CA . PHE A 1 357 ? 18.986 1.743 -13.109 1.00 97.06 357 PHE A CA 1
ATOM 2884 C C . PHE A 1 357 ? 17.926 0.893 -12.401 1.00 97.06 357 PHE A C 1
ATOM 2886 O O . PHE A 1 357 ? 16.738 1.126 -12.610 1.00 97.06 357 PHE A O 1
ATOM 2893 N N . ARG A 1 358 ? 18.312 -0.069 -11.552 1.00 95.50 358 ARG A N 1
ATOM 2894 C CA . ARG A 1 358 ? 17.353 -0.851 -10.756 1.00 95.50 358 ARG A CA 1
ATOM 2895 C C . ARG A 1 358 ? 16.500 0.059 -9.886 1.00 95.50 358 ARG A C 1
ATOM 2897 O O . ARG A 1 358 ? 15.282 -0.080 -9.909 1.00 95.50 358 ARG A O 1
ATOM 2904 N N . GLU A 1 359 ? 17.112 0.996 -9.172 1.00 96.69 359 GLU A N 1
ATOM 2905 C CA . GLU A 1 359 ? 16.396 1.933 -8.301 1.00 96.69 359 GLU A CA 1
ATOM 2906 C C . GLU A 1 359 ? 15.421 2.815 -9.087 1.00 96.69 359 GLU A C 1
ATOM 2908 O O . GLU A 1 359 ? 14.246 2.905 -8.729 1.00 96.69 359 GLU A O 1
ATOM 2913 N N . VAL A 1 360 ? 15.863 3.387 -10.215 1.00 98.12 360 VAL A N 1
ATOM 2914 C CA . VAL A 1 360 ? 14.988 4.167 -11.109 1.00 98.12 360 VAL A CA 1
ATOM 2915 C C . VAL A 1 360 ? 13.821 3.317 -11.615 1.00 98.12 360 VAL A C 1
ATOM 2917 O O . VAL A 1 360 ? 12.671 3.758 -11.602 1.00 98.12 360 VAL A O 1
ATOM 2920 N N . GLY A 1 361 ? 14.085 2.081 -12.033 1.00 98.06 361 GLY A N 1
ATOM 2921 C CA . GLY A 1 361 ? 13.058 1.187 -12.552 1.00 98.06 361 GLY A CA 1
ATOM 2922 C C . GLY A 1 361 ? 12.072 0.726 -11.489 1.00 98.06 361 GLY A C 1
ATOM 2923 O O . GLY A 1 361 ? 10.869 0.712 -11.741 1.00 98.06 361 GLY A O 1
ATOM 2924 N N . ASN A 1 362 ? 12.556 0.413 -10.288 1.00 98.19 362 ASN A N 1
ATOM 2925 C CA . ASN A 1 362 ? 11.723 0.072 -9.140 1.00 98.19 362 ASN A CA 1
ATOM 2926 C C . ASN A 1 362 ? 10.831 1.253 -8.730 1.00 98.19 362 ASN A C 1
ATOM 2928 O O . ASN A 1 362 ? 9.670 1.033 -8.394 1.00 98.19 362 ASN A O 1
ATOM 2932 N N . ALA A 1 363 ? 11.321 2.495 -8.823 1.00 98.31 363 ALA A N 1
ATOM 2933 C CA . ALA A 1 363 ? 10.521 3.692 -8.557 1.00 98.31 363 ALA A CA 1
ATOM 2934 C C . ALA A 1 363 ? 9.411 3.878 -9.604 1.00 98.31 363 ALA A C 1
ATOM 2936 O O . ALA A 1 363 ? 8.253 4.103 -9.249 1.00 98.31 363 ALA A O 1
ATOM 2937 N N . ILE A 1 364 ? 9.733 3.714 -10.893 1.00 98.06 364 ILE A N 1
ATOM 2938 C CA . ILE A 1 364 ? 8.751 3.767 -11.991 1.00 98.06 364 ILE A CA 1
ATOM 2939 C C . ILE A 1 364 ? 7.688 2.675 -11.811 1.00 98.06 364 ILE A C 1
ATOM 2941 O O . ILE A 1 364 ? 6.489 2.948 -11.895 1.00 98.06 364 ILE A O 1
ATOM 2945 N N . LEU A 1 365 ? 8.116 1.446 -11.517 1.00 98.19 365 LEU A N 1
ATOM 2946 C CA . LEU A 1 365 ? 7.221 0.321 -11.260 1.00 98.19 365 LEU A CA 1
ATOM 2947 C C . LEU A 1 365 ? 6.344 0.550 -10.028 1.00 98.19 365 LEU A C 1
ATOM 2949 O O . LEU A 1 365 ? 5.162 0.218 -10.067 1.00 98.19 365 LEU A O 1
ATOM 2953 N N . PHE A 1 366 ? 6.882 1.136 -8.955 1.00 98.19 366 PHE A N 1
ATOM 2954 C CA . PHE A 1 366 ? 6.094 1.496 -7.779 1.00 98.19 366 PHE A CA 1
ATOM 2955 C C . PHE A 1 366 ? 4.969 2.466 -8.153 1.00 98.19 366 PHE A C 1
ATOM 2957 O O . PHE A 1 366 ? 3.814 2.197 -7.827 1.00 98.19 366 PHE A O 1
ATOM 2964 N N . CYS A 1 367 ? 5.275 3.538 -8.896 1.00 97.31 367 CYS A N 1
ATOM 2965 C CA . CYS A 1 367 ? 4.277 4.505 -9.368 1.00 97.31 367 CYS A CA 1
ATOM 2966 C C . CYS A 1 367 ? 3.197 3.852 -10.248 1.00 97.31 367 CYS A C 1
ATOM 2968 O O . CYS A 1 367 ? 2.012 4.126 -10.071 1.00 97.31 367 CYS A O 1
ATOM 2970 N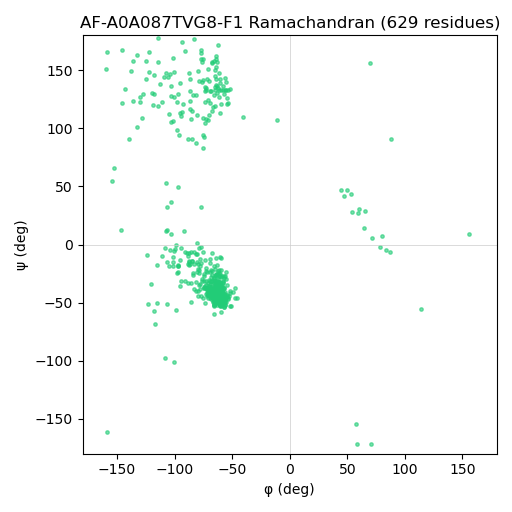 N . LEU A 1 368 ? 3.588 2.950 -11.154 1.00 96.69 368 LEU A N 1
ATOM 2971 C CA . LEU A 1 368 ? 2.646 2.206 -11.993 1.00 96.69 368 LEU A CA 1
ATOM 2972 C C . LEU A 1 368 ? 1.726 1.302 -11.159 1.00 96.69 368 LEU A C 1
ATOM 2974 O O . LEU A 1 368 ? 0.508 1.293 -11.339 1.00 96.69 368 LEU A O 1
ATOM 2978 N N . LEU A 1 369 ? 2.304 0.513 -10.253 1.00 97.19 369 LEU A N 1
ATOM 2979 C CA . LEU A 1 369 ? 1.571 -0.500 -9.498 1.00 97.19 369 LEU A CA 1
ATOM 2980 C C . LEU A 1 369 ? 0.686 0.118 -8.417 1.00 97.19 369 LEU A C 1
ATOM 2982 O O . LEU A 1 369 ? -0.416 -0.384 -8.188 1.00 97.19 369 LEU A O 1
ATOM 2986 N N . ILE A 1 370 ? 1.115 1.206 -7.774 1.00 96.56 370 ILE A N 1
ATOM 2987 C CA . ILE A 1 370 ? 0.277 1.901 -6.795 1.00 96.56 370 ILE A CA 1
ATOM 2988 C C . ILE A 1 370 ? -0.939 2.548 -7.474 1.00 96.56 370 ILE A C 1
ATOM 2990 O O . ILE A 1 370 ? -2.038 2.432 -6.943 1.00 96.56 370 ILE A O 1
ATOM 2994 N N . GLU A 1 371 ? -0.801 3.126 -8.675 1.00 95.19 371 GLU A N 1
ATOM 2995 C CA . GLU A 1 371 ? -1.941 3.663 -9.439 1.00 95.19 371 GLU A CA 1
ATOM 2996 C C . GLU A 1 371 ? -2.918 2.560 -9.859 1.00 95.19 371 GLU A C 1
ATOM 2998 O O . GLU A 1 371 ? -4.135 2.722 -9.739 1.00 95.19 371 GLU A O 1
ATOM 3003 N N . GLN A 1 372 ? -2.407 1.410 -10.311 1.00 94.88 372 GLN A N 1
ATOM 3004 C CA . GLN A 1 372 ? -3.252 0.267 -10.664 1.00 94.88 372 GLN A CA 1
ATOM 3005 C C . GLN A 1 372 ? -4.055 -0.249 -9.465 1.00 94.88 372 GLN A C 1
ATOM 3007 O O . GLN A 1 372 ? -5.234 -0.570 -9.609 1.00 94.88 372 GLN A O 1
ATOM 3012 N N . ASN A 1 373 ? -3.434 -0.337 -8.284 1.00 95.88 373 ASN A N 1
ATOM 3013 C CA . ASN A 1 373 ? -4.127 -0.771 -7.071 1.00 95.88 373 ASN A CA 1
ATOM 3014 C C . ASN A 1 373 ? -5.084 0.309 -6.549 1.00 95.88 373 ASN A C 1
ATOM 3016 O O . ASN A 1 373 ? -6.193 -0.036 -6.150 1.00 95.88 373 ASN A O 1
ATOM 3020 N N . LEU A 1 374 ? -4.723 1.592 -6.640 1.00 95.44 374 LEU A N 1
ATOM 3021 C CA . LEU A 1 374 ? -5.618 2.705 -6.314 1.00 95.44 374 LEU A CA 1
ATOM 3022 C C . LEU A 1 374 ? -6.877 2.669 -7.186 1.00 95.44 374 LEU A C 1
ATOM 3024 O O . LEU A 1 374 ? -7.982 2.720 -6.660 1.00 95.44 374 LEU A O 1
ATOM 3028 N N . SER A 1 375 ? -6.717 2.462 -8.495 1.00 95.19 375 SER A N 1
ATOM 3029 C CA . SER A 1 375 ? -7.843 2.333 -9.429 1.00 95.19 375 SER A CA 1
ATOM 3030 C C . SER A 1 375 ? -8.771 1.169 -9.060 1.00 95.19 375 SER A C 1
ATOM 3032 O O . SER A 1 375 ? -9.985 1.267 -9.210 1.00 95.19 375 SER A O 1
ATOM 3034 N N . GLN A 1 376 ? -8.227 0.052 -8.564 1.00 93.69 376 GLN A N 1
ATOM 3035 C CA . GLN A 1 376 ? -9.043 -1.082 -8.114 1.00 93.69 376 GLN A CA 1
ATOM 3036 C C . GLN A 1 376 ? -9.842 -0.757 -6.847 1.00 93.69 376 GLN A C 1
ATOM 3038 O O . GLN A 1 376 ? -11.004 -1.158 -6.756 1.00 93.69 376 GLN A O 1
ATOM 3043 N N . GLU A 1 377 ? -9.245 -0.042 -5.890 1.00 93.44 377 GLU A N 1
ATOM 3044 C CA . GLU A 1 377 ? -9.941 0.406 -4.678 1.00 93.44 377 GLU A CA 1
ATOM 3045 C C . GLU A 1 377 ? -11.044 1.420 -5.028 1.00 93.44 377 GLU A C 1
ATOM 3047 O O . GLU A 1 377 ? -12.189 1.247 -4.617 1.00 93.44 377 GLU A O 1
ATOM 3052 N N . GLU A 1 378 ? -10.752 2.396 -5.891 1.00 95.00 378 GLU A N 1
ATOM 3053 C CA . GLU A 1 378 ? -11.731 3.387 -6.353 1.00 95.00 378 GLU A CA 1
ATOM 3054 C C . GLU A 1 378 ? -12.918 2.756 -7.090 1.00 95.00 378 GLU A C 1
ATOM 3056 O O . GLU A 1 378 ? -14.066 3.128 -6.851 1.00 95.00 378 GLU A O 1
ATOM 3061 N N . VAL A 1 379 ? -12.676 1.772 -7.964 1.00 95.56 379 VAL A N 1
ATOM 3062 C CA . VAL A 1 379 ? -13.763 1.055 -8.650 1.00 95.56 379 VAL A CA 1
ATOM 3063 C C . VAL A 1 379 ? -14.637 0.307 -7.643 1.00 95.56 379 VAL A C 1
ATOM 3065 O O . VAL A 1 379 ? -15.860 0.290 -7.791 1.00 95.56 379 VAL A O 1
ATOM 3068 N N . CYS A 1 380 ? -14.050 -0.286 -6.600 1.00 94.62 380 CYS A N 1
ATOM 3069 C CA . CYS A 1 380 ? -14.831 -0.910 -5.534 1.00 94.62 380 CYS A CA 1
ATOM 3070 C C . CYS A 1 380 ? -15.689 0.124 -4.795 1.00 94.62 380 CYS A C 1
ATOM 3072 O O . CYS A 1 380 ? -16.865 -0.145 -4.545 1.00 94.62 380 CYS A O 1
ATOM 3074 N N . ASP A 1 381 ? -15.151 1.304 -4.493 1.00 94.31 381 ASP A N 1
ATOM 3075 C CA . ASP A 1 381 ? -15.906 2.391 -3.861 1.00 94.31 381 ASP A CA 1
ATOM 3076 C C . ASP A 1 381 ? -17.074 2.856 -4.740 1.00 94.31 381 ASP A C 1
ATOM 3078 O O . ASP A 1 381 ? -18.205 2.968 -4.260 1.00 94.31 381 ASP A O 1
ATOM 3082 N N . LEU A 1 382 ? -16.841 3.044 -6.043 1.00 95.69 382 LEU A N 1
ATOM 3083 C CA . LEU A 1 382 ? -17.875 3.432 -7.008 1.00 95.69 382 LEU A CA 1
ATOM 3084 C C . LEU A 1 382 ? -18.981 2.378 -7.128 1.00 95.69 382 LEU A C 1
ATOM 3086 O O . LEU A 1 382 ? -20.160 2.723 -7.208 1.00 95.69 382 LEU A O 1
ATOM 3090 N N . LEU A 1 383 ? -18.634 1.088 -7.091 1.00 95.94 383 LEU A N 1
ATOM 3091 C CA . LEU A 1 383 ? -19.620 0.004 -7.111 1.00 95.94 383 LEU A CA 1
ATOM 3092 C C . LEU A 1 383 ? -20.501 -0.003 -5.855 1.00 95.94 383 LEU A C 1
ATOM 3094 O O . LEU A 1 383 ? -21.703 -0.256 -5.958 1.00 95.94 383 LEU A O 1
ATOM 3098 N N . HIS A 1 384 ? -19.937 0.299 -4.682 1.00 95.44 384 HIS A N 1
ATOM 3099 C CA . HIS A 1 384 ? -20.718 0.440 -3.449 1.00 95.44 384 HIS A CA 1
ATOM 3100 C C . HIS A 1 384 ? -21.556 1.726 -3.434 1.00 95.44 384 HIS A C 1
ATOM 3102 O O . HIS A 1 384 ? -22.649 1.730 -2.864 1.00 95.44 384 HIS A O 1
ATOM 3108 N N . ALA A 1 385 ? -21.080 2.798 -4.071 1.00 95.50 385 ALA A N 1
ATOM 3109 C CA . ALA A 1 385 ? -21.789 4.070 -4.181 1.00 95.50 385 ALA A CA 1
ATOM 3110 C C . ALA A 1 385 ? -22.935 4.042 -5.209 1.00 95.50 385 ALA A C 1
ATOM 3112 O O . ALA A 1 385 ? -23.945 4.723 -5.022 1.00 95.50 385 ALA A O 1
ATOM 3113 N N . ALA A 1 386 ? -22.820 3.225 -6.260 1.00 95.50 386 ALA A N 1
ATOM 3114 C CA . ALA A 1 386 ? -23.734 3.196 -7.403 1.00 95.50 386 ALA A CA 1
ATOM 3115 C C . ALA A 1 386 ? -25.242 3.181 -7.048 1.00 95.50 386 ALA A C 1
ATOM 3117 O O . ALA A 1 386 ? -25.982 4.000 -7.607 1.00 95.50 386 ALA A O 1
ATOM 3118 N N . PRO A 1 387 ? -25.735 2.355 -6.095 1.00 94.19 387 PRO A N 1
ATOM 3119 C CA . PRO A 1 387 ? -27.155 2.345 -5.724 1.00 94.19 387 PRO A CA 1
ATOM 3120 C C . PRO A 1 387 ? -27.658 3.674 -5.143 1.00 94.19 387 PRO A C 1
ATOM 3122 O O . PRO A 1 387 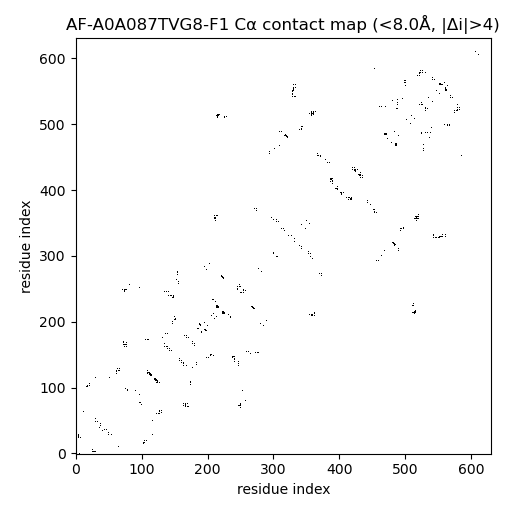? -28.833 4.006 -5.290 1.00 94.19 387 PRO A O 1
ATOM 3125 N N . PHE A 1 388 ? -26.777 4.432 -4.489 1.00 95.88 388 PHE A N 1
ATOM 3126 C CA . PHE A 1 388 ? -27.090 5.702 -3.834 1.00 95.88 388 PHE A CA 1
ATOM 3127 C C . PHE A 1 388 ? -26.997 6.902 -4.787 1.00 95.88 388 PHE A C 1
ATOM 3129 O O . PHE A 1 388 ? -27.568 7.955 -4.499 1.00 95.88 388 PHE A O 1
ATOM 3136 N N . GLN A 1 389 ? -26.327 6.719 -5.931 1.00 94.19 389 GLN A N 1
ATOM 3137 C CA . GLN A 1 389 ? -26.081 7.729 -6.969 1.00 94.19 389 GLN A CA 1
ATOM 3138 C C . GLN A 1 389 ? -26.923 7.515 -8.237 1.00 94.19 389 GLN A C 1
ATOM 3140 O O . GLN A 1 389 ? -26.669 8.129 -9.270 1.00 94.19 389 GLN A O 1
ATOM 3145 N N . ASN A 1 390 ? -27.935 6.642 -8.174 1.00 93.88 390 ASN A N 1
ATOM 3146 C CA . ASN A 1 390 ? -28.791 6.286 -9.311 1.00 93.88 390 ASN A CA 1
ATOM 3147 C C . ASN A 1 390 ? -28.035 5.656 -10.502 1.00 93.88 390 ASN A C 1
ATOM 3149 O O . ASN A 1 390 ? -28.439 5.798 -11.655 1.00 93.88 390 ASN A O 1
ATOM 3153 N N . ILE A 1 391 ? -26.946 4.934 -10.238 1.00 93.81 391 ILE A N 1
ATOM 3154 C CA . ILE A 1 391 ? -26.214 4.194 -11.267 1.00 93.81 391 ILE A CA 1
ATOM 3155 C C . ILE A 1 391 ? -26.734 2.759 -11.267 1.00 93.81 391 ILE A C 1
ATOM 3157 O O . ILE A 1 391 ? -26.519 1.994 -10.325 1.00 93.81 391 ILE A O 1
ATOM 3161 N N . LEU A 1 392 ? -27.444 2.391 -12.332 1.00 92.50 392 LEU A N 1
ATOM 3162 C CA . LEU A 1 392 ? -28.052 1.073 -12.478 1.00 92.50 392 LEU A CA 1
ATOM 3163 C C . LEU A 1 392 ? -27.381 0.286 -13.610 1.00 92.50 392 LEU A C 1
ATOM 3165 O O . LEU A 1 392 ? -27.136 0.839 -14.684 1.00 92.50 392 LEU A O 1
ATOM 3169 N N . PRO A 1 393 ? -27.117 -1.018 -13.415 1.00 93.19 393 PRO A N 1
ATOM 3170 C CA . PRO A 1 393 ? -26.609 -1.859 -14.485 1.00 93.19 393 PRO A CA 1
ATOM 3171 C C . PRO A 1 393 ? -27.670 -2.043 -15.573 1.00 93.19 393 PRO A C 1
ATOM 3173 O O . PRO A 1 393 ? -28.878 -1.968 -15.327 1.00 93.19 393 PRO A O 1
ATOM 3176 N N . ARG A 1 394 ? -27.216 -2.357 -16.789 1.00 90.06 394 ARG A N 1
ATOM 3177 C CA . ARG A 1 394 ? -28.109 -2.621 -17.919 1.00 90.06 394 ARG A CA 1
ATOM 3178 C C . ARG A 1 394 ? -29.035 -3.808 -17.599 1.00 90.06 394 ARG A C 1
ATOM 3180 O O . ARG A 1 394 ? -28.537 -4.911 -17.366 1.00 90.06 394 ARG A O 1
ATOM 3187 N N . PRO A 1 395 ? -30.369 -3.630 -17.615 1.00 89.25 395 PRO A N 1
ATOM 3188 C CA . PRO A 1 395 ? -31.284 -4.709 -17.280 1.00 89.25 395 PRO A CA 1
ATOM 3189 C C . PRO A 1 395 ? -31.397 -5.719 -18.425 1.00 89.25 395 PRO A C 1
ATOM 3191 O O . PRO A 1 395 ? -31.479 -5.350 -19.598 1.00 89.25 395 PRO A O 1
ATOM 3194 N N . TYR A 1 396 ? -31.483 -7.004 -18.082 1.00 91.50 396 TYR A N 1
ATOM 3195 C CA . TYR A 1 396 ? -31.868 -8.046 -19.036 1.00 91.50 396 TYR A CA 1
ATOM 3196 C C . TYR A 1 396 ? -33.282 -7.775 -19.570 1.00 91.50 396 TYR A C 1
ATOM 3198 O O . TYR A 1 396 ? -34.186 -7.514 -18.775 1.00 91.50 396 TYR A O 1
ATOM 3206 N N . CYS A 1 397 ? -33.493 -7.861 -20.883 1.00 87.81 397 CYS A N 1
ATOM 3207 C CA . CYS A 1 397 ? -34.787 -7.633 -21.537 1.00 87.81 397 CYS A CA 1
ATOM 3208 C C . CYS A 1 397 ? -35.217 -8.899 -22.280 1.00 87.81 397 CYS A C 1
ATOM 3210 O O . CYS A 1 397 ? -34.409 -9.473 -23.007 1.00 87.81 397 CYS A O 1
ATOM 3212 N N . LYS A 1 398 ? -36.463 -9.342 -22.074 1.00 88.69 398 LYS A N 1
ATOM 3213 C CA . LYS A 1 398 ? -37.055 -10.449 -22.846 1.00 88.69 398 LYS A CA 1
ATOM 3214 C C . LYS A 1 398 ? -37.483 -9.968 -24.238 1.00 88.69 398 LYS A C 1
ATOM 3216 O O . LYS A 1 398 ? -37.610 -8.762 -24.452 1.00 88.69 398 LYS A O 1
ATOM 3221 N N . ASP A 1 399 ? -37.752 -10.896 -25.155 1.00 80.12 399 ASP A N 1
ATOM 3222 C CA . ASP A 1 399 ? -38.238 -10.566 -26.501 1.00 80.12 399 ASP A CA 1
ATOM 3223 C C . ASP A 1 399 ? -39.506 -9.699 -26.438 1.00 80.12 399 ASP A C 1
ATOM 3225 O O . ASP A 1 399 ? -40.480 -10.030 -25.761 1.00 80.12 399 ASP A O 1
ATOM 3229 N N . GLY A 1 400 ? -39.465 -8.550 -27.118 1.00 84.38 400 GLY A N 1
ATOM 3230 C CA . GLY A 1 400 ? -40.530 -7.540 -27.104 1.00 84.38 400 GLY A CA 1
ATOM 3231 C C . GLY A 1 400 ? -40.450 -6.504 -25.971 1.00 84.38 400 GLY A C 1
ATOM 3232 O O . GLY A 1 400 ? -41.205 -5.531 -25.996 1.00 84.38 400 GLY A O 1
ATOM 3233 N N . GLU A 1 401 ? -39.535 -6.637 -25.002 1.00 87.81 401 GLU A N 1
ATOM 3234 C CA . GLU A 1 401 ? -39.324 -5.628 -23.955 1.00 87.81 401 GLU A CA 1
ATOM 3235 C C . GLU A 1 401 ? -38.338 -4.537 -24.400 1.00 87.81 401 GLU A C 1
ATOM 3237 O O . GLU A 1 401 ? -37.228 -4.817 -24.853 1.00 87.81 401 GLU A O 1
ATOM 3242 N N . LYS A 1 402 ? -38.706 -3.265 -24.191 1.00 88.25 402 LYS A N 1
ATOM 3243 C CA . LYS A 1 402 ? -37.791 -2.135 -24.402 1.00 88.25 402 LYS A CA 1
ATOM 3244 C C . LYS A 1 402 ? -36.913 -1.900 -23.160 1.00 88.25 402 LYS A C 1
ATOM 3246 O O . LYS A 1 402 ? -37.463 -1.725 -22.065 1.00 88.25 402 LYS A O 1
ATOM 3251 N N . PRO A 1 403 ? -35.576 -1.808 -23.304 1.00 86.69 403 PRO A N 1
ATOM 3252 C CA . PRO A 1 403 ? -34.658 -1.612 -22.177 1.00 86.69 403 PRO A CA 1
ATOM 3253 C C . PRO A 1 403 ? -34.909 -0.312 -21.413 1.00 86.69 403 PRO A C 1
ATOM 3255 O O . PRO A 1 403 ? -34.864 -0.306 -20.187 1.00 86.69 403 PRO A O 1
ATOM 3258 N N . GLU A 1 404 ? -35.264 0.761 -22.114 1.00 88.88 404 GLU A N 1
ATOM 3259 C CA . GLU A 1 404 ? -35.567 2.072 -21.530 1.00 88.88 404 GLU A CA 1
ATOM 3260 C C . GLU A 1 404 ? -36.742 2.018 -20.546 1.00 88.88 404 GLU A C 1
ATOM 3262 O O . GLU A 1 404 ? -36.686 2.580 -19.454 1.00 88.88 404 GLU A O 1
ATOM 3267 N N . THR A 1 405 ? -37.815 1.306 -20.904 1.00 89.88 405 THR A N 1
ATOM 3268 C CA . THR A 1 405 ? -38.994 1.165 -20.040 1.00 89.88 405 THR A CA 1
ATOM 3269 C C . THR A 1 405 ? -38.647 0.397 -18.770 1.00 89.88 405 THR A C 1
ATOM 3271 O O . THR A 1 405 ? -39.138 0.718 -17.687 1.00 89.88 405 THR A O 1
ATOM 3274 N N . LYS A 1 406 ? -37.783 -0.613 -18.890 1.00 90.06 406 LYS A N 1
ATOM 3275 C CA . LYS A 1 406 ? -37.336 -1.422 -17.758 1.00 90.06 406 LYS A CA 1
ATOM 3276 C C . LYS A 1 406 ? -36.387 -0.648 -16.848 1.00 90.06 406 LYS A C 1
ATOM 3278 O O . LYS A 1 406 ? -36.530 -0.740 -15.632 1.00 90.06 406 LYS A O 1
ATOM 3283 N N . LEU A 1 407 ? -35.494 0.153 -17.426 1.00 91.19 407 LEU A N 1
ATOM 3284 C CA . LEU A 1 407 ? -34.600 1.035 -16.682 1.00 91.19 407 LEU A CA 1
ATOM 3285 C C . LEU A 1 407 ? -35.399 2.056 -15.862 1.00 91.19 407 LEU A C 1
ATOM 3287 O O . LEU A 1 407 ? -35.230 2.097 -14.651 1.00 91.19 407 LEU A O 1
ATOM 3291 N N . LYS A 1 408 ? -36.377 2.747 -16.466 1.00 91.69 408 LYS A N 1
ATOM 3292 C CA . LYS A 1 408 ? -37.262 3.685 -15.743 1.00 91.69 408 LYS A CA 1
ATOM 3293 C C . LYS A 1 408 ? -38.022 3.031 -14.585 1.00 91.69 408 LYS A C 1
ATOM 3295 O O . LYS A 1 408 ? -38.203 3.631 -13.530 1.00 91.69 408 LYS A O 1
ATOM 3300 N N . ARG A 1 409 ? -38.474 1.781 -14.754 1.00 91.81 409 ARG A N 1
ATOM 3301 C CA . ARG A 1 409 ? -39.109 1.019 -13.662 1.00 91.81 409 ARG A CA 1
ATOM 3302 C C . ARG A 1 409 ? -38.130 0.718 -12.525 1.00 91.81 409 ARG A C 1
ATOM 3304 O O . ARG A 1 409 ? -38.533 0.748 -11.366 1.00 91.81 409 ARG A O 1
ATOM 3311 N N . LEU A 1 410 ? -36.870 0.413 -12.840 1.00 92.31 410 LEU A N 1
ATOM 3312 C CA . LEU A 1 410 ? -35.830 0.189 -11.834 1.00 92.31 410 LEU A CA 1
ATOM 3313 C C . LEU A 1 410 ? -35.428 1.490 -11.132 1.00 92.31 410 LEU A C 1
ATOM 3315 O O . LEU A 1 410 ? -35.309 1.480 -9.912 1.00 92.31 410 LEU A O 1
ATOM 3319 N N . GLU A 1 411 ? -35.307 2.601 -11.858 1.00 92.81 411 GLU A N 1
ATOM 3320 C CA . GLU A 1 411 ? -35.093 3.932 -11.273 1.00 92.81 411 GLU A CA 1
ATOM 3321 C C . GLU A 1 411 ? -36.199 4.263 -10.267 1.00 92.81 411 GLU A C 1
ATOM 3323 O O . GLU A 1 411 ? -35.910 4.599 -9.123 1.00 92.81 411 GLU A O 1
ATOM 3328 N N . ALA A 1 412 ? -37.470 4.056 -10.633 1.00 93.50 412 ALA A N 1
ATOM 3329 C CA . ALA A 1 412 ? -38.594 4.260 -9.718 1.00 93.50 412 ALA A CA 1
ATOM 3330 C C . ALA A 1 412 ? -38.540 3.330 -8.491 1.00 93.50 412 ALA A C 1
ATOM 3332 O O . ALA A 1 412 ? -38.845 3.755 -7.377 1.00 93.50 412 ALA A O 1
ATOM 3333 N N . LYS A 1 413 ? -38.126 2.068 -8.672 1.00 94.88 413 LYS A N 1
ATOM 3334 C CA . LYS A 1 413 ? -37.964 1.097 -7.577 1.00 94.88 413 LYS A CA 1
ATOM 3335 C C . LYS A 1 413 ? -36.870 1.519 -6.588 1.00 94.88 413 LYS A C 1
ATOM 3337 O O . LYS A 1 413 ? -37.039 1.311 -5.388 1.00 94.88 413 LYS A O 1
ATOM 3342 N N . TYR A 1 414 ? -35.760 2.067 -7.081 1.00 95.44 414 TYR A N 1
ATOM 3343 C CA . TYR A 1 414 ? -34.587 2.426 -6.276 1.00 95.44 414 TYR A CA 1
ATOM 3344 C C . TYR A 1 414 ? -34.507 3.912 -5.902 1.00 95.44 414 TYR A C 1
ATOM 3346 O O . TYR A 1 414 ? -33.622 4.288 -5.139 1.00 95.44 414 TYR A O 1
ATOM 3354 N N . ALA A 1 415 ? -35.460 4.743 -6.330 1.00 94.12 415 ALA A N 1
ATOM 3355 C CA . ALA A 1 415 ? -35.569 6.148 -5.933 1.00 94.12 415 ALA A CA 1
ATOM 3356 C C . ALA A 1 415 ? -35.453 6.395 -4.407 1.00 94.12 415 ALA A C 1
ATOM 3358 O O . ALA A 1 415 ? -34.789 7.356 -4.013 1.00 94.12 415 ALA A O 1
ATOM 3359 N N . PRO A 1 416 ? -35.991 5.536 -3.508 1.00 95.12 416 PRO A N 1
ATOM 3360 C CA . PRO A 1 416 ? -35.809 5.712 -2.063 1.00 95.12 416 PRO A CA 1
ATOM 3361 C C . PRO A 1 416 ? -34.356 5.612 -1.570 1.00 95.12 416 PRO A C 1
ATOM 3363 O O . PRO A 1 416 ? -34.078 6.044 -0.457 1.00 95.12 416 PRO A O 1
ATOM 3366 N N . LEU A 1 417 ? -33.437 5.043 -2.358 1.00 95.06 417 LEU A N 1
ATOM 3367 C CA . LEU A 1 417 ? -32.019 4.921 -2.000 1.00 95.06 417 LEU A CA 1
ATOM 3368 C C . LEU A 1 417 ? -31.188 6.142 -2.408 1.00 95.06 417 LEU A C 1
ATOM 3370 O O . LEU A 1 417 ? -30.063 6.289 -1.945 1.00 95.06 417 LEU A O 1
ATOM 3374 N N . GLN A 1 418 ? -31.715 7.016 -3.267 1.00 94.31 418 GLN A N 1
ATOM 3375 C CA . GLN A 1 418 ? -30.953 8.132 -3.821 1.00 94.31 418 GLN A CA 1
ATOM 3376 C C . GLN A 1 418 ? -30.690 9.191 -2.744 1.00 94.31 418 GLN A C 1
ATOM 3378 O O . GLN A 1 418 ? -31.604 9.906 -2.328 1.00 94.31 418 GLN A O 1
ATOM 3383 N N . VAL A 1 419 ? -29.448 9.284 -2.262 1.00 93.94 419 VAL A N 1
ATOM 3384 C CA . VAL A 1 419 ? -29.126 10.050 -1.045 1.00 93.94 419 VAL A CA 1
ATOM 3385 C C . VAL A 1 419 ? -29.367 11.542 -1.249 1.00 93.94 419 VAL A C 1
ATOM 3387 O O . VAL A 1 419 ? -30.119 12.140 -0.481 1.00 93.94 419 VAL A O 1
ATOM 3390 N N . VAL A 1 420 ? -28.796 12.134 -2.303 1.00 94.69 420 VAL A N 1
ATOM 3391 C CA . VAL A 1 420 ? -28.883 13.584 -2.553 1.00 94.69 420 VAL A CA 1
ATOM 3392 C C . VAL A 1 420 ? -30.337 14.037 -2.685 1.00 94.69 420 VAL A C 1
ATOM 3394 O O . VAL A 1 420 ? -30.764 14.921 -1.949 1.00 94.69 420 VAL A O 1
ATOM 3397 N N . GLN A 1 421 ? -31.131 13.375 -3.533 1.00 93.69 421 GLN A N 1
ATOM 3398 C CA . GLN A 1 421 ? -32.536 13.743 -3.747 1.00 93.69 421 GLN A CA 1
ATOM 3399 C C . GLN A 1 421 ? -33.378 13.624 -2.468 1.00 93.69 421 GLN A C 1
ATOM 3401 O O . GLN A 1 421 ? -34.230 14.470 -2.189 1.00 93.69 421 GLN A O 1
ATOM 3406 N N . ASN A 1 422 ? -33.145 12.585 -1.659 1.00 93.94 422 ASN A N 1
ATOM 3407 C CA . ASN A 1 422 ? -33.883 12.405 -0.411 1.00 93.94 422 ASN A CA 1
ATOM 3408 C C . ASN A 1 422 ? -33.486 13.433 0.655 1.00 93.94 422 ASN A C 1
ATOM 3410 O O . ASN A 1 422 ? -34.365 13.942 1.353 1.00 93.94 422 ASN A O 1
ATOM 3414 N N . VAL A 1 423 ? -32.198 13.775 0.760 1.00 95.44 423 VAL A N 1
ATOM 3415 C CA . VAL A 1 423 ? -31.708 14.805 1.689 1.00 95.44 423 VAL A CA 1
ATOM 3416 C C . VAL A 1 423 ? -32.156 16.200 1.256 1.00 95.44 423 VAL A C 1
ATOM 3418 O O . VAL A 1 423 ? -32.516 16.999 2.109 1.00 95.44 423 VAL A O 1
ATOM 3421 N N . GLU A 1 424 ? -32.212 16.500 -0.041 1.00 94.44 424 GLU A N 1
ATOM 3422 C CA . GLU A 1 424 ? -32.751 17.775 -0.533 1.00 94.44 424 GLU A CA 1
ATOM 3423 C C . GLU A 1 424 ? -34.242 17.939 -0.223 1.00 94.44 424 GLU A C 1
ATOM 3425 O O . GLU A 1 424 ? -34.694 19.041 0.078 1.00 94.44 424 GLU A O 1
ATOM 3430 N N . ARG A 1 425 ? -35.009 16.844 -0.257 1.00 94.69 425 ARG A N 1
ATOM 3431 C CA . ARG A 1 425 ? -36.448 16.867 0.027 1.00 94.69 425 ARG A CA 1
ATOM 3432 C C . ARG A 1 425 ? -36.778 16.943 1.519 1.00 94.69 425 ARG A C 1
ATOM 3434 O O . ARG A 1 425 ? -37.779 17.555 1.880 1.00 94.69 425 ARG A O 1
ATOM 3441 N N . LEU A 1 426 ? -36.012 16.252 2.365 1.00 95.19 426 LEU A N 1
ATOM 3442 C CA . LEU A 1 426 ? -36.355 16.028 3.781 1.00 95.19 426 LEU A CA 1
ATOM 3443 C C . LEU A 1 426 ? -35.384 16.690 4.767 1.00 95.19 426 LEU A C 1
ATOM 3445 O O . LEU A 1 426 ? -35.693 16.803 5.951 1.00 95.19 426 LEU A O 1
ATOM 3449 N N . GLY A 1 427 ? -34.196 17.069 4.305 1.00 94.69 427 GLY A N 1
ATOM 3450 C CA . GLY A 1 427 ? -33.128 17.621 5.124 1.00 94.69 427 GLY A CA 1
ATOM 3451 C C . GLY A 1 427 ? -33.128 19.145 5.175 1.00 94.69 427 GLY A C 1
ATOM 3452 O O . GLY A 1 427 ? -33.865 19.848 4.490 1.00 94.69 427 GLY A O 1
ATOM 3453 N N . THR A 1 428 ? -32.244 19.668 6.015 1.00 96.56 428 THR A N 1
ATOM 3454 C CA . THR A 1 428 ? -31.960 21.104 6.099 1.00 96.56 428 THR A CA 1
ATOM 3455 C C . THR A 1 428 ? -31.106 21.574 4.911 1.00 96.56 428 THR A C 1
ATOM 3457 O O . THR A 1 428 ? -30.358 20.775 4.340 1.00 96.56 428 THR A O 1
ATOM 3460 N N . PRO A 1 429 ? -31.093 22.884 4.588 1.00 96.19 429 PRO A N 1
ATOM 3461 C CA . PRO A 1 429 ? -30.224 23.425 3.536 1.00 96.19 429 PRO A CA 1
ATOM 3462 C C . PRO A 1 429 ? -28.737 23.094 3.737 1.00 96.19 429 PRO A C 1
ATOM 3464 O O . PRO A 1 429 ? -28.021 22.824 2.775 1.00 96.19 429 PRO A O 1
ATOM 3467 N N . LYS A 1 430 ? -28.279 23.052 4.997 1.00 96.56 430 LYS A N 1
ATOM 3468 C CA . LYS A 1 430 ? -26.907 22.663 5.350 1.00 96.56 430 LYS A CA 1
ATOM 3469 C C . LYS A 1 430 ? -26.634 21.190 5.033 1.00 96.56 430 LYS A C 1
ATOM 3471 O O . LYS A 1 430 ? -25.596 20.879 4.462 1.00 96.56 430 LYS A O 1
ATOM 3476 N N . GLN A 1 431 ? -27.557 20.290 5.374 1.00 95.94 431 GLN A N 1
ATOM 3477 C CA . GLN A 1 431 ? -27.421 18.864 5.056 1.00 95.94 431 GLN A CA 1
ATOM 3478 C C . GLN A 1 431 ? -27.443 18.618 3.546 1.00 95.94 431 GLN A C 1
ATOM 3480 O O . GLN A 1 431 ? -26.646 17.825 3.060 1.00 95.94 431 GLN A O 1
ATOM 3485 N N . ALA A 1 432 ? -28.294 19.330 2.802 1.00 95.31 432 ALA A N 1
ATOM 3486 C CA . ALA A 1 432 ? -28.333 19.252 1.344 1.00 95.31 432 ALA A CA 1
ATOM 3487 C C . ALA A 1 432 ? -27.010 19.702 0.702 1.00 95.31 432 ALA A C 1
ATOM 3489 O O . ALA A 1 432 ? -26.505 19.035 -0.198 1.00 95.31 432 ALA A O 1
ATOM 3490 N N . ALA A 1 433 ? -26.413 20.797 1.187 1.00 95.88 433 ALA A N 1
ATOM 3491 C CA . ALA A 1 433 ? -25.105 21.250 0.717 1.00 95.88 433 ALA A CA 1
ATOM 3492 C C . ALA A 1 433 ? -24.006 20.201 0.968 1.00 95.88 433 ALA A C 1
ATOM 3494 O O . ALA A 1 433 ? -23.296 19.839 0.033 1.00 95.88 433 ALA A O 1
ATOM 3495 N N . ILE A 1 434 ? -23.936 19.654 2.188 1.00 96.12 434 ILE A N 1
ATOM 3496 C CA . ILE A 1 434 ? -22.969 18.605 2.555 1.00 96.12 434 ILE A CA 1
ATOM 3497 C C . ILE A 1 434 ? -23.183 17.336 1.718 1.00 96.12 434 ILE A C 1
ATOM 3499 O O . ILE A 1 434 ? -22.218 16.725 1.269 1.00 96.12 434 ILE A O 1
ATOM 3503 N N . ALA A 1 435 ? -24.435 16.938 1.476 1.00 95.50 435 ALA A N 1
ATOM 3504 C CA . ALA A 1 435 ? -24.745 15.763 0.665 1.00 95.50 435 ALA A CA 1
ATOM 3505 C C . ALA A 1 435 ? -24.289 15.929 -0.792 1.00 95.50 435 ALA A C 1
ATOM 3507 O O . ALA A 1 435 ? -23.744 14.986 -1.359 1.00 95.50 435 ALA A O 1
ATOM 3508 N N . ARG A 1 436 ? -24.463 17.119 -1.386 1.00 95.00 436 ARG A N 1
ATOM 3509 C CA . ARG A 1 436 ? -23.973 17.412 -2.745 1.00 95.00 436 ARG A CA 1
ATOM 3510 C C . ARG A 1 436 ? -22.449 17.375 -2.836 1.00 95.00 436 ARG A C 1
ATOM 3512 O O . ARG A 1 436 ? -21.916 16.838 -3.801 1.00 95.00 436 ARG A O 1
ATOM 3519 N N . GLU A 1 437 ? -21.757 17.917 -1.839 1.00 95.81 437 GLU A N 1
ATOM 3520 C CA . GLU A 1 437 ? -20.292 17.881 -1.776 1.00 95.81 437 GLU A CA 1
ATOM 3521 C C . GLU A 1 437 ? -19.769 16.447 -1.590 1.00 95.81 437 GLU A C 1
ATOM 3523 O O . GLU A 1 437 ? -18.878 16.009 -2.314 1.00 95.81 437 GLU A O 1
ATOM 3528 N N . GLY A 1 438 ? -20.372 15.675 -0.683 1.00 95.06 438 GLY A N 1
ATOM 3529 C CA . GLY A 1 438 ? -20.019 14.269 -0.476 1.00 95.06 438 GLY A CA 1
ATOM 3530 C C . GLY A 1 438 ? -20.274 13.398 -1.710 1.00 95.06 438 GLY A C 1
ATOM 3531 O O . GLY A 1 438 ? -19.457 12.537 -2.034 1.00 95.06 438 GLY A O 1
ATOM 3532 N N . ASP A 1 439 ? -21.370 13.640 -2.432 1.00 94.75 439 ASP A N 1
ATOM 3533 C CA . ASP A 1 439 ? -21.674 12.955 -3.692 1.00 94.75 439 ASP A CA 1
ATOM 3534 C C . ASP A 1 439 ? -20.634 13.261 -4.780 1.00 94.75 439 ASP A C 1
ATOM 3536 O O . ASP A 1 439 ? -20.164 12.346 -5.461 1.00 94.75 439 ASP A O 1
ATOM 3540 N N . LEU A 1 440 ? -20.211 14.528 -4.881 1.00 94.38 440 LEU A N 1
ATOM 3541 C CA . LEU A 1 440 ? -19.148 14.965 -5.787 1.00 94.38 440 LEU A CA 1
ATOM 3542 C C . LEU A 1 440 ? -17.834 14.225 -5.508 1.00 94.38 440 LEU A C 1
ATOM 3544 O O . LEU A 1 440 ? -17.280 13.598 -6.406 1.00 94.38 440 LEU A O 1
ATOM 3548 N N . LEU A 1 441 ? -17.396 14.204 -4.247 1.00 93.56 441 LEU A N 1
ATOM 3549 C CA . LEU A 1 441 ? -16.180 13.497 -3.830 1.00 93.56 441 LEU A CA 1
ATOM 3550 C C . LEU A 1 441 ? -16.266 11.977 -4.016 1.00 93.56 441 LEU A C 1
ATOM 3552 O O . LEU A 1 441 ? -15.240 11.311 -4.137 1.00 93.56 441 LEU A O 1
ATOM 3556 N N . THR A 1 442 ? -17.475 11.413 -4.002 1.00 93.25 442 THR A N 1
ATOM 3557 C CA . THR A 1 442 ? -17.681 9.970 -4.165 1.00 93.25 442 THR A CA 1
ATOM 3558 C C . THR A 1 442 ? -17.637 9.557 -5.635 1.00 93.25 442 THR A C 1
ATOM 3560 O O . THR A 1 442 ? -17.052 8.519 -5.942 1.00 93.25 442 THR A O 1
ATOM 3563 N N . LYS A 1 443 ? -18.223 10.360 -6.537 1.00 91.69 443 LYS A N 1
ATOM 3564 C CA . LYS A 1 443 ? -18.281 10.060 -7.980 1.00 91.69 443 LYS A CA 1
ATOM 3565 C C . LYS A 1 443 ? -16.997 10.431 -8.733 1.00 91.69 443 LYS A C 1
ATOM 3567 O O . LYS A 1 443 ? -16.657 9.779 -9.718 1.00 91.69 443 LYS A O 1
ATOM 3572 N N . GLU A 1 444 ? -16.296 11.482 -8.302 1.00 92.38 444 GLU A N 1
ATOM 3573 C CA . GLU A 1 444 ? -15.080 11.971 -8.960 1.00 92.38 444 GLU A CA 1
ATOM 3574 C C . GLU A 1 444 ? -13.853 11.240 -8.406 1.00 92.38 444 GLU A C 1
ATOM 3576 O O . GLU A 1 444 ? -13.254 11.632 -7.405 1.00 92.38 444 GLU A O 1
ATOM 3581 N N . ARG A 1 445 ? -13.503 10.130 -9.061 1.00 92.12 445 ARG A N 1
ATOM 3582 C CA . ARG A 1 445 ? -12.326 9.298 -8.769 1.00 92.12 445 ARG A CA 1
ATOM 3583 C C . ARG A 1 445 ? -11.336 9.343 -9.931 1.00 92.12 445 ARG A C 1
ATOM 3585 O O . ARG A 1 445 ? -11.741 9.620 -11.061 1.00 92.12 445 ARG A O 1
ATOM 3592 N N . LEU A 1 446 ? -10.055 9.055 -9.687 1.00 89.94 446 LEU A N 1
ATOM 3593 C CA . LEU A 1 446 ? -9.026 9.100 -10.737 1.00 89.94 446 LEU A CA 1
ATOM 3594 C C . LEU A 1 446 ? -9.322 8.093 -11.857 1.00 89.94 446 LEU A C 1
ATOM 3596 O O . LEU A 1 446 ? -9.231 8.440 -13.035 1.00 89.94 446 LEU A O 1
ATOM 3600 N N . CYS A 1 447 ? -9.794 6.894 -11.509 1.00 90.38 447 CYS A N 1
ATOM 3601 C CA . CYS A 1 447 ? -10.174 5.855 -12.469 1.00 90.38 447 CYS A CA 1
ATOM 3602 C C . CYS A 1 447 ? -11.285 6.256 -13.462 1.00 90.38 447 CYS A C 1
ATOM 3604 O O . CYS A 1 447 ? -11.484 5.552 -14.453 1.00 90.38 447 CYS A O 1
ATOM 3606 N N . CYS A 1 448 ? -11.985 7.380 -13.252 1.00 87.44 448 CYS A N 1
ATOM 3607 C CA . CYS A 1 448 ? -13.012 7.888 -14.167 1.00 87.44 448 CYS A CA 1
ATOM 3608 C C . CYS A 1 448 ? -12.447 8.549 -15.441 1.00 87.44 448 CYS A C 1
ATOM 3610 O O . CYS A 1 448 ? -13.228 8.886 -16.330 1.00 87.44 448 CYS A O 1
ATOM 3612 N N . GLY A 1 449 ? -11.126 8.733 -15.556 1.00 83.06 449 GLY A N 1
ATOM 3613 C CA . GLY A 1 449 ? -10.512 9.258 -16.784 1.00 83.06 449 GLY A CA 1
ATOM 3614 C C . GLY A 1 449 ? -9.159 9.952 -16.625 1.00 83.06 449 GLY A C 1
ATOM 3615 O O . GLY A 1 449 ? -8.695 10.574 -17.575 1.00 83.06 449 GLY A O 1
ATOM 3616 N N . LEU A 1 450 ? -8.530 9.878 -15.452 1.00 86.50 450 LEU A N 1
ATOM 3617 C CA . LEU A 1 450 ? -7.218 10.466 -15.187 1.00 86.50 450 LEU A CA 1
ATOM 3618 C C . LEU A 1 450 ? -6.171 9.357 -15.040 1.00 86.50 450 LEU A C 1
ATOM 3620 O O . LEU A 1 450 ? -6.457 8.304 -14.473 1.00 86.50 450 LEU A O 1
ATOM 3624 N N . SER A 1 451 ? -4.946 9.606 -15.511 1.00 87.50 451 SER A N 1
ATOM 3625 C CA . SER A 1 451 ? -3.798 8.727 -15.263 1.00 87.50 451 SER A CA 1
ATOM 3626 C C . SER A 1 451 ? -2.628 9.516 -14.693 1.00 87.50 451 SER A C 1
ATOM 3628 O O . SER A 1 451 ? -2.236 10.554 -15.228 1.00 87.50 451 SER A O 1
ATOM 3630 N N . ILE A 1 452 ? -2.069 9.023 -13.589 1.00 90.75 452 ILE A N 1
ATOM 3631 C CA . ILE A 1 452 ? -0.952 9.675 -12.897 1.00 90.75 452 ILE A CA 1
ATOM 3632 C C . ILE A 1 452 ? 0.372 9.287 -13.563 1.00 90.75 452 ILE A C 1
ATOM 3634 O O . ILE A 1 452 ? 1.260 10.122 -13.729 1.00 90.75 452 ILE A O 1
ATOM 3638 N N . PHE A 1 453 ? 0.501 8.035 -13.991 1.00 93.12 453 PHE A N 1
ATOM 3639 C CA . PHE A 1 453 ? 1.718 7.457 -14.541 1.00 93.12 453 PHE A CA 1
ATOM 3640 C C . PHE A 1 453 ? 2.188 8.188 -15.800 1.00 93.12 453 PHE A C 1
ATOM 3642 O O . PHE A 1 453 ? 3.383 8.420 -15.961 1.00 93.12 453 PHE A O 1
ATOM 3649 N N . GLU A 1 454 ? 1.266 8.641 -16.649 1.00 91.44 454 GLU A N 1
ATOM 3650 C CA . GLU A 1 454 ? 1.591 9.479 -17.809 1.00 91.44 454 GLU A CA 1
ATOM 3651 C C . GLU A 1 454 ? 2.289 10.793 -17.403 1.00 91.44 454 GLU A C 1
ATOM 3653 O O . GLU A 1 454 ? 3.304 11.189 -17.988 1.00 91.44 454 GLU A O 1
ATOM 3658 N N . ILE A 1 455 ? 1.795 11.450 -16.349 1.00 92.19 455 ILE A N 1
ATOM 3659 C CA . ILE A 1 455 ? 2.382 12.685 -15.813 1.00 92.19 455 ILE A CA 1
ATOM 3660 C C . ILE A 1 455 ? 3.773 12.402 -15.229 1.00 92.19 455 ILE A C 1
ATOM 3662 O O . ILE A 1 455 ? 4.701 13.188 -15.439 1.00 92.19 455 ILE A O 1
ATOM 3666 N N . ILE A 1 456 ? 3.941 11.273 -14.532 1.00 94.88 456 ILE A N 1
ATOM 3667 C CA . ILE A 1 456 ? 5.241 10.823 -14.010 1.00 94.88 456 ILE A CA 1
ATOM 3668 C C . ILE A 1 456 ? 6.246 10.648 -15.154 1.00 94.88 456 ILE A C 1
ATOM 3670 O O . ILE A 1 456 ? 7.343 11.201 -15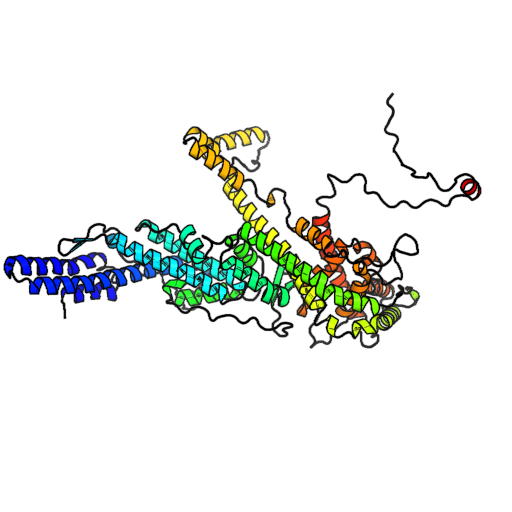.086 1.00 94.88 456 ILE A O 1
ATOM 3674 N N . LEU A 1 457 ? 5.870 9.952 -16.231 1.00 95.38 457 LEU A N 1
ATOM 3675 C CA . LEU A 1 457 ? 6.725 9.750 -17.404 1.00 95.38 457 LEU A CA 1
ATOM 3676 C C . LEU A 1 457 ? 7.109 11.075 -18.081 1.00 95.38 457 LEU A C 1
ATOM 3678 O O . LEU A 1 457 ? 8.279 11.291 -18.401 1.00 95.38 457 LEU A O 1
ATOM 3682 N N . THR A 1 458 ? 6.152 11.993 -18.238 1.00 93.06 458 THR A N 1
ATOM 3683 C CA . THR A 1 458 ? 6.404 13.334 -18.791 1.00 93.06 458 THR A CA 1
ATOM 3684 C C . THR A 1 458 ? 7.372 14.135 -17.918 1.00 93.06 458 THR A C 1
ATOM 3686 O O . THR A 1 458 ? 8.266 14.802 -18.438 1.00 93.06 458 THR A O 1
ATOM 3689 N N . ARG A 1 459 ? 7.267 14.036 -16.586 1.00 95.38 459 ARG A N 1
ATOM 3690 C CA . ARG A 1 459 ? 8.234 14.668 -15.675 1.00 95.38 459 ARG A CA 1
ATOM 3691 C C . ARG A 1 459 ? 9.619 14.040 -15.792 1.00 95.38 459 ARG A C 1
ATOM 3693 O O . ARG A 1 459 ? 10.590 14.781 -15.899 1.00 95.38 459 ARG A O 1
ATOM 3700 N N . ILE A 1 460 ? 9.723 12.711 -15.847 1.00 96.62 460 ILE A N 1
ATOM 3701 C CA . ILE A 1 460 ? 11.013 12.024 -16.033 1.00 96.62 460 ILE A CA 1
ATOM 3702 C C . ILE A 1 460 ? 11.681 12.442 -17.349 1.00 96.62 460 ILE A C 1
ATOM 3704 O O . ILE A 1 460 ? 12.897 12.615 -17.381 1.00 96.62 460 ILE A O 1
ATOM 3708 N N . LYS A 1 461 ? 10.907 12.682 -18.417 1.00 95.62 461 LYS A N 1
ATOM 3709 C CA . LYS A 1 461 ? 11.440 13.180 -19.696 1.00 95.62 461 LYS A CA 1
ATOM 3710 C C . LYS A 1 461 ? 12.216 14.489 -19.522 1.00 95.62 461 LYS A C 1
ATOM 3712 O O . LYS A 1 461 ? 13.291 14.614 -20.093 1.00 95.62 461 LYS A O 1
ATOM 3717 N N . SER A 1 462 ? 11.724 15.406 -18.682 1.00 95.56 462 SER A N 1
ATOM 3718 C CA . SER A 1 462 ? 12.410 16.675 -18.365 1.00 95.56 462 SER A CA 1
ATOM 3719 C C . SER A 1 462 ? 13.713 16.516 -17.571 1.00 95.56 462 SER A C 1
ATOM 3721 O O . SER A 1 462 ? 14.428 17.483 -17.343 1.00 95.56 462 SER A O 1
ATOM 3723 N N . TYR A 1 463 ? 14.045 15.309 -17.103 1.00 96.69 463 TYR A N 1
ATOM 3724 C CA . TYR A 1 463 ? 15.320 15.051 -16.427 1.00 96.69 463 TYR A CA 1
ATOM 3725 C C . TYR A 1 463 ? 16.427 14.638 -17.409 1.00 96.69 463 TYR A C 1
ATOM 3727 O O . TYR A 1 463 ? 17.586 14.551 -17.006 1.00 96.69 463 TYR A O 1
ATOM 3735 N N . LEU A 1 464 ? 16.084 14.418 -18.685 1.00 95.06 464 LEU A N 1
ATOM 3736 C CA . LEU A 1 464 ? 16.949 13.888 -19.744 1.00 95.06 464 LEU A CA 1
ATOM 3737 C C . LEU A 1 464 ? 17.383 14.962 -20.762 1.00 95.06 464 LEU A C 1
ATOM 3739 O O . LEU A 1 464 ? 17.579 14.657 -21.937 1.00 95.06 464 LEU A O 1
ATOM 3743 N N . ASP A 1 465 ? 17.546 16.209 -20.317 1.00 91.00 465 ASP A N 1
ATOM 3744 C CA . ASP A 1 465 ? 17.849 17.352 -21.195 1.00 91.00 465 ASP A CA 1
ATOM 3745 C C . ASP A 1 465 ? 19.323 17.423 -21.636 1.00 91.00 465 ASP A C 1
ATOM 3747 O O . ASP A 1 465 ? 19.654 18.081 -22.623 1.00 91.00 465 ASP A O 1
ATOM 3751 N N . GLU A 1 466 ? 20.224 16.741 -20.923 1.00 93.12 466 GLU A N 1
ATOM 3752 C CA . GLU A 1 466 ? 21.659 16.784 -21.216 1.00 93.12 466 GLU A CA 1
ATOM 3753 C C . GLU A 1 466 ? 21.991 16.204 -22.609 1.00 93.12 466 GLU A C 1
ATOM 3755 O O . GLU A 1 466 ? 21.514 15.116 -22.961 1.00 93.12 466 GLU A O 1
ATOM 3760 N N . PRO A 1 467 ? 22.867 16.856 -23.404 1.00 92.06 467 PRO A N 1
ATOM 3761 C CA . PRO A 1 467 ? 23.159 16.447 -24.782 1.00 92.06 467 PRO A CA 1
ATOM 3762 C C . PRO A 1 467 ? 23.664 15.009 -24.929 1.00 92.06 467 PRO A C 1
ATOM 3764 O O . PRO A 1 467 ? 23.448 14.382 -25.966 1.00 92.06 467 PRO A O 1
ATOM 3767 N N . VAL A 1 468 ? 24.309 14.464 -23.893 1.00 93.00 468 VAL A N 1
ATOM 3768 C CA . VAL A 1 468 ? 24.843 13.093 -23.888 1.00 93.00 468 VAL A CA 1
ATOM 3769 C C . VAL A 1 468 ? 23.762 12.028 -24.117 1.00 93.00 468 VAL A C 1
ATOM 3771 O O . VAL A 1 468 ? 24.055 10.970 -24.668 1.00 93.00 468 VAL A O 1
ATOM 3774 N N . TRP A 1 469 ? 22.502 12.298 -23.756 1.00 93.75 469 TRP A N 1
ATOM 3775 C CA . TRP A 1 469 ? 21.404 11.347 -23.947 1.00 93.75 469 TRP A CA 1
ATOM 3776 C C . TRP A 1 469 ? 20.970 11.237 -25.414 1.00 93.75 469 TRP A C 1
ATOM 3778 O O . TRP A 1 469 ? 20.645 10.144 -25.896 1.00 93.75 469 TRP A O 1
ATOM 3788 N N . SER A 1 470 ? 20.972 12.366 -26.129 1.00 90.56 470 SER A N 1
ATOM 3789 C CA . SER A 1 470 ? 20.500 12.473 -27.518 1.00 90.56 470 SER A CA 1
ATOM 3790 C C . SER A 1 470 ? 21.618 12.389 -28.556 1.00 90.56 470 SER A C 1
ATOM 3792 O O . SER A 1 470 ? 21.338 12.093 -29.715 1.00 90.56 470 SER A O 1
ATOM 3794 N N . GLY A 1 471 ? 22.869 12.603 -28.149 1.00 87.94 471 GLY A N 1
ATOM 3795 C CA . GLY A 1 471 ? 24.026 12.530 -29.028 1.00 87.94 471 GLY A CA 1
ATOM 3796 C C . GLY A 1 471 ? 24.112 13.681 -30.028 1.00 87.94 471 GLY A C 1
ATOM 3797 O O . GLY A 1 471 ? 23.378 14.670 -29.976 1.00 87.94 471 GLY A O 1
ATOM 3798 N N . THR A 1 472 ? 25.055 13.560 -30.959 1.00 87.06 472 THR A N 1
ATOM 3799 C CA . THR A 1 472 ? 25.260 14.553 -32.017 1.00 87.06 472 THR A CA 1
ATOM 3800 C C . THR A 1 472 ? 24.249 14.385 -33.154 1.00 87.06 472 THR A C 1
ATOM 3802 O O . THR A 1 472 ? 23.871 13.252 -33.473 1.00 87.06 472 THR A O 1
ATOM 3805 N N . PRO A 1 473 ? 23.865 15.479 -33.841 1.00 85.69 473 PRO A N 1
ATOM 3806 C CA . PRO A 1 473 ? 23.028 15.399 -35.030 1.00 85.69 473 PRO A CA 1
ATOM 3807 C C . PRO A 1 473 ? 23.643 14.495 -36.111 1.00 85.69 473 PRO A C 1
ATOM 3809 O O . PRO A 1 473 ? 24.862 14.514 -36.303 1.00 85.69 473 PRO A O 1
ATOM 3812 N N . PRO A 1 474 ? 22.817 13.738 -36.849 1.00 88.94 474 PRO A N 1
ATOM 3813 C CA . PRO A 1 474 ? 23.310 12.772 -37.817 1.00 88.94 474 PRO A CA 1
ATOM 3814 C C . PRO A 1 474 ? 23.892 13.436 -39.063 1.00 88.94 474 PRO A C 1
ATOM 3816 O O . PRO A 1 474 ? 23.260 14.305 -39.669 1.00 88.94 474 PRO A O 1
ATOM 3819 N N . MET A 1 475 ? 25.064 12.965 -39.501 1.00 87.12 475 MET A N 1
ATOM 3820 C CA . MET A 1 475 ? 25.756 13.495 -40.687 1.00 87.12 475 MET A CA 1
ATOM 3821 C C . MET A 1 475 ? 24.943 13.324 -41.977 1.00 87.12 475 MET A C 1
ATOM 3823 O O . MET A 1 475 ? 24.984 14.181 -42.855 1.00 87.12 475 MET A O 1
ATOM 3827 N N . ASN A 1 476 ? 24.171 12.238 -42.086 1.00 87.75 476 ASN A N 1
ATOM 3828 C CA . ASN A 1 476 ? 23.299 11.971 -43.235 1.00 87.75 476 ASN A CA 1
ATOM 3829 C C . ASN A 1 476 ? 22.000 12.804 -43.230 1.00 87.75 476 ASN A C 1
ATOM 3831 O O . ASN A 1 476 ? 21.186 12.673 -44.140 1.00 87.75 476 ASN A O 1
ATOM 3835 N N . GLY A 1 477 ? 21.773 13.632 -42.202 1.00 85.88 477 GLY A N 1
ATOM 3836 C CA . GLY A 1 477 ? 20.572 14.451 -42.061 1.00 85.88 477 GLY A CA 1
ATOM 3837 C C . GLY A 1 477 ? 19.292 13.679 -41.712 1.00 85.88 477 GLY A C 1
ATOM 3838 O O . GLY A 1 477 ? 18.235 14.304 -41.654 1.00 85.88 477 GLY A O 1
ATOM 3839 N N . VAL A 1 478 ? 19.367 12.366 -41.457 1.00 88.44 478 VAL A N 1
ATOM 3840 C CA . VAL A 1 478 ? 18.222 11.489 -41.150 1.00 88.44 478 VAL A CA 1
ATOM 3841 C C . VAL A 1 478 ? 18.338 10.895 -39.744 1.00 88.44 478 VAL A C 1
ATOM 3843 O O . VAL A 1 478 ? 17.552 11.247 -38.869 1.00 88.44 478 VAL A O 1
ATOM 3846 N N . MET A 1 479 ? 19.306 10.003 -39.518 1.00 90.38 479 MET A N 1
ATOM 3847 C CA . MET A 1 479 ? 19.536 9.320 -38.239 1.00 90.38 479 MET A CA 1
ATOM 3848 C C . MET A 1 479 ? 20.961 8.771 -38.153 1.00 90.38 479 MET A C 1
ATOM 3850 O O . MET A 1 479 ? 21.545 8.417 -39.177 1.00 90.38 479 MET A O 1
ATOM 3854 N N . ASN A 1 480 ? 21.495 8.670 -36.935 1.00 89.12 480 ASN A N 1
ATOM 3855 C CA . ASN A 1 480 ? 22.782 8.026 -36.686 1.00 89.12 480 ASN A CA 1
ATOM 3856 C C . ASN A 1 480 ? 22.636 6.520 -36.935 1.00 89.12 480 ASN A C 1
ATOM 3858 O O . ASN A 1 480 ? 21.662 5.908 -36.479 1.00 89.12 480 ASN A O 1
ATOM 3862 N N . VAL A 1 481 ? 23.567 5.937 -37.693 1.00 90.31 481 VAL A N 1
ATOM 3863 C CA . VAL A 1 481 ? 23.513 4.519 -38.078 1.00 90.31 481 VAL A CA 1
ATOM 3864 C C . VAL A 1 481 ? 24.703 3.779 -37.516 1.00 90.31 481 VAL A C 1
ATOM 3866 O O . VAL A 1 481 ? 24.479 2.841 -36.774 1.00 90.31 481 VAL A O 1
ATOM 3869 N N . ASP A 1 482 ? 25.935 4.181 -37.807 1.00 90.31 482 ASP A N 1
ATOM 3870 C CA . ASP A 1 482 ? 27.130 3.481 -37.312 1.00 90.31 482 ASP A CA 1
ATOM 3871 C C . ASP A 1 482 ? 27.702 4.150 -36.054 1.00 90.31 482 ASP A C 1
ATOM 3873 O O . ASP A 1 482 ? 28.469 3.541 -35.310 1.00 90.31 482 ASP A O 1
ATOM 3877 N N . GLU A 1 483 ? 27.322 5.402 -35.812 1.00 91.88 483 GLU A N 1
ATOM 3878 C CA . GLU A 1 483 ? 27.787 6.231 -34.713 1.00 91.88 483 GLU A CA 1
ATOM 3879 C C . GLU A 1 483 ? 27.192 5.780 -33.371 1.00 91.88 483 GLU A C 1
ATOM 3881 O O . GLU A 1 483 ? 25.981 5.582 -33.228 1.00 91.88 483 GLU A O 1
ATOM 3886 N N . CYS A 1 484 ? 28.048 5.663 -32.355 1.00 92.19 484 CYS A N 1
ATOM 3887 C CA . CYS A 1 484 ? 27.660 5.284 -30.994 1.00 92.19 484 CYS A CA 1
ATOM 3888 C C . CYS A 1 484 ? 27.470 6.501 -30.078 1.00 92.19 484 CYS A C 1
ATOM 3890 O O . CYS A 1 484 ? 28.041 6.555 -28.995 1.00 92.19 484 CYS A O 1
ATOM 3892 N N . THR A 1 485 ? 26.706 7.498 -30.525 1.00 91.56 485 THR A N 1
ATOM 3893 C CA . THR A 1 485 ? 26.555 8.783 -29.814 1.00 91.56 485 THR A CA 1
ATOM 3894 C C . THR A 1 485 ? 25.255 8.911 -29.017 1.00 91.56 485 THR A C 1
ATOM 3896 O O . THR A 1 485 ? 25.146 9.803 -28.184 1.00 91.56 485 THR A O 1
ATOM 3899 N N . GLU A 1 486 ? 24.267 8.044 -29.256 1.00 94.56 486 GLU A N 1
ATOM 3900 C CA . GLU A 1 486 ? 22.937 8.096 -28.627 1.00 94.56 486 GLU A CA 1
ATOM 3901 C C . GLU A 1 486 ? 22.811 7.089 -27.471 1.00 94.56 486 GLU A C 1
ATOM 3903 O O . GLU A 1 486 ? 23.367 5.991 -27.542 1.00 94.56 486 GLU A O 1
ATOM 3908 N N . PHE A 1 487 ? 22.012 7.396 -26.440 1.00 96.69 487 PHE A N 1
ATOM 3909 C CA . PHE A 1 487 ? 21.838 6.525 -25.265 1.00 96.69 487 PHE A CA 1
ATOM 3910 C C . PHE A 1 487 ? 21.476 5.070 -25.605 1.00 96.69 487 PHE A C 1
ATOM 3912 O O . PHE A 1 487 ? 22.042 4.145 -25.022 1.00 96.69 487 PHE A O 1
ATOM 3919 N N . HIS A 1 488 ? 20.591 4.828 -26.579 1.00 96.50 488 HIS A N 1
ATOM 3920 C CA . HIS A 1 488 ? 20.220 3.458 -26.963 1.00 96.50 488 HIS A CA 1
ATOM 3921 C C . HIS A 1 488 ? 21.397 2.612 -27.470 1.00 96.50 488 HIS A C 1
ATOM 3923 O O . HIS A 1 488 ? 21.364 1.387 -27.331 1.00 96.50 488 HIS A O 1
ATOM 3929 N N . ARG A 1 489 ? 22.459 3.235 -28.004 1.00 96.19 489 ARG A N 1
ATOM 3930 C CA . ARG A 1 489 ? 23.692 2.540 -28.401 1.00 96.19 489 ARG A CA 1
ATOM 3931 C C . ARG A 1 489 ? 24.481 2.067 -27.193 1.00 96.19 489 ARG A C 1
ATOM 3933 O O . ARG A 1 489 ? 24.915 0.916 -27.175 1.00 96.19 489 ARG A O 1
ATOM 3940 N N . LEU A 1 490 ? 24.597 2.910 -26.169 1.00 95.62 490 LEU A N 1
ATOM 3941 C CA . LEU A 1 490 ? 25.171 2.500 -24.891 1.00 95.62 490 LEU A CA 1
ATOM 3942 C C . LEU A 1 490 ? 24.319 1.402 -24.246 1.00 95.62 490 LEU A C 1
ATOM 3944 O O . LEU A 1 490 ? 24.856 0.379 -23.832 1.00 95.62 490 LEU A O 1
ATOM 3948 N N . TRP A 1 491 ? 22.991 1.548 -24.238 1.00 97.12 491 TRP A N 1
ATOM 3949 C CA . TRP A 1 491 ? 22.101 0.504 -23.726 1.00 97.12 491 TRP A CA 1
ATOM 3950 C C . TRP A 1 491 ? 22.239 -0.817 -24.494 1.00 97.12 491 TRP A C 1
ATOM 3952 O O . TRP A 1 491 ? 22.207 -1.876 -23.879 1.00 97.12 491 TRP A O 1
ATOM 3962 N N . SER A 1 492 ? 22.470 -0.776 -25.811 1.00 97.25 492 SER A N 1
ATOM 3963 C CA . SER A 1 492 ? 22.758 -1.973 -26.618 1.00 97.25 492 SER A CA 1
ATOM 3964 C C . SER A 1 492 ? 24.052 -2.670 -26.175 1.00 97.25 492 SER A C 1
ATOM 3966 O O . SER A 1 492 ? 24.126 -3.900 -26.153 1.00 97.25 492 SER A O 1
ATOM 3968 N N . ALA A 1 493 ? 25.077 -1.901 -25.788 1.00 95.88 493 ALA A N 1
ATOM 3969 C CA . ALA A 1 493 ? 26.311 -2.443 -25.221 1.00 95.88 493 ALA A CA 1
ATOM 3970 C C . ALA A 1 493 ? 26.087 -3.031 -23.817 1.00 95.88 493 ALA A C 1
ATOM 3972 O O . ALA A 1 493 ? 26.548 -4.133 -23.533 1.00 95.88 493 ALA A O 1
ATOM 3973 N N . LEU A 1 494 ? 25.312 -2.361 -22.961 1.00 95.75 494 LEU A N 1
ATOM 3974 C CA . LEU A 1 494 ? 24.922 -2.903 -21.654 1.00 95.75 494 LEU A CA 1
ATOM 3975 C C . LEU A 1 494 ? 24.085 -4.183 -21.799 1.00 95.75 494 LEU A C 1
ATOM 3977 O O . LEU A 1 494 ? 24.301 -5.148 -21.066 1.00 95.75 494 LEU A O 1
ATOM 3981 N N . GLN A 1 495 ? 23.192 -4.225 -22.791 1.00 96.62 495 GLN A N 1
ATOM 3982 C CA . GLN A 1 495 ? 22.423 -5.411 -23.157 1.00 96.62 495 GLN A CA 1
ATOM 3983 C C . GLN A 1 495 ? 23.309 -6.560 -23.590 1.00 96.62 495 GLN A C 1
ATOM 3985 O O . GLN A 1 495 ? 23.077 -7.696 -23.174 1.00 96.62 495 GLN A O 1
ATOM 3990 N N . PHE A 1 496 ? 24.357 -6.268 -24.354 1.00 95.94 496 PHE A N 1
ATOM 3991 C CA . PHE A 1 496 ? 25.375 -7.257 -24.658 1.00 95.94 496 PHE A CA 1
ATOM 3992 C C . PHE A 1 496 ? 25.988 -7.827 -23.376 1.00 95.94 496 PHE A C 1
ATOM 3994 O O . PHE A 1 496 ? 25.982 -9.044 -23.222 1.00 95.94 496 PHE A O 1
ATOM 4001 N N . VAL A 1 497 ? 26.391 -6.986 -22.415 1.00 93.81 497 VAL A N 1
ATOM 4002 C CA . VAL A 1 497 ? 26.976 -7.429 -21.134 1.00 93.81 497 VAL A CA 1
ATOM 4003 C C . VAL A 1 497 ? 26.039 -8.351 -20.345 1.00 93.81 497 VAL A C 1
ATOM 4005 O O . VAL A 1 497 ? 26.458 -9.438 -19.952 1.00 93.81 497 VAL A O 1
ATOM 4008 N N . TYR A 1 498 ? 24.778 -7.968 -20.110 1.00 94.06 498 TYR A N 1
ATOM 4009 C CA . TYR A 1 498 ? 23.868 -8.786 -19.290 1.00 94.06 498 TYR A CA 1
ATOM 4010 C C . TYR A 1 498 ? 23.273 -10.004 -20.018 1.00 94.06 498 TYR A C 1
ATOM 4012 O O . TYR A 1 498 ? 22.708 -10.908 -19.384 1.00 94.06 498 TYR A O 1
ATOM 4020 N N . CYS A 1 499 ? 23.407 -10.066 -21.347 1.00 95.56 499 CYS A N 1
ATOM 4021 C CA . CYS A 1 499 ? 23.056 -11.253 -22.118 1.00 95.56 499 CYS A CA 1
ATOM 4022 C C . CYS A 1 499 ? 24.137 -12.340 -22.053 1.00 95.56 499 CYS A C 1
ATOM 4024 O O . CYS A 1 499 ? 23.775 -13.509 -22.211 1.00 95.56 499 CYS A O 1
ATOM 4026 N N . ILE A 1 500 ? 25.409 -11.995 -21.779 1.00 93.62 500 ILE A N 1
ATOM 4027 C CA . ILE A 1 500 ? 26.507 -12.972 -21.668 1.00 93.62 500 ILE A CA 1
ATOM 4028 C C . ILE A 1 500 ? 26.116 -14.057 -20.646 1.00 93.62 500 ILE A C 1
ATOM 4030 O O . ILE A 1 500 ? 25.812 -13.732 -19.495 1.00 93.62 500 ILE A O 1
ATOM 4034 N N . PRO A 1 501 ? 26.080 -15.346 -21.041 1.00 92.38 501 PRO A N 1
ATOM 4035 C CA . PRO A 1 501 ? 25.794 -16.437 -20.121 1.00 92.38 501 PRO A CA 1
ATOM 4036 C C . PRO A 1 501 ? 26.870 -16.533 -19.038 1.00 92.38 501 PRO A C 1
ATOM 4038 O O . PRO A 1 501 ? 28.059 -16.567 -19.346 1.00 92.38 501 PRO A O 1
ATOM 4041 N N . VAL A 1 502 ? 26.433 -16.608 -17.786 1.00 89.81 502 VAL A N 1
ATOM 4042 C CA . VAL A 1 502 ? 27.289 -16.824 -16.611 1.00 89.81 502 VAL A CA 1
ATOM 4043 C C . VAL A 1 502 ? 27.421 -18.319 -16.296 1.00 89.81 502 VAL A C 1
ATOM 4045 O O . VAL A 1 502 ? 26.678 -19.142 -16.847 1.00 89.81 502 VAL A O 1
ATOM 4048 N N . GLY A 1 503 ? 28.381 -18.680 -15.442 1.00 87.00 503 GLY A N 1
ATOM 4049 C CA . GLY A 1 503 ? 28.560 -20.060 -14.980 1.00 87.00 503 GLY A CA 1
ATOM 4050 C C . GLY A 1 503 ? 27.365 -20.577 -14.165 1.00 87.00 503 GLY A C 1
ATOM 4051 O O . GLY A 1 503 ? 26.562 -19.800 -13.660 1.00 87.00 503 GLY A O 1
ATOM 4052 N N . GLU A 1 504 ? 27.245 -21.898 -13.994 1.00 80.56 504 GLU A N 1
ATOM 4053 C CA . GLU A 1 504 ? 26.102 -22.516 -13.286 1.00 80.56 504 GLU A CA 1
ATOM 4054 C C . GLU A 1 504 ? 25.983 -22.101 -11.806 1.00 80.56 504 GLU A C 1
ATOM 4056 O O . GLU A 1 504 ? 24.886 -22.131 -11.255 1.00 80.56 504 GLU A O 1
ATOM 4061 N N . ASN A 1 505 ? 27.084 -21.661 -11.187 1.00 83.31 505 ASN A N 1
ATOM 4062 C CA . ASN A 1 505 ? 27.139 -21.211 -9.789 1.00 83.31 505 ASN A CA 1
ATOM 4063 C C . ASN A 1 505 ? 27.190 -19.679 -9.640 1.00 83.31 505 ASN A C 1
ATOM 4065 O O . ASN A 1 505 ? 27.453 -19.177 -8.549 1.00 83.31 505 ASN A O 1
ATOM 4069 N N . GLU A 1 506 ? 26.992 -18.931 -10.725 1.00 86.94 506 GLU A N 1
ATOM 4070 C CA . GLU A 1 506 ? 27.033 -17.470 -10.721 1.00 86.94 506 GLU A CA 1
ATOM 4071 C C . GLU A 1 506 ? 25.625 -16.885 -10.836 1.00 86.94 506 GLU A C 1
ATOM 4073 O O . GLU A 1 506 ? 24.762 -17.400 -11.548 1.00 86.94 506 GLU A O 1
ATOM 4078 N N . PHE A 1 507 ? 25.395 -15.766 -10.151 1.00 86.75 507 PHE A N 1
ATOM 4079 C CA . PHE A 1 507 ? 24.115 -15.078 -10.226 1.00 86.75 507 PHE A CA 1
ATOM 4080 C C . PHE A 1 507 ? 23.952 -14.359 -11.565 1.00 86.75 507 PHE A C 1
ATOM 4082 O O . PHE A 1 507 ? 24.817 -13.609 -12.024 1.00 86.75 507 PHE A O 1
ATOM 4089 N N . THR A 1 508 ? 22.792 -14.564 -12.174 1.00 91.00 508 THR A N 1
ATOM 4090 C CA . THR A 1 508 ? 22.376 -13.855 -13.386 1.00 91.00 508 THR A CA 1
ATOM 4091 C C . THR A 1 508 ? 21.910 -12.432 -13.068 1.00 91.00 508 THR A C 1
ATOM 4093 O O . THR A 1 508 ? 21.518 -12.118 -11.944 1.00 91.00 508 THR A O 1
ATOM 4096 N N . VAL A 1 509 ? 21.901 -11.554 -14.072 1.00 91.50 509 VAL A N 1
ATOM 4097 C CA . VAL A 1 509 ? 21.463 -10.157 -13.901 1.00 91.50 509 VAL A CA 1
ATOM 4098 C C . VAL A 1 509 ? 19.991 -10.078 -13.495 1.00 91.50 509 VAL A C 1
ATOM 4100 O O . VAL A 1 509 ? 19.642 -9.288 -12.627 1.00 91.50 509 VAL A O 1
ATOM 4103 N N . GLU A 1 510 ? 19.135 -10.943 -14.032 1.00 91.56 510 GLU A N 1
ATOM 4104 C CA . GLU A 1 510 ? 17.726 -11.025 -13.644 1.00 91.56 510 GLU A CA 1
ATOM 4105 C C . GLU A 1 510 ? 17.519 -11.486 -12.187 1.00 91.56 510 GLU A C 1
ATOM 4107 O O . GLU A 1 510 ? 16.555 -11.066 -11.552 1.00 91.56 510 GLU A O 1
ATOM 4112 N N . GLN A 1 511 ? 18.428 -12.289 -11.619 1.00 90.75 511 GLN A N 1
ATOM 4113 C CA . GLN A 1 511 ? 18.396 -12.657 -10.195 1.00 90.75 511 GLN A CA 1
ATOM 4114 C C . GLN A 1 511 ? 18.877 -11.521 -9.285 1.00 90.75 511 GLN A C 1
ATOM 4116 O O . GLN A 1 511 ? 18.409 -11.411 -8.155 1.00 90.75 511 GLN A O 1
ATOM 4121 N N . LEU A 1 512 ? 19.808 -10.693 -9.768 1.00 91.25 512 LEU A N 1
ATOM 4122 C CA . LEU A 1 512 ? 20.405 -9.601 -8.997 1.00 91.25 512 LEU A CA 1
ATOM 4123 C C . LEU A 1 512 ? 19.625 -8.293 -9.100 1.00 91.25 512 LEU A C 1
ATOM 4125 O O . LEU A 1 512 ? 19.636 -7.510 -8.162 1.00 91.25 512 LEU A O 1
ATOM 4129 N N . PHE A 1 513 ? 18.987 -8.001 -10.230 1.00 93.00 513 PHE A N 1
ATOM 4130 C CA . PHE A 1 513 ? 18.336 -6.708 -10.457 1.00 93.00 513 PHE A CA 1
ATOM 4131 C C . PHE A 1 513 ? 16.854 -6.821 -10.818 1.00 93.00 513 PHE A C 1
ATOM 4133 O O . PHE A 1 513 ? 16.146 -5.812 -10.821 1.00 93.00 513 PHE A O 1
ATOM 4140 N N . GLY A 1 514 ? 16.360 -8.037 -11.072 1.00 94.81 514 GLY A N 1
ATOM 4141 C CA . GLY A 1 514 ? 15.012 -8.248 -11.585 1.00 94.81 514 GLY A CA 1
ATOM 4142 C C . GLY A 1 514 ? 14.786 -7.506 -12.897 1.00 94.81 514 GLY A C 1
ATOM 4143 O O . GLY A 1 514 ? 15.715 -7.191 -13.639 1.00 94.81 514 GLY A O 1
ATOM 4144 N N . GLU A 1 515 ? 13.528 -7.184 -13.163 1.00 96.06 515 GLU A N 1
ATOM 4145 C CA . GLU A 1 515 ? 13.140 -6.431 -14.354 1.00 96.06 515 GLU A CA 1
ATOM 4146 C C . GLU A 1 515 ? 13.233 -4.906 -14.162 1.00 96.06 515 GLU A C 1
ATOM 4148 O O . GLU A 1 515 ? 13.085 -4.168 -15.135 1.00 96.06 515 GLU A O 1
ATOM 4153 N N . GLY A 1 516 ? 13.514 -4.417 -12.944 1.00 96.75 516 GLY A N 1
ATOM 4154 C CA . GLY A 1 516 ? 13.675 -2.984 -12.659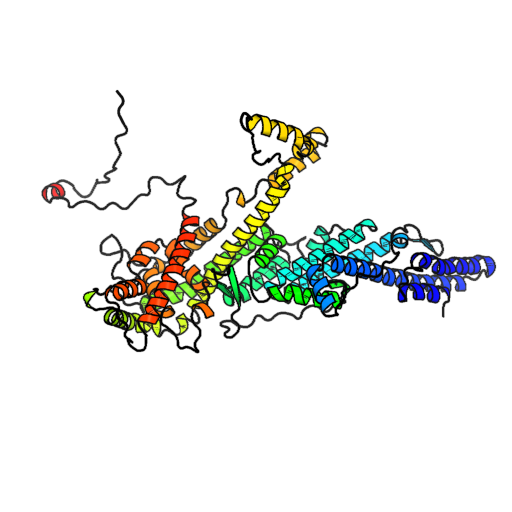 1.00 96.75 516 GLY A CA 1
ATOM 4155 C C . GLY A 1 516 ? 14.753 -2.343 -13.541 1.00 96.75 516 GLY A C 1
ATOM 4156 O O . GLY A 1 516 ? 14.522 -1.303 -14.154 1.00 96.75 516 GLY A O 1
ATOM 4157 N N . LEU A 1 517 ? 15.882 -3.031 -13.729 1.00 96.62 517 LEU A N 1
ATOM 4158 C CA . LEU A 1 517 ? 16.942 -2.618 -14.656 1.00 96.62 517 LEU A CA 1
ATOM 4159 C C . LEU A 1 517 ? 16.401 -2.336 -16.070 1.00 96.62 517 LEU A C 1
ATOM 4161 O O . LEU A 1 517 ? 16.624 -1.261 -16.631 1.00 96.62 517 LEU A O 1
ATOM 4165 N N . ASN A 1 518 ? 15.664 -3.292 -16.643 1.00 97.50 518 ASN A N 1
ATOM 4166 C CA . ASN A 1 518 ? 15.100 -3.171 -17.987 1.00 97.50 518 ASN A CA 1
ATOM 4167 C C . ASN A 1 518 ? 14.024 -2.084 -18.063 1.00 97.50 518 ASN A C 1
ATOM 4169 O O . ASN A 1 518 ? 13.967 -1.368 -19.063 1.00 97.50 518 ASN A O 1
ATOM 4173 N N . TRP A 1 519 ? 13.208 -1.928 -17.017 1.00 98.19 519 TRP A N 1
ATOM 4174 C CA . TRP A 1 519 ? 12.201 -0.871 -16.935 1.00 98.19 519 TRP A CA 1
ATOM 4175 C C . TRP A 1 519 ? 12.822 0.522 -16.993 1.00 98.19 519 TRP A C 1
ATOM 4177 O O . TRP A 1 519 ? 12.320 1.364 -17.737 1.00 98.19 519 TRP A O 1
ATOM 4187 N N . ALA A 1 520 ? 13.934 0.765 -16.298 1.00 98.12 520 ALA A N 1
ATOM 4188 C CA . ALA A 1 520 ? 14.620 2.052 -16.372 1.00 98.12 520 ALA A CA 1
ATOM 4189 C C . ALA A 1 520 ? 15.200 2.324 -17.766 1.00 98.12 520 ALA A C 1
ATOM 4191 O O . ALA A 1 520 ? 14.885 3.350 -18.372 1.00 98.12 520 ALA A O 1
ATOM 4192 N N . GLY A 1 521 ? 15.983 1.384 -18.310 1.00 97.19 521 GLY A N 1
ATOM 4193 C CA . GLY A 1 521 ? 16.609 1.549 -19.624 1.00 97.19 521 GLY A CA 1
ATOM 4194 C C . GLY A 1 521 ? 15.592 1.728 -20.753 1.00 97.19 521 GLY A C 1
ATOM 4195 O O . GLY A 1 521 ? 15.706 2.657 -21.554 1.00 97.19 521 GLY A O 1
ATOM 4196 N N . CYS A 1 522 ? 14.541 0.900 -20.783 1.00 98.19 522 CYS A N 1
ATOM 4197 C CA . CYS A 1 522 ? 13.474 1.021 -21.778 1.00 98.19 522 CYS A CA 1
ATOM 4198 C C . CYS A 1 522 ? 12.679 2.322 -21.611 1.00 98.19 522 CYS A C 1
ATOM 4200 O O . CYS A 1 522 ? 12.338 2.952 -22.612 1.00 98.19 522 CYS A O 1
ATOM 4202 N N . THR A 1 523 ? 12.417 2.767 -20.376 1.00 98.06 523 THR A N 1
ATOM 4203 C CA . THR A 1 523 ? 11.738 4.050 -20.141 1.00 98.06 523 THR A CA 1
ATOM 4204 C C . THR A 1 523 ? 12.555 5.206 -20.703 1.00 98.06 523 THR A C 1
ATOM 4206 O O . THR A 1 523 ? 12.025 6.007 -21.467 1.00 98.06 523 THR A O 1
ATOM 4209 N N . MET A 1 524 ? 13.858 5.258 -20.428 1.00 97.69 524 MET A N 1
ATOM 4210 C CA . MET A 1 524 ? 14.728 6.310 -20.961 1.00 97.69 524 MET A CA 1
ATOM 4211 C C . MET A 1 524 ? 14.797 6.285 -22.496 1.00 97.69 524 MET A C 1
ATOM 4213 O O . MET A 1 524 ? 14.624 7.324 -23.129 1.00 97.69 524 MET A O 1
ATOM 4217 N N . ILE A 1 525 ? 14.950 5.107 -23.115 1.00 97.62 525 ILE A N 1
ATOM 4218 C CA . ILE A 1 525 ? 14.928 4.956 -24.584 1.00 97.62 525 ILE A CA 1
ATOM 4219 C C . ILE A 1 525 ? 13.606 5.457 -25.184 1.00 97.62 525 ILE A C 1
ATOM 4221 O O . ILE A 1 525 ? 13.607 6.111 -26.231 1.00 97.62 525 ILE A O 1
ATOM 4225 N N . MET A 1 526 ? 12.478 5.148 -24.540 1.00 96.00 526 MET A N 1
ATOM 4226 C CA . MET A 1 526 ? 11.156 5.576 -24.993 1.00 96.00 526 MET A CA 1
ATOM 4227 C C . MET A 1 526 ? 10.996 7.097 -24.888 1.00 96.00 526 MET A C 1
ATOM 4229 O O . MET A 1 526 ? 10.606 7.738 -25.863 1.00 96.00 526 MET A O 1
ATOM 4233 N N . LEU A 1 527 ? 11.350 7.691 -23.745 1.00 95.56 527 LEU A N 1
ATOM 4234 C CA . LEU A 1 527 ? 11.208 9.132 -23.503 1.00 95.56 527 LEU A CA 1
ATOM 4235 C C . LEU A 1 527 ? 12.118 9.984 -24.402 1.00 95.56 527 LEU A C 1
ATOM 4237 O O . LEU A 1 527 ? 11.727 11.085 -24.791 1.00 95.56 527 LEU A O 1
ATOM 4241 N N . LEU A 1 528 ? 13.281 9.451 -24.794 1.00 95.00 528 LEU A N 1
ATOM 4242 C CA . LEU A 1 528 ? 14.198 10.058 -25.768 1.00 95.00 528 LEU A CA 1
ATOM 4243 C C . LEU A 1 528 ? 13.765 9.858 -27.235 1.00 95.00 528 LEU A C 1
ATOM 4245 O O . LEU A 1 528 ? 14.445 10.323 -28.150 1.00 95.00 528 LEU A O 1
ATOM 4249 N N . GLY A 1 529 ? 12.676 9.127 -27.500 1.00 93.19 529 GLY A N 1
ATOM 4250 C CA . GLY A 1 529 ? 12.232 8.827 -28.866 1.00 93.19 529 GLY A CA 1
ATOM 4251 C C . GLY A 1 529 ? 13.215 7.944 -29.650 1.00 93.19 529 GLY A C 1
ATOM 4252 O O . GLY A 1 529 ? 13.317 8.044 -30.876 1.00 93.19 529 GLY A O 1
ATOM 4253 N N . GLN A 1 530 ? 13.969 7.090 -28.950 1.00 95.25 530 GLN A N 1
ATOM 4254 C CA . GLN A 1 530 ? 15.027 6.244 -29.515 1.00 95.25 530 GLN A CA 1
ATOM 4255 C C . GLN A 1 530 ? 14.591 4.787 -29.756 1.00 95.25 530 GLN A C 1
ATOM 4257 O O . GLN A 1 530 ? 15.335 4.033 -30.379 1.00 95.25 530 GLN A O 1
ATOM 4262 N N . GLN A 1 531 ? 13.380 4.383 -29.344 1.00 95.81 531 GLN A N 1
ATOM 4263 C CA . GLN A 1 531 ? 12.905 2.987 -29.413 1.00 95.81 531 GLN A CA 1
ATOM 4264 C C . GLN A 1 531 ? 13.065 2.344 -30.802 1.00 95.81 531 GLN A C 1
ATOM 4266 O O . GLN A 1 531 ? 13.657 1.275 -30.926 1.00 95.81 531 GLN A O 1
ATOM 4271 N N . ARG A 1 532 ? 12.561 2.984 -31.865 1.00 94.50 532 ARG A N 1
ATOM 4272 C CA . ARG A 1 532 ? 12.604 2.400 -33.221 1.00 94.50 532 ARG A CA 1
ATOM 4273 C C . ARG A 1 532 ? 14.040 2.209 -33.721 1.00 94.50 532 ARG A C 1
ATOM 4275 O O . ARG A 1 532 ? 14.324 1.247 -34.428 1.00 94.50 532 ARG A O 1
ATOM 4282 N N . ARG A 1 533 ? 14.949 3.122 -33.347 1.00 94.94 533 ARG A N 1
ATOM 4283 C CA . ARG A 1 533 ? 16.376 3.031 -33.695 1.00 94.94 533 ARG A CA 1
ATOM 4284 C C . ARG A 1 533 ? 17.054 1.916 -32.908 1.00 94.94 533 ARG A C 1
ATOM 4286 O O . ARG A 1 533 ? 17.780 1.135 -33.511 1.00 94.94 533 ARG A O 1
ATOM 4293 N N . PHE A 1 534 ? 16.740 1.788 -31.621 1.00 97.00 534 PHE A N 1
ATOM 4294 C CA . PHE A 1 534 ? 17.195 0.680 -30.785 1.00 97.00 534 PHE A CA 1
ATOM 4295 C C . PHE A 1 534 ? 16.802 -0.682 -31.376 1.00 97.00 534 PHE A C 1
ATOM 4297 O O . PHE A 1 534 ? 17.660 -1.523 -31.614 1.00 97.00 534 PHE A O 1
ATOM 4304 N N . GLU A 1 535 ? 15.525 -0.892 -31.703 1.00 96.12 535 GLU A N 1
ATOM 4305 C CA . GLU A 1 535 ? 15.041 -2.170 -32.252 1.00 96.12 535 GLU A CA 1
ATOM 4306 C C . GLU A 1 535 ? 15.717 -2.553 -33.583 1.00 96.12 535 GLU A C 1
ATOM 4308 O O . GLU A 1 535 ? 15.963 -3.736 -33.854 1.00 96.12 535 GLU A O 1
ATOM 4313 N N . ALA A 1 536 ? 16.048 -1.557 -34.409 1.00 94.69 536 ALA A N 1
ATOM 4314 C CA . ALA A 1 536 ? 16.754 -1.765 -35.667 1.00 94.69 536 ALA A CA 1
ATOM 4315 C C . ALA A 1 536 ? 18.251 -2.061 -35.455 1.00 94.69 536 ALA A C 1
ATOM 4317 O O . ALA A 1 536 ? 18.789 -3.000 -36.054 1.00 94.69 536 ALA A O 1
ATOM 4318 N N . LEU A 1 537 ? 18.908 -1.271 -34.601 1.00 96.50 537 LEU A N 1
ATOM 4319 C CA . LEU A 1 537 ? 20.364 -1.160 -34.528 1.00 96.50 537 LEU A CA 1
ATOM 4320 C C . LEU A 1 537 ? 21.013 -1.885 -33.339 1.00 96.50 537 LEU A C 1
ATOM 4322 O O . LEU A 1 537 ? 22.243 -1.928 -33.280 1.00 96.50 537 LEU A O 1
ATOM 4326 N N . ASP A 1 538 ? 20.239 -2.462 -32.419 1.00 97.69 538 ASP A N 1
ATOM 4327 C CA . ASP A 1 538 ? 20.770 -3.186 -31.260 1.00 97.69 538 ASP A CA 1
ATOM 4328 C C . ASP A 1 538 ? 21.688 -4.354 -31.667 1.00 97.69 538 ASP A C 1
ATOM 4330 O O . ASP A 1 538 ? 21.363 -5.180 -32.531 1.00 97.69 538 ASP A O 1
ATOM 4334 N N . PHE A 1 539 ? 22.847 -4.429 -31.006 1.00 97.00 539 PHE A N 1
ATOM 4335 C CA . PHE A 1 539 ? 23.890 -5.413 -31.302 1.00 97.00 539 PHE A CA 1
ATOM 4336 C C . PHE A 1 539 ? 23.410 -6.843 -31.039 1.00 97.00 539 PHE A C 1
ATOM 4338 O O . PHE A 1 539 ? 23.648 -7.745 -31.843 1.00 97.00 539 PHE A O 1
ATOM 4345 N N . CYS A 1 540 ? 22.680 -7.058 -29.943 1.00 97.25 540 CYS A N 1
ATOM 4346 C CA . CYS A 1 540 ? 22.184 -8.379 -29.573 1.00 97.25 540 CYS A CA 1
ATOM 4347 C C . CYS A 1 540 ? 21.094 -8.863 -30.533 1.00 97.25 540 CYS A C 1
ATOM 4349 O O . CYS A 1 540 ? 21.115 -10.012 -30.979 1.00 97.25 540 CYS A O 1
ATOM 4351 N N . TYR A 1 541 ? 20.163 -7.989 -30.908 1.00 97.69 541 TYR A N 1
ATOM 4352 C CA . TYR A 1 541 ? 19.108 -8.302 -31.864 1.00 97.69 541 TYR A CA 1
ATOM 4353 C C . TYR A 1 541 ? 19.707 -8.637 -33.227 1.00 97.69 541 TYR A C 1
ATOM 4355 O O . TYR A 1 541 ? 19.201 -9.535 -33.902 1.00 97.69 541 TYR A O 1
ATOM 4363 N N . HIS A 1 542 ? 20.808 -7.985 -33.613 1.00 97.38 542 HIS A N 1
ATOM 4364 C CA . HIS A 1 542 ? 21.556 -8.352 -34.812 1.00 97.38 542 HIS A CA 1
ATOM 4365 C C . HIS A 1 542 ? 22.163 -9.755 -34.724 1.00 97.38 542 HIS A C 1
ATOM 4367 O O . HIS A 1 542 ? 21.898 -10.565 -35.611 1.00 97.38 542 HIS A O 1
ATOM 4373 N N . ILE A 1 543 ? 22.881 -10.088 -33.641 1.00 96.56 543 ILE A N 1
ATOM 4374 C CA . ILE A 1 543 ? 23.425 -11.446 -33.421 1.00 96.56 543 ILE A CA 1
ATOM 4375 C C . ILE A 1 543 ? 22.310 -12.495 -33.530 1.00 96.56 543 ILE A C 1
ATOM 4377 O O . ILE A 1 543 ? 22.457 -13.486 -34.245 1.00 96.56 543 ILE A O 1
ATOM 4381 N N . LEU A 1 544 ? 21.170 -12.259 -32.871 1.00 96.81 544 LEU A N 1
ATOM 4382 C CA . LEU A 1 544 ? 20.014 -13.155 -32.911 1.00 96.81 544 LEU A CA 1
ATOM 4383 C C . LEU A 1 544 ? 19.461 -13.328 -34.334 1.00 96.81 544 LEU A C 1
ATOM 4385 O O . LEU A 1 544 ? 19.103 -14.442 -34.716 1.00 96.81 544 LEU A O 1
ATOM 4389 N N . ARG A 1 545 ? 19.366 -12.249 -35.122 1.00 96.56 545 ARG A N 1
ATOM 4390 C CA . ARG A 1 545 ? 18.903 -12.325 -36.516 1.00 96.56 545 ARG A CA 1
ATOM 4391 C C . ARG A 1 545 ? 19.860 -13.142 -37.381 1.00 96.56 545 ARG A C 1
ATOM 4393 O O . ARG A 1 545 ? 19.384 -13.996 -38.119 1.00 96.56 545 ARG A O 1
ATOM 4400 N N . VAL A 1 546 ? 21.172 -12.927 -37.265 1.00 96.00 546 VAL A N 1
ATOM 4401 C CA . VAL A 1 546 ? 22.178 -13.675 -38.040 1.00 96.00 546 VAL A CA 1
ATOM 4402 C C . VAL A 1 546 ? 22.183 -15.156 -37.649 1.00 96.00 546 VAL A C 1
ATOM 4404 O O . VAL A 1 546 ? 22.120 -16.013 -38.527 1.00 96.00 546 VAL A O 1
ATOM 4407 N N . GLN A 1 547 ? 22.152 -15.463 -36.347 1.00 95.88 547 GLN A N 1
ATOM 4408 C CA . GLN A 1 547 ? 22.159 -16.844 -35.846 1.00 95.88 547 GLN A CA 1
ATOM 4409 C C . GLN A 1 547 ? 20.907 -17.628 -36.259 1.00 95.88 547 GLN A C 1
ATOM 4411 O O . GLN A 1 547 ? 20.981 -18.820 -36.544 1.00 95.88 547 GLN A O 1
ATOM 4416 N N . ARG A 1 548 ? 19.747 -16.964 -36.353 1.00 94.81 548 ARG A N 1
ATOM 4417 C CA . ARG A 1 548 ? 18.517 -17.591 -36.863 1.00 94.81 548 ARG A CA 1
ATOM 4418 C C . ARG A 1 548 ? 18.614 -18.028 -38.321 1.00 94.81 548 ARG A C 1
ATOM 4420 O O . ARG A 1 548 ? 17.866 -18.918 -38.709 1.00 94.81 548 ARG A O 1
ATOM 4427 N N . ILE A 1 549 ? 19.470 -17.384 -39.114 1.00 94.12 549 ILE A N 1
ATOM 4428 C CA . ILE A 1 549 ? 19.655 -17.724 -40.527 1.00 94.12 549 ILE A CA 1
ATOM 4429 C C . ILE A 1 549 ? 20.682 -18.841 -40.682 1.00 94.12 549 ILE A C 1
ATOM 4431 O O . ILE A 1 549 ? 20.409 -19.806 -41.387 1.00 94.12 549 ILE A O 1
ATOM 4435 N N . ASP A 1 550 ? 21.849 -18.723 -40.044 1.00 94.19 550 ASP A N 1
ATOM 4436 C CA . ASP A 1 550 ? 22.931 -19.694 -40.246 1.00 94.19 550 ASP A CA 1
ATOM 4437 C C . ASP A 1 550 ? 22.860 -20.922 -39.322 1.00 94.19 550 ASP A C 1
ATOM 4439 O O . ASP A 1 550 ? 23.487 -21.938 -39.616 1.00 94.19 550 ASP A O 1
ATOM 4443 N N . GLY A 1 551 ? 22.097 -20.854 -38.225 1.00 92.38 551 GLY A N 1
ATOM 4444 C CA . GLY A 1 551 ? 21.882 -21.959 -37.292 1.00 92.38 551 GLY A CA 1
ATOM 4445 C C . GLY A 1 551 ? 23.136 -22.424 -36.549 1.00 92.38 551 GLY A C 1
ATOM 4446 O O . GLY A 1 551 ? 23.106 -23.503 -35.957 1.00 92.38 551 GLY A O 1
ATOM 4447 N N . LYS A 1 552 ? 24.230 -21.652 -36.567 1.00 92.88 552 LYS A N 1
ATOM 4448 C CA . LYS A 1 552 ? 25.505 -22.076 -35.973 1.00 92.88 552 LYS A CA 1
ATOM 4449 C C . LYS A 1 552 ? 25.442 -22.091 -34.445 1.00 92.88 552 LYS A C 1
ATOM 4451 O O . LYS A 1 552 ? 24.717 -21.307 -33.823 1.00 92.88 552 LYS A O 1
ATOM 4456 N N . ASP A 1 553 ? 26.236 -22.979 -33.855 1.00 92.50 553 ASP A N 1
ATOM 4457 C CA . ASP A 1 553 ? 26.411 -23.123 -32.410 1.00 92.50 553 ASP A CA 1
ATOM 4458 C C . ASP A 1 553 ? 27.889 -23.382 -32.099 1.00 92.50 553 ASP A C 1
ATOM 4460 O O . ASP A 1 553 ? 28.375 -24.510 -32.130 1.00 92.50 553 ASP A O 1
ATOM 4464 N N . GLU A 1 554 ? 28.624 -22.296 -31.879 1.00 93.50 554 GLU A N 1
ATOM 4465 C CA . GLU A 1 554 ? 30.053 -22.313 -31.581 1.00 93.50 554 GLU A CA 1
ATOM 4466 C C . GLU A 1 554 ? 30.317 -21.574 -30.264 1.00 93.50 554 GLU A C 1
ATOM 4468 O O . GLU A 1 554 ? 29.536 -20.721 -29.829 1.00 93.50 554 GLU A O 1
ATOM 4473 N N . VAL A 1 555 ? 31.444 -21.880 -29.623 1.00 92.88 555 VAL A N 1
ATOM 4474 C CA . VAL A 1 555 ? 31.905 -21.150 -28.437 1.00 92.88 555 VAL A CA 1
ATOM 4475 C C . VAL A 1 555 ? 32.899 -20.082 -28.878 1.00 92.88 555 VAL A C 1
ATOM 4477 O O . VAL A 1 555 ? 34.007 -20.392 -29.312 1.00 92.88 555 VAL A O 1
ATOM 4480 N N . VAL A 1 556 ? 32.526 -18.811 -28.737 1.00 90.69 556 VAL A N 1
ATOM 4481 C CA . VAL A 1 556 ? 33.359 -17.671 -29.144 1.00 90.69 556 VAL A CA 1
ATOM 4482 C C . VAL A 1 556 ? 33.953 -17.019 -27.901 1.00 90.69 556 VAL A C 1
ATOM 4484 O O . VAL A 1 556 ? 33.219 -16.466 -27.089 1.00 90.69 556 VAL A O 1
ATOM 4487 N N . LYS A 1 557 ? 35.282 -17.118 -27.724 1.00 86.38 557 LYS A N 1
ATOM 4488 C CA . LYS A 1 557 ? 36.022 -16.598 -26.548 1.00 86.38 557 LYS A CA 1
ATOM 4489 C C . LYS A 1 557 ? 35.327 -16.928 -25.207 1.00 86.38 557 LYS A C 1
ATOM 4491 O O . LYS A 1 557 ? 35.142 -16.060 -24.358 1.00 86.38 557 LYS A O 1
ATOM 4496 N N . GLY A 1 558 ? 34.912 -18.185 -25.045 1.00 86.06 558 GLY A N 1
ATOM 4497 C CA . GLY A 1 558 ? 34.244 -18.681 -23.834 1.00 86.06 558 GLY A CA 1
ATOM 4498 C C . GLY A 1 558 ? 32.732 -18.431 -23.764 1.00 86.06 558 GLY A C 1
ATOM 4499 O O . GLY A 1 558 ? 32.093 -18.936 -22.848 1.00 86.06 558 GLY A O 1
ATOM 4500 N N . ILE A 1 559 ? 32.140 -17.720 -24.730 1.00 91.94 559 ILE A N 1
ATOM 4501 C CA . ILE A 1 559 ? 30.698 -17.455 -24.788 1.00 91.94 559 ILE A CA 1
ATOM 4502 C C . ILE A 1 559 ? 30.018 -18.522 -25.661 1.00 91.94 559 ILE A C 1
ATOM 4504 O O . ILE A 1 559 ? 30.252 -18.549 -26.873 1.00 91.94 559 ILE A O 1
ATOM 4508 N N . PRO A 1 560 ? 29.160 -19.390 -25.096 1.00 94.06 560 PRO A N 1
ATOM 4509 C CA . PRO A 1 560 ? 28.364 -20.326 -25.885 1.00 94.06 560 PRO A CA 1
ATOM 4510 C C . PRO A 1 560 ? 27.286 -19.573 -26.680 1.00 94.06 560 PRO A C 1
ATOM 4512 O O . PRO A 1 560 ? 26.333 -19.043 -26.094 1.00 94.06 560 PRO A O 1
ATOM 4515 N N . LEU A 1 561 ? 27.424 -19.537 -28.013 1.00 94.19 561 LEU A N 1
ATOM 4516 C CA . LEU A 1 561 ? 26.565 -18.751 -28.904 1.00 94.19 561 LEU A CA 1
ATOM 4517 C C . LEU A 1 561 ? 25.085 -19.105 -28.734 1.00 94.19 561 LEU A C 1
ATOM 4519 O O . LEU A 1 561 ? 24.269 -18.194 -28.592 1.00 94.19 561 LEU A O 1
ATOM 4523 N N . LYS A 1 562 ? 24.728 -20.397 -28.676 1.00 93.56 562 LYS A N 1
ATOM 4524 C CA . LYS A 1 562 ? 23.325 -20.808 -28.535 1.00 93.56 562 LYS A CA 1
ATOM 4525 C C . LYS A 1 562 ? 22.679 -20.304 -27.242 1.00 93.56 562 LYS A C 1
ATOM 4527 O O . LYS A 1 562 ? 21.592 -19.729 -27.275 1.00 93.56 562 LYS A O 1
ATOM 4532 N N . ARG A 1 563 ? 23.373 -20.439 -26.106 1.00 94.06 563 ARG A N 1
ATOM 4533 C CA . ARG A 1 563 ? 22.885 -19.928 -24.811 1.00 94.06 563 ARG A CA 1
ATOM 4534 C C . ARG A 1 563 ? 22.772 -18.400 -24.816 1.00 94.06 563 ARG A C 1
ATOM 4536 O O . ARG A 1 563 ? 21.811 -17.869 -24.264 1.00 94.06 563 ARG A O 1
ATOM 4543 N N . MET A 1 564 ? 23.716 -17.702 -25.452 1.00 95.25 564 MET A N 1
ATOM 4544 C CA . MET A 1 564 ? 23.677 -16.244 -25.613 1.00 95.25 564 MET A CA 1
ATOM 4545 C C . MET A 1 564 ? 22.429 -15.809 -26.391 1.00 95.25 564 MET A C 1
ATOM 4547 O O . MET A 1 564 ? 21.663 -14.987 -25.897 1.00 95.25 564 MET A O 1
ATOM 4551 N N . VAL A 1 565 ? 22.161 -16.383 -27.571 1.00 96.38 565 VAL A N 1
ATOM 4552 C CA . VAL A 1 565 ? 20.988 -15.991 -28.379 1.00 96.38 565 VAL A CA 1
ATOM 4553 C C . VAL A 1 565 ? 19.657 -16.339 -27.717 1.00 96.38 565 VAL A C 1
ATOM 4555 O O . VAL A 1 565 ? 18.699 -15.572 -27.839 1.00 96.38 565 VAL A O 1
ATOM 4558 N N . ASP A 1 566 ? 19.597 -17.438 -26.964 1.00 95.50 566 ASP A N 1
ATOM 4559 C CA . ASP A 1 566 ? 18.408 -17.795 -26.190 1.00 95.50 566 ASP A CA 1
ATOM 4560 C C . ASP A 1 566 ? 18.151 -16.766 -25.070 1.00 95.50 566 ASP A C 1
ATOM 4562 O O . ASP A 1 566 ? 17.005 -16.352 -24.870 1.00 95.50 566 ASP A O 1
ATOM 4566 N N . ARG A 1 567 ? 19.202 -16.280 -24.386 1.00 96.38 567 ARG A N 1
ATOM 4567 C CA . ARG A 1 567 ? 19.105 -15.168 -23.417 1.00 96.38 567 ARG A CA 1
ATOM 4568 C C . ARG A 1 567 ? 18.695 -13.858 -24.092 1.00 96.38 567 ARG A C 1
ATOM 4570 O O . ARG A 1 567 ? 17.746 -13.224 -23.632 1.00 96.38 567 ARG A O 1
ATOM 4577 N N . ILE A 1 568 ? 19.321 -13.498 -25.216 1.00 97.75 568 ILE A N 1
ATOM 4578 C CA . ILE A 1 568 ? 18.964 -12.307 -26.007 1.00 97.75 568 ILE A CA 1
ATOM 4579 C C . ILE A 1 568 ? 17.480 -12.331 -26.369 1.00 97.75 568 ILE A C 1
ATOM 4581 O O . ILE A 1 568 ? 16.789 -11.323 -26.237 1.00 97.75 568 ILE A O 1
ATOM 4585 N N . ARG A 1 569 ? 16.951 -13.482 -26.803 1.00 97.38 569 ARG A N 1
ATOM 4586 C CA . ARG A 1 569 ? 15.534 -13.598 -27.155 1.00 97.38 569 ARG A CA 1
ATOM 4587 C C . ARG A 1 569 ? 14.618 -13.332 -25.958 1.00 97.38 569 ARG A C 1
ATOM 4589 O O . ARG A 1 569 ? 13.573 -12.711 -26.147 1.00 97.38 569 ARG A O 1
ATOM 4596 N N . ARG A 1 570 ? 14.982 -13.766 -24.748 1.00 96.12 570 ARG A N 1
ATOM 4597 C CA . ARG A 1 570 ? 14.199 -13.486 -23.530 1.00 96.12 570 ARG A CA 1
ATOM 4598 C C . ARG A 1 570 ? 14.156 -11.987 -23.234 1.00 96.12 570 ARG A C 1
ATOM 4600 O O . ARG A 1 570 ? 13.064 -11.442 -23.098 1.00 96.12 570 ARG A O 1
ATOM 4607 N N . PHE A 1 571 ? 15.308 -11.315 -23.239 1.00 97.25 571 PHE A N 1
ATOM 4608 C CA . PHE A 1 571 ? 15.373 -9.863 -23.032 1.00 97.25 571 PHE A CA 1
ATOM 4609 C C . PHE A 1 571 ? 14.693 -9.075 -24.155 1.00 97.25 571 PHE A C 1
ATOM 4611 O O . PHE A 1 571 ? 14.019 -8.089 -23.885 1.00 97.25 571 PHE A O 1
ATOM 4618 N N . GLN A 1 572 ? 14.762 -9.546 -25.403 1.00 97.62 572 GLN A N 1
ATOM 4619 C CA . GLN A 1 572 ? 14.029 -8.940 -26.513 1.00 97.62 572 GLN A CA 1
ATOM 4620 C C . GLN A 1 572 ? 12.514 -8.952 -26.278 1.00 97.62 572 GLN A C 1
ATOM 4622 O O . GLN A 1 572 ? 11.840 -7.953 -26.535 1.00 97.62 572 GLN A O 1
ATOM 4627 N N . VAL A 1 573 ? 11.967 -10.079 -25.807 1.00 97.19 573 VAL A N 1
ATOM 4628 C CA . VAL A 1 573 ? 10.538 -10.190 -25.480 1.00 97.19 573 VAL A CA 1
ATOM 4629 C C . VAL A 1 573 ? 10.187 -9.275 -24.308 1.00 97.19 573 VAL A C 1
ATOM 4631 O O . VAL A 1 573 ? 9.208 -8.539 -24.411 1.00 97.19 573 VAL A O 1
ATOM 4634 N N . LEU A 1 574 ? 11.008 -9.261 -23.253 1.00 96.88 574 LEU A N 1
ATOM 4635 C CA . LEU A 1 574 ? 10.829 -8.380 -22.096 1.00 96.88 574 LEU A CA 1
ATOM 4636 C C . LEU A 1 574 ? 10.804 -6.900 -22.506 1.00 96.88 574 LEU A C 1
ATOM 4638 O O . LEU A 1 574 ? 9.832 -6.201 -22.235 1.00 96.88 574 LEU A O 1
ATOM 4642 N N . ASN A 1 575 ? 11.822 -6.433 -23.232 1.00 97.69 575 ASN A N 1
ATOM 4643 C CA . ASN A 1 575 ? 11.897 -5.050 -23.702 1.00 97.69 575 ASN A CA 1
ATOM 4644 C C . ASN A 1 575 ? 10.679 -4.688 -24.565 1.00 97.69 575 ASN A C 1
ATOM 4646 O O . ASN A 1 575 ? 10.096 -3.623 -24.394 1.00 97.69 575 ASN A O 1
ATOM 4650 N N . SER A 1 576 ? 10.247 -5.592 -25.455 1.00 97.06 576 SER A N 1
ATOM 4651 C CA . SER A 1 576 ? 9.062 -5.374 -26.300 1.00 97.06 576 SER A CA 1
ATOM 4652 C C . SER A 1 576 ? 7.783 -5.212 -25.470 1.00 97.06 576 SER A C 1
ATOM 4654 O O . SER A 1 576 ? 6.944 -4.373 -25.791 1.00 97.06 576 SER A O 1
ATOM 4656 N N . GLN A 1 577 ? 7.629 -5.992 -24.394 1.00 96.50 577 GLN A N 1
ATOM 4657 C CA . GLN A 1 577 ? 6.498 -5.870 -23.471 1.00 96.50 577 GLN A CA 1
ATOM 4658 C C . GLN A 1 577 ? 6.534 -4.540 -22.714 1.00 96.50 577 GLN A C 1
ATOM 4660 O O . GLN A 1 577 ? 5.516 -3.852 -22.655 1.00 96.50 577 GLN A O 1
ATOM 4665 N N . ILE A 1 578 ? 7.702 -4.144 -22.200 1.00 97.50 578 ILE A N 1
ATOM 4666 C CA . ILE A 1 578 ? 7.878 -2.863 -21.503 1.00 97.50 578 ILE A CA 1
ATOM 4667 C C . ILE A 1 578 ? 7.554 -1.700 -22.447 1.00 97.50 578 ILE A C 1
ATOM 4669 O O . ILE A 1 578 ? 6.732 -0.847 -22.113 1.00 97.50 578 ILE A O 1
ATOM 4673 N N . PHE A 1 579 ? 8.114 -1.691 -23.661 1.00 97.44 579 PHE A N 1
ATOM 4674 C CA . PHE A 1 579 ? 7.811 -0.662 -24.654 1.00 97.44 579 PHE A CA 1
ATOM 4675 C C . PHE A 1 579 ? 6.327 -0.621 -25.021 1.00 97.44 579 PHE A C 1
ATOM 4677 O O . PHE A 1 579 ? 5.777 0.467 -25.176 1.00 97.44 579 PHE A O 1
ATOM 4684 N N . ALA A 1 580 ? 5.655 -1.768 -25.152 1.00 95.44 580 ALA A N 1
ATOM 4685 C CA . ALA A 1 580 ? 4.223 -1.802 -25.435 1.00 95.44 580 ALA A CA 1
ATOM 4686 C C . ALA A 1 580 ? 3.397 -1.160 -24.308 1.00 95.44 580 ALA A C 1
ATOM 4688 O O . ALA A 1 580 ? 2.462 -0.408 -24.591 1.00 95.44 580 ALA A O 1
ATOM 4689 N N . ILE A 1 581 ? 3.765 -1.407 -23.045 1.00 94.31 581 ILE A N 1
ATOM 4690 C CA . ILE A 1 581 ? 3.114 -0.782 -21.888 1.00 94.31 581 ILE A CA 1
ATOM 4691 C C . ILE A 1 581 ? 3.364 0.728 -21.893 1.00 94.31 581 ILE A C 1
ATOM 4693 O O . ILE A 1 581 ? 2.406 1.494 -21.850 1.00 94.31 581 ILE A O 1
ATOM 4697 N N . LEU A 1 582 ? 4.617 1.172 -22.018 1.00 94.94 582 LEU A N 1
ATOM 4698 C CA . LEU A 1 582 ? 4.964 2.599 -22.036 1.00 94.94 582 LEU A CA 1
ATOM 4699 C C . LEU A 1 582 ? 4.262 3.352 -23.178 1.00 94.94 582 LEU A C 1
ATOM 4701 O O . LEU A 1 582 ? 3.693 4.417 -22.960 1.00 94.94 582 LEU A O 1
ATOM 4705 N N . ASN A 1 583 ? 4.221 2.769 -24.381 1.00 91.94 583 ASN A N 1
ATOM 4706 C CA . ASN A 1 583 ? 3.506 3.343 -25.523 1.00 91.94 583 ASN A CA 1
ATOM 4707 C C . ASN A 1 583 ? 2.000 3.483 -25.270 1.00 91.94 583 ASN A C 1
ATOM 4709 O O . ASN A 1 583 ? 1.386 4.400 -25.804 1.00 91.94 583 ASN A O 1
ATOM 4713 N N . LYS A 1 584 ? 1.383 2.587 -24.490 1.00 90.38 584 LYS A N 1
ATOM 4714 C CA . LYS A 1 584 ? -0.042 2.695 -24.148 1.00 90.38 584 LYS A CA 1
ATOM 4715 C C . LYS A 1 584 ? -0.322 3.933 -23.292 1.00 90.38 584 LYS A C 1
ATOM 4717 O O . LYS A 1 584 ? -1.352 4.562 -23.497 1.00 90.38 584 LYS A O 1
ATOM 4722 N N . TYR A 1 585 ? 0.584 4.269 -22.374 1.00 88.12 585 TYR A N 1
ATOM 4723 C CA . TYR A 1 585 ? 0.449 5.422 -21.478 1.00 88.12 585 TYR A CA 1
ATOM 4724 C C . TYR A 1 585 ? 0.908 6.748 -22.094 1.00 88.12 585 TYR A C 1
ATOM 4726 O O . TYR A 1 585 ? 0.458 7.793 -21.659 1.00 88.12 585 TYR A O 1
ATOM 4734 N N . LEU A 1 586 ? 1.802 6.732 -23.087 1.00 83.62 586 LEU A N 1
ATOM 4735 C CA . LEU A 1 586 ? 2.269 7.961 -23.746 1.00 83.62 586 LEU A CA 1
ATOM 4736 C C . LEU A 1 586 ? 1.391 8.392 -24.931 1.00 83.62 586 LEU A C 1
ATOM 4738 O O . LEU A 1 586 ? 1.491 9.527 -25.371 1.00 83.62 586 LEU A O 1
ATOM 4742 N N . LYS A 1 587 ? 0.539 7.505 -25.463 1.00 68.75 587 LYS A N 1
ATOM 4743 C CA . LYS A 1 587 ? -0.359 7.809 -26.594 1.00 68.75 587 LYS A CA 1
ATOM 4744 C C . LYS A 1 587 ? -1.714 8.397 -26.183 1.00 68.75 587 LYS A C 1
ATOM 4746 O O . LYS A 1 587 ? -2.465 8.797 -27.065 1.00 68.75 587 LYS A O 1
ATOM 4751 N N . SER A 1 588 ? -2.059 8.412 -24.893 1.00 55.22 588 SER A N 1
ATOM 4752 C CA . SER A 1 588 ? -3.371 8.864 -24.395 1.00 55.22 588 SER A CA 1
ATOM 4753 C C . SER A 1 588 ? -3.620 10.367 -24.547 1.00 55.22 588 SER A C 1
ATOM 4755 O O . SER A 1 588 ? -4.780 10.766 -24.590 1.00 55.22 588 SER A O 1
ATOM 4757 N N . SER A 1 589 ? -2.578 11.192 -24.676 1.00 47.12 589 SER A N 1
ATOM 4758 C CA . SER A 1 589 ? -2.689 12.652 -24.828 1.00 47.12 589 SER A CA 1
ATOM 4759 C C . SER A 1 589 ? -2.518 13.168 -26.261 1.00 47.12 589 SER A C 1
ATOM 4761 O O . SER A 1 589 ? -2.963 14.276 -26.562 1.00 47.12 589 SER A O 1
ATOM 4763 N N . ASP A 1 590 ? -1.932 12.377 -27.164 1.00 47.81 590 ASP A N 1
ATOM 4764 C CA . ASP A 1 590 ? -1.589 12.836 -28.519 1.00 47.81 590 ASP A CA 1
ATOM 4765 C C . ASP A 1 590 ? -2.789 12.908 -29.481 1.00 47.81 590 ASP A C 1
ATOM 4767 O O . ASP A 1 590 ? -2.696 13.545 -30.530 1.00 47.81 590 ASP A O 1
ATOM 4771 N N . THR A 1 591 ? -3.928 12.280 -29.165 1.00 43.75 591 THR A N 1
ATOM 4772 C CA . THR A 1 591 ? -5.047 12.174 -30.119 1.00 43.75 591 THR A CA 1
ATOM 4773 C C . THR A 1 591 ? -5.940 13.406 -30.227 1.00 43.75 591 THR A C 1
ATOM 4775 O O . THR A 1 591 ? -6.534 13.590 -31.287 1.00 43.75 591 THR A O 1
ATOM 4778 N N . ASP A 1 592 ? -6.010 14.268 -29.206 1.00 43.28 592 ASP A N 1
ATOM 4779 C CA . ASP A 1 592 ? -7.048 15.312 -29.169 1.00 43.28 592 ASP A CA 1
ATOM 4780 C C . ASP A 1 592 ? -6.541 16.756 -29.351 1.00 43.28 592 ASP A C 1
ATOM 4782 O O . ASP A 1 592 ? -7.373 17.637 -29.550 1.00 43.28 592 ASP A O 1
ATOM 4786 N N . ASN A 1 593 ? -5.225 17.044 -29.335 1.00 42.97 593 ASN A N 1
ATOM 4787 C CA . ASN A 1 593 ? -4.747 18.446 -29.342 1.00 42.97 593 ASN A CA 1
ATOM 4788 C C . ASN A 1 593 ? -3.428 18.783 -30.075 1.00 42.97 593 ASN A C 1
ATOM 4790 O O . ASN A 1 593 ? -2.940 19.906 -29.927 1.00 42.97 593 ASN A O 1
ATOM 4794 N N . LEU A 1 594 ? -2.850 17.905 -30.904 1.00 42.75 594 LEU A N 1
ATOM 4795 C CA . LEU A 1 594 ? -1.693 18.293 -31.730 1.00 42.75 594 LEU A CA 1
ATOM 4796 C C . LEU A 1 594 ? -2.106 18.677 -33.165 1.00 42.75 594 LEU A C 1
ATOM 4798 O O . LEU A 1 594 ? -2.800 17.905 -33.832 1.00 42.75 594 LEU A O 1
ATOM 4802 N N . PRO A 1 595 ? -1.664 19.841 -33.690 1.00 46.41 595 PRO A N 1
ATOM 4803 C CA . PRO A 1 595 ? -1.723 20.100 -35.124 1.00 46.41 595 PRO A CA 1
ATOM 4804 C C . PRO A 1 595 ? -0.871 19.041 -35.831 1.00 46.41 595 PRO A C 1
ATOM 4806 O O . PRO A 1 595 ? 0.196 18.704 -35.324 1.00 46.41 595 PRO A O 1
ATOM 4809 N N . VAL A 1 596 ? -1.365 18.519 -36.963 1.00 50.88 596 VAL A N 1
ATOM 4810 C CA . VAL A 1 596 ? -0.716 17.557 -37.882 1.00 50.88 596 VAL A CA 1
ATOM 4811 C C . VAL A 1 596 ? 0.771 17.362 -37.566 1.00 50.88 596 VAL A C 1
ATOM 4813 O O . VAL A 1 596 ? 1.559 18.273 -37.825 1.00 50.88 596 VAL A O 1
ATOM 4816 N N . GLU A 1 597 ? 1.126 16.204 -36.992 1.00 53.75 597 GLU A N 1
ATOM 4817 C CA . GLU A 1 597 ? 2.493 15.842 -36.588 1.00 53.75 597 GLU A CA 1
ATOM 4818 C C . GLU A 1 597 ? 3.478 16.312 -37.672 1.00 53.75 597 GLU A C 1
ATOM 4820 O O . GLU A 1 597 ? 3.439 15.836 -38.811 1.00 53.75 597 GLU A O 1
ATOM 4825 N N . HIS A 1 598 ? 4.285 17.336 -37.373 1.00 64.25 598 HIS A N 1
ATOM 4826 C CA . HIS A 1 598 ? 5.120 17.988 -38.379 1.00 64.25 598 HIS A CA 1
ATOM 4827 C C . HIS A 1 598 ? 6.310 17.078 -38.697 1.00 64.25 598 HIS A C 1
ATOM 4829 O O . HIS A 1 598 ? 7.390 17.193 -38.118 1.00 64.25 598 HIS A O 1
ATOM 4835 N N . VAL A 1 599 ? 6.095 16.106 -39.584 1.00 77.56 599 VAL A N 1
ATOM 4836 C CA . VAL A 1 599 ? 7.132 15.166 -40.004 1.00 77.56 599 VAL A CA 1
ATOM 4837 C C . VAL A 1 599 ? 8.175 15.916 -40.825 1.00 77.56 599 VAL A C 1
ATOM 4839 O O . VAL A 1 599 ? 7.853 16.654 -41.760 1.00 77.56 599 VAL A O 1
ATOM 4842 N N . ARG A 1 600 ? 9.454 15.700 -40.504 1.00 79.88 600 ARG A N 1
ATOM 4843 C CA . ARG A 1 600 ? 10.562 16.252 -41.286 1.00 79.88 600 ARG A CA 1
ATOM 4844 C C . ARG A 1 600 ? 10.493 15.729 -42.724 1.00 79.88 600 ARG A C 1
ATOM 4846 O O . ARG A 1 600 ? 10.705 14.545 -42.970 1.00 79.88 600 ARG A O 1
ATOM 4853 N N . CYS A 1 601 ? 10.223 16.627 -43.667 1.00 86.00 601 CYS A N 1
ATOM 4854 C CA . CYS A 1 601 ? 10.182 16.318 -45.092 1.00 86.00 601 CYS A CA 1
ATOM 4855 C C . CYS A 1 601 ? 11.579 16.438 -45.716 1.00 86.00 601 CYS A C 1
ATOM 4857 O O . CYS A 1 601 ? 12.347 17.342 -45.379 1.00 86.00 601 CYS A O 1
ATOM 4859 N N . PHE A 1 602 ? 11.893 15.547 -46.655 1.00 86.25 602 PHE A N 1
ATOM 4860 C CA . PHE A 1 602 ? 13.117 15.614 -47.452 1.00 86.25 602 PHE A CA 1
ATOM 4861 C C . PHE A 1 602 ? 12.793 16.149 -48.844 1.00 86.25 602 PHE A C 1
ATOM 4863 O O . PHE A 1 602 ? 11.799 15.753 -49.452 1.00 86.25 602 PHE A O 1
ATOM 4870 N N . GLN A 1 603 ? 13.626 17.063 -49.338 1.00 85.06 603 GLN A N 1
ATOM 4871 C CA . GLN A 1 603 ? 13.449 17.639 -50.667 1.00 85.06 603 GLN A CA 1
ATOM 4872 C C . GLN A 1 603 ? 13.836 16.608 -51.739 1.00 85.06 603 GLN A C 1
ATOM 4874 O O . GLN A 1 603 ? 14.877 15.957 -51.595 1.00 85.06 603 GLN A O 1
ATOM 4879 N N . PRO A 1 604 ? 13.038 16.443 -52.812 1.00 87.75 604 PRO A N 1
ATOM 4880 C CA . PRO A 1 604 ? 13.441 15.617 -53.942 1.00 87.75 604 PRO A CA 1
ATOM 4881 C C . PRO A 1 604 ? 14.674 16.224 -54.639 1.00 87.75 604 PRO A C 1
ATOM 4883 O O . PRO A 1 604 ? 14.927 17.425 -54.503 1.00 87.75 604 PRO A O 1
ATOM 4886 N N . PRO A 1 605 ? 15.441 15.429 -55.409 1.00 87.19 605 PRO A N 1
ATOM 4887 C CA . PRO A 1 605 ? 16.571 15.945 -56.174 1.00 87.19 605 PRO A CA 1
ATOM 4888 C C . PRO A 1 605 ? 16.140 17.107 -57.081 1.00 87.19 605 PRO A C 1
ATOM 4890 O O . PRO A 1 605 ? 15.271 16.945 -57.938 1.00 87.19 605 PRO A O 1
ATOM 4893 N N . VAL A 1 606 ? 16.744 18.284 -56.898 1.00 85.88 606 VAL A N 1
ATOM 4894 C CA . VAL A 1 606 ? 16.451 19.468 -57.717 1.00 85.88 606 VAL A CA 1
ATOM 4895 C C . VAL A 1 606 ? 17.329 19.440 -58.965 1.00 85.88 606 VAL A C 1
ATOM 4897 O O . VAL A 1 606 ? 18.555 19.375 -58.874 1.00 85.88 606 VAL A O 1
ATOM 4900 N N . HIS A 1 607 ? 16.707 19.493 -60.145 1.00 83.25 607 HIS A N 1
ATOM 4901 C CA . HIS A 1 607 ? 17.432 19.555 -61.413 1.00 83.25 607 HIS A CA 1
ATOM 4902 C C . HIS A 1 607 ? 18.240 20.861 -61.504 1.00 83.25 607 HIS A C 1
ATOM 4904 O O . HIS A 1 607 ? 17.729 21.934 -61.177 1.00 83.25 607 HIS A O 1
ATOM 4910 N N . GLN A 1 608 ? 19.487 20.793 -61.984 1.00 76.38 608 GLN A N 1
ATOM 4911 C CA . GLN A 1 608 ? 20.426 21.930 -61.995 1.00 76.38 608 GLN A CA 1
ATOM 4912 C C . GLN A 1 608 ? 19.873 23.181 -62.702 1.00 76.38 608 GLN A C 1
ATOM 4914 O O . GLN A 1 608 ? 20.183 24.301 -62.305 1.00 76.38 608 GLN A O 1
ATOM 4919 N N . SER A 1 609 ? 18.998 23.007 -63.698 1.00 76.06 609 SER A N 1
ATOM 4920 C CA . SER A 1 609 ? 18.337 24.116 -64.405 1.00 76.06 609 SER A CA 1
ATOM 4921 C C . SER A 1 609 ? 17.349 24.914 -63.545 1.00 76.06 609 SER A C 1
ATOM 4923 O O . SER A 1 609 ? 17.105 26.079 -63.833 1.00 76.06 609 SER A O 1
ATOM 4925 N N . LEU A 1 610 ? 16.770 24.303 -62.507 1.00 66.56 610 LEU A N 1
ATOM 4926 C CA . LEU A 1 610 ? 15.847 24.948 -61.566 1.00 66.56 610 LEU A CA 1
ATOM 4927 C C . LEU A 1 610 ? 16.602 25.546 -60.370 1.00 66.56 610 LEU A C 1
ATOM 4929 O O . LEU A 1 610 ? 16.217 26.599 -59.871 1.00 66.56 610 LEU A O 1
ATOM 4933 N N . ALA A 1 611 ? 17.721 24.930 -59.971 1.00 59.44 611 ALA A N 1
ATOM 4934 C CA . ALA A 1 611 ? 18.572 25.408 -58.879 1.00 59.44 611 ALA A CA 1
ATOM 4935 C C . ALA A 1 611 ? 19.216 26.783 -59.157 1.00 59.44 611 ALA A C 1
ATOM 4937 O O . ALA A 1 611 ? 19.502 27.520 -58.219 1.00 59.44 611 ALA A O 1
ATOM 4938 N N . ALA A 1 612 ? 19.415 27.148 -60.430 1.00 56.50 612 ALA A N 1
ATOM 4939 C CA . ALA A 1 612 ? 19.959 28.450 -60.830 1.00 56.50 612 ALA A CA 1
ATOM 4940 C C . ALA A 1 612 ? 18.927 29.598 -60.808 1.00 56.50 612 ALA A C 1
ATOM 4942 O O . ALA A 1 612 ? 19.315 30.764 -60.827 1.00 56.50 612 ALA A O 1
ATOM 4943 N N . VAL A 1 613 ? 17.624 29.287 -60.782 1.00 57.53 613 VAL A N 1
ATOM 4944 C CA . VAL A 1 613 ? 16.535 30.284 -60.845 1.00 57.53 613 VAL A CA 1
ATOM 4945 C C . VAL A 1 613 ? 15.987 30.613 -59.450 1.00 57.53 613 VAL A C 1
ATOM 4947 O O . VAL A 1 613 ? 15.489 31.712 -59.221 1.00 57.53 613 VAL A O 1
ATOM 4950 N N . SER A 1 614 ? 16.130 29.704 -58.484 1.00 51.09 614 SER A N 1
ATOM 4951 C CA . SER A 1 614 ? 15.749 29.919 -57.086 1.00 51.09 614 SER A CA 1
ATOM 4952 C C . SER A 1 614 ? 16.962 30.321 -56.234 1.00 51.09 614 SER A C 1
ATOM 4954 O O . SER A 1 614 ? 17.732 29.466 -55.799 1.00 51.09 614 SER A O 1
ATOM 4956 N N . GLY A 1 615 ? 17.127 31.624 -55.981 1.00 46.78 615 GLY A N 1
ATOM 4957 C CA . GLY A 1 615 ? 18.022 32.136 -54.933 1.00 46.78 615 GLY A CA 1
ATOM 4958 C C . GLY A 1 615 ? 17.601 31.675 -53.520 1.00 46.78 615 GLY A C 1
ATOM 4959 O O . GLY A 1 615 ? 16.526 31.101 -53.356 1.00 46.78 615 GLY A O 1
ATOM 4960 N N . PRO A 1 616 ? 18.415 31.917 -52.473 1.00 44.69 616 PRO A N 1
ATOM 4961 C CA . PRO A 1 616 ? 18.355 31.203 -51.189 1.00 44.69 616 PRO A CA 1
ATOM 4962 C C . PRO A 1 616 ? 17.216 31.632 -50.238 1.00 44.69 616 PRO A C 1
ATOM 4964 O O . PRO A 1 616 ? 17.382 31.593 -49.021 1.00 44.69 616 PRO A O 1
ATOM 4967 N N . GLN A 1 617 ? 16.055 32.045 -50.749 1.00 46.25 617 GLN A N 1
ATOM 4968 C CA . GLN A 1 617 ? 14.879 32.365 -49.937 1.00 46.25 617 GLN A CA 1
ATOM 4969 C C . GLN A 1 617 ? 13.596 31.923 -50.657 1.00 46.25 617 GLN A C 1
ATOM 4971 O O . GLN A 1 617 ? 13.407 32.230 -51.828 1.00 46.25 617 GLN A O 1
ATOM 4976 N N . SER A 1 618 ? 12.706 31.258 -49.910 1.00 44.44 618 SER A N 1
ATOM 4977 C CA . SER A 1 618 ? 11.378 30.717 -50.277 1.00 44.44 618 SER A CA 1
ATOM 4978 C C . SER A 1 618 ? 11.330 29.293 -50.866 1.00 44.44 618 SER A C 1
ATOM 4980 O O . SER A 1 618 ? 11.344 29.078 -52.070 1.00 44.44 618 SER A O 1
ATOM 4982 N N . ALA A 1 619 ? 11.182 28.297 -49.984 1.00 38.81 619 ALA A N 1
ATOM 4983 C CA . ALA A 1 619 ? 10.615 26.989 -50.333 1.00 38.81 619 ALA A CA 1
ATOM 4984 C C . ALA A 1 619 ? 9.989 26.303 -49.101 1.00 38.81 619 ALA A C 1
ATOM 4986 O O . ALA A 1 619 ? 10.333 25.178 -48.744 1.00 38.81 619 ALA A O 1
ATOM 4987 N N . THR A 1 620 ? 9.066 26.983 -48.417 1.00 34.91 620 THR A N 1
ATOM 4988 C CA . THR A 1 620 ? 8.078 26.314 -47.558 1.00 34.91 620 THR A CA 1
ATOM 4989 C C . THR A 1 620 ? 6.951 25.819 -48.460 1.00 34.91 620 THR A C 1
ATOM 4991 O O . THR A 1 620 ? 5.975 26.523 -48.710 1.00 34.91 620 THR A O 1
ATOM 4994 N N . THR A 1 621 ? 7.096 24.614 -49.009 1.00 36.12 621 THR A N 1
ATOM 4995 C CA . THR A 1 621 ? 6.015 23.964 -49.757 1.00 36.12 621 THR A CA 1
ATOM 4996 C C . THR A 1 621 ? 4.985 23.441 -48.755 1.00 36.12 621 THR A C 1
ATOM 4998 O O . THR A 1 621 ? 5.136 22.358 -48.197 1.00 36.12 621 THR A O 1
ATOM 5001 N N . ILE A 1 622 ? 3.950 24.238 -48.489 1.00 36.84 622 ILE A N 1
ATOM 5002 C CA . ILE A 1 622 ? 2.761 23.811 -47.745 1.00 36.84 622 ILE A CA 1
ATOM 5003 C C . ILE A 1 622 ? 1.928 22.942 -48.695 1.00 36.84 622 ILE A C 1
ATOM 5005 O O . ILE A 1 622 ? 1.326 23.453 -49.637 1.00 36.84 622 ILE A O 1
ATOM 5009 N N . TYR A 1 623 ? 1.877 21.630 -48.464 1.00 34.03 623 TYR A N 1
ATOM 5010 C CA . TYR A 1 623 ? 0.863 20.779 -49.089 1.00 34.03 623 TYR A CA 1
ATOM 5011 C C . TYR A 1 623 ? -0.480 21.024 -48.384 1.00 34.03 623 TYR A C 1
ATOM 5013 O O . TYR A 1 623 ? -0.779 20.395 -47.373 1.00 34.03 623 TYR A O 1
ATOM 5021 N N . MET A 1 624 ? -1.296 21.944 -48.907 1.00 32.00 624 MET A N 1
ATOM 5022 C CA . MET A 1 624 ? -2.737 21.930 -48.638 1.00 32.00 624 MET A CA 1
ATOM 5023 C C . MET A 1 624 ? -3.406 20.919 -49.573 1.00 32.00 624 MET A C 1
ATOM 5025 O O . MET A 1 624 ? -3.214 20.957 -50.789 1.00 32.00 624 MET A O 1
ATOM 5029 N N . ARG A 1 625 ? -4.204 20.009 -49.005 1.00 29.89 625 ARG A N 1
ATOM 5030 C CA . ARG A 1 625 ? -5.193 19.228 -49.759 1.00 29.89 625 ARG A CA 1
ATOM 5031 C C . ARG A 1 625 ? -6.211 20.214 -50.356 1.00 29.89 625 ARG A C 1
ATOM 5033 O O . ARG A 1 625 ? -6.665 21.083 -49.614 1.00 29.89 625 ARG A O 1
ATOM 5040 N N . PRO A 1 626 ? -6.613 20.100 -51.632 1.00 31.89 626 PRO A N 1
ATOM 5041 C CA . PRO A 1 626 ? -7.782 20.820 -52.104 1.00 31.89 626 PRO A CA 1
ATOM 5042 C C . PRO A 1 626 ? -9.016 20.129 -51.521 1.00 31.89 626 PRO A C 1
ATOM 5044 O O . PRO A 1 626 ? -9.389 19.040 -51.963 1.00 31.89 626 PRO A O 1
ATOM 5047 N N . ASP A 1 627 ? -9.618 20.743 -50.504 1.00 35.25 627 ASP A N 1
ATOM 5048 C CA . ASP A 1 627 ? -10.992 20.438 -50.120 1.00 35.25 627 ASP A CA 1
ATOM 5049 C C . ASP A 1 627 ? -11.937 20.824 -51.263 1.00 35.25 627 ASP A C 1
ATOM 5051 O O . ASP A 1 627 ? -11.724 21.798 -51.992 1.00 35.25 627 ASP A O 1
ATOM 5055 N N . GLY A 1 628 ? -12.953 19.985 -51.448 1.00 37.28 628 GLY A N 1
ATOM 5056 C CA . GLY A 1 628 ? -13.858 20.005 -52.584 1.00 37.28 628 GLY A CA 1
ATOM 5057 C C . GLY A 1 628 ? -14.522 21.358 -52.825 1.00 37.28 628 GLY A C 1
ATOM 5058 O O . GLY A 1 628 ? -15.102 21.966 -51.928 1.00 37.28 628 GLY A O 1
ATOM 5059 N N . ILE A 1 629 ? -14.507 21.776 -54.089 1.00 32.41 629 ILE A N 1
ATOM 5060 C CA . ILE A 1 629 ? -15.423 22.792 -54.592 1.00 32.41 629 ILE A CA 1
ATOM 5061 C C . ILE A 1 629 ? -16.691 22.069 -55.030 1.00 32.41 629 ILE A C 1
ATOM 5063 O O . ILE A 1 629 ? -16.681 21.241 -55.941 1.00 32.41 629 ILE A O 1
ATOM 5067 N N . SER A 1 630 ? -17.776 22.403 -54.344 1.00 35.88 630 SER A N 1
ATOM 5068 C CA . SER A 1 630 ? -19.141 22.095 -54.724 1.00 35.88 630 SER A CA 1
ATOM 5069 C C . SER A 1 630 ? -19.479 22.656 -56.108 1.00 35.88 630 SER A C 1
ATOM 5071 O O . SER A 1 630 ? -19.320 23.849 -56.373 1.00 35.88 630 SER A O 1
ATOM 5073 N N . LYS A 1 631 ? -20.024 21.791 -56.961 1.00 33.91 631 LYS A N 1
ATOM 5074 C CA . LYS A 1 631 ? -21.277 22.021 -57.686 1.00 33.91 631 LYS A CA 1
ATOM 5075 C C . LYS A 1 631 ? -22.025 20.705 -57.791 1.00 33.91 631 LYS A C 1
ATOM 5077 O O . LYS A 1 631 ? -21.354 19.688 -58.070 1.00 33.91 631 LYS A O 1
#

Solvent-accessible surface area (backbone atoms only — not comparable to full-atom values): 35423 Å² total; per-residue (Å²): 137,59,67,46,54,55,58,30,50,48,44,66,73,68,61,41,42,86,48,52,70,50,46,62,58,39,54,43,51,52,38,54,52,40,51,40,22,57,73,72,67,62,37,66,69,58,31,52,51,50,52,55,50,48,56,57,51,50,54,50,49,53,50,54,52,29,53,50,51,48,34,47,43,24,27,40,27,32,49,68,71,48,57,68,66,61,49,54,53,36,41,76,74,74,47,74,85,77,66,64,78,82,66,44,59,64,65,57,40,64,33,63,61,49,74,51,84,91,40,73,38,42,51,26,59,58,34,29,56,53,42,45,53,50,52,43,51,22,49,33,52,41,51,50,37,34,65,29,48,58,72,46,36,47,51,50,37,54,51,42,51,50,32,50,53,45,24,50,60,64,48,52,75,62,34,81,62,76,59,66,69,60,47,49,26,53,52,30,49,39,73,92,38,98,65,25,54,66,46,54,45,51,46,49,32,37,69,65,43,47,26,72,46,41,22,40,39,78,93,76,54,32,28,34,66,56,85,88,64,78,94,63,79,83,79,88,65,57,79,61,76,88,73,64,40,48,47,62,39,17,36,69,68,45,41,54,52,48,51,56,61,46,51,71,42,62,72,42,47,37,69,73,45,41,41,42,49,43,71,75,36,37,71,70,39,51,52,52,46,53,52,53,47,50,51,51,41,43,50,41,47,67,39,63,50,40,54,51,49,56,53,47,52,71,68,42,46,69,64,56,75,84,76,62,70,89,59,37,38,64,49,47,48,48,49,52,51,65,64,41,41,72,65,67,67,40,74,53,49,65,72,50,49,46,43,53,29,15,27,41,10,37,47,53,49,47,52,49,51,43,50,56,38,41,36,53,52,51,52,53,52,41,64,71,42,22,59,38,71,74,51,75,78,88,71,91,62,60,94,93,53,59,58,67,63,53,48,54,53,46,50,66,71,42,49,90,51,23,48,52,67,50,32,57,73,75,46,53,75,68,53,29,53,52,40,52,51,53,50,50,63,58,71,65,48,56,74,78,79,60,70,66,54,43,55,51,54,56,54,55,42,72,53,60,74,57,62,70,51,67,32,71,85,34,91,82,75,78,60,71,75,41,54,41,46,33,44,49,49,54,49,24,52,52,48,44,52,66,30,55,75,72,60,97,91,50,86,50,56,58,71,74,30,20,49,14,31,56,48,27,54,52,49,53,29,51,65,70,72,35,48,73,56,33,73,73,66,25,57,49,61,47,43,42,56,35,28,71,71,71,66,66,75,52,72,50,97,85,42,50,42,54,61,26,40,56,42,36,52,51,52,50,52,50,52,52,52,52,51,53,54,54,52,60,52,65,52,74,68,62,79,84,77,64,76,76,81,84,69,89,78,80,81,75,90,74,55,73,84,56,58,76,71,56,64,102,72,90,82,84,80,76,85,73,79,84,75,83,81,88,128

Mean predicted aligned error: 8.29 Å

Foldseek 3Di:
DDPLLVQLVVCLVVVDQVCLLVSLVSQCVLVVQLCCVCPPVVHPVSNVVSVVVSVVSVVVSLVSLLVVLLLLLLLQLLVVPQDPVLQVVVVVVVDHSDRPDDHDCQNQLQQQFRQHPNGGDGSVVSSQVVSLVLLLLLLLLLLLQVQQDALLCLLLSVVQLSSSVSSCVVCVVRHPHDDSVVSNCVSQVNPPDVGGSNLVSNLVNLVQPQLQFWAADPVVQKIFGQDPDHLDDDDDGDDRDDDACSSGNSHPSSVVSSCVVSVVSPGIDHLSSLLSCCVVCPPSSLVVSLVVLLVLLLCLLLPQQVVVLVVVLVVQDQFAALDDLVCFLLSLLLSLCVRLVVVLPPPCCQSRNLSSLLSNLSSLSSLVRSQVSNLVVLVVLCVVCCLQCLNDDQDDADPPDDSVVVSVVVSVVSVVSNQLVVCVVPHDPVSNVVSVVVSVVSPDDCNVDHDPSLVSLVSSLVSQPDCQQQFDQDPVNPDDAGGCRHLLSVVLSVLLNQLFDDDPPDDHSCSRRNCSSLLSSLSSCVSSVNVVVSCVRRSLNSSLVSCVVVVDFDQHPNGTSVSSSVSSVVSVVSSVVSNVVVCVSNVSPVPPDDDPPPDDDDDDDDDPVVVVVDDDDDDPPDDDDPDDDDD

Secondary structure (DSSP, 8-state):
--HHHHHHHHHHHH--TTTGGGTHHHHHHHHHHHHHIIIII--HHHHHHHHHHHHHHHHHHHHHHHHHHHHHHHHHHHHHHS-HHHHHHHHHTT---PPPPP--THHHHH-S-EEETTEEE-HHHHHHHHHHHHHHHHHHHHHHHHHTS-GGGHHHHHHHHHHHHHHHHHHTTTS-PPPHHHHHHHHTTTTTSSS-HHHHHHHHHIIIIIHHHEEEETTTTEEEE-SS--SS-----PPPPP--GGGTTSSHHHHHHHHHHHHTTTT-BSHHHHHHHHHHHHHHHHHHHHHHHHHHHHHHIIIIIHHHHHHHHHHS-SB-----GGGHHHHHHHHHHHHTHHHHT-THIIIIIHHHHHHHHHHHHHHHHHHHHHHHHHHHHHHHHGGGTT--PPPP--TT--HHHHHHHHHHHHGGG-HHHHHHHHS-HHHHHHHHHHHHHHH--GGGT--HHHHHHHHHHTT--SHHHH-SPPTTSS--SSB--SHHHHHHHHHHHHHSPPPTTS--HHHHHTTHHHHHHHHHHHHTT-HHHHHHH-HHHHHHHHHHHH----EETTEEHHHHHHHHHHHHHHHHHHHHHHHHHHSSSTTTT-SS----PPPPPPPHHHHTTS-SS---------PPPP-

Radius of gyration: 35.77 Å; Cα contacts (8 Å, |Δi|>4): 696; chains: 1; bounding box: 77×63×132 Å